Protein AF-0000000067929559 (afdb_homodimer)

Solvent-accessible surface area (backbone atoms only — not comparable to full-atom values): 26094 Å² total; per-residue (Å²): 126,55,69,67,58,50,50,52,48,43,54,52,24,62,69,42,58,63,70,59,26,56,36,11,42,62,36,43,49,46,28,54,52,50,48,47,22,50,39,43,69,70,38,72,98,64,83,62,52,27,35,40,30,41,44,34,41,41,45,47,82,98,39,92,58,58,56,49,55,81,62,19,57,72,32,32,32,45,34,24,25,47,48,68,71,34,39,55,46,24,41,70,70,45,68,53,63,90,39,37,42,74,43,71,30,40,67,38,97,48,76,50,73,44,68,35,42,35,65,42,62,66,39,36,75,71,56,79,32,67,68,73,54,70,70,62,39,18,72,50,71,50,33,32,47,76,74,36,32,59,76,24,82,77,28,91,59,24,79,75,47,51,85,40,54,40,78,42,80,34,45,26,31,31,62,62,58,55,35,58,76,68,67,57,78,59,33,43,32,39,37,32,46,38,47,45,47,29,55,72,46,55,72,62,57,57,59,84,75,40,50,39,48,31,37,40,38,44,42,41,28,42,56,37,47,47,40,11,45,53,52,48,58,41,47,74,72,63,32,50,54,23,33,37,91,48,30,39,31,33,35,98,126,56,69,68,57,51,49,54,47,43,53,53,24,64,70,44,55,63,70,58,29,57,35,11,44,61,35,43,50,46,29,55,51,51,49,49,21,49,38,44,69,69,38,73,97,64,83,63,52,26,34,37,29,41,42,33,42,41,44,47,82,96,39,94,58,60,56,51,54,80,62,20,56,73,34,32,32,44,34,24,25,46,49,67,71,32,38,56,46,23,40,69,70,46,68,54,64,90,39,37,41,73,42,71,31,38,66,38,96,48,75,48,71,43,67,34,40,35,64,44,61,64,39,37,76,72,58,80,32,68,67,73,55,68,72,63,39,19,71,47,79,53,35,26,51,83,77,41,42,55,71,26,84,75,23,89,59,24,77,75,49,52,84,40,54,40,77,43,79,32,46,26,30,31,61,63,59,54,35,58,76,68,66,55,79,60,34,42,33,40,38,31,45,39,47,46,48,30,54,70,45,55,72,61,58,57,58,86,77,38,51,40,48,30,36,39,39,44,44,42,29,42,56,37,46,47,40,12,45,54,51,49,56,40,47,76,69,63,33,50,55,23,33,35,92,47,32,38,30,33,33,98

Foldseek 3Di:
DDPVVVVVVVVVVVPDPPVVVLCVQVVVLVVLLVVQLVCQVPNPDDDAAEEEAALCQLVDPVHPRSLSCVRRPLAAYEAEAQDVLSVVSNCVSPVPCVRYPYHNAHAAPAWDKAKKKAFAPVCPVVVLDPVVRSSQIARDQQLCLVPDSCCDPRDPCNVSGVVGIDIDMTTYHHPVVVCVVVVPQEHQEYEYRRSECQLRNVVRDDCVRHVHQKYKTFCSSYDPVSVVVVVCVQVVSPWDWDDHDRMIMTGD/DDPVVVVVVVVVVVPDDPVVVLCVQVVVLVVLLVVQLVCQVPNPDDDAAEEEAALCQLVDPPHPRSLSCVRRPLAAYEAEAQDPLSVVSNCVSPVPCVRYPYHNAHAAPAWDKAKKKAFASVCPVVVLDPVVRSSQIARDQQLQQPVDSCCDPRNPCNVSGVVGIDIDMTTYHH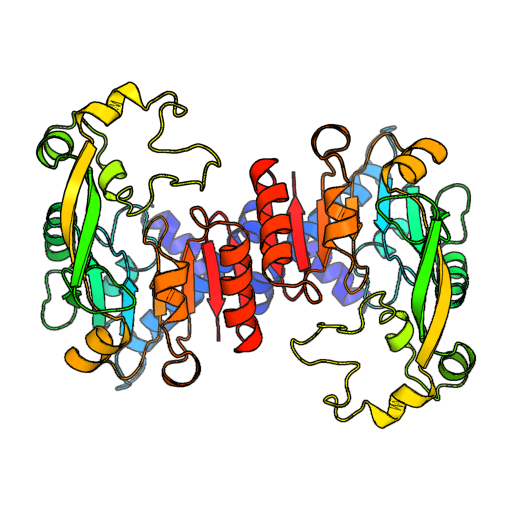PVVVCVVVVPQEHQEYEYRRSECQLRNVVRDDCVRHVHQKYKTFCSRYDPVSVVVVVCVQVVSPWDWDDHDRMIMTGD

Structure (mmCIF, N/CA/C/O backbone):
data_AF-0000000067929559-model_v1
#
loop_
_entity.id
_entity.type
_entity.pdbx_description
1 polymer 'Methyltransferase FkbM family'
#
loop_
_atom_site.group_PDB
_atom_site.id
_atom_site.type_symbol
_atom_site.label_atom_id
_atom_site.label_alt_id
_atom_site.label_comp_id
_atom_site.label_asym_id
_atom_site.label_entity_id
_atom_site.label_seq_id
_atom_site.pdbx_PDB_ins_code
_atom_site.Cartn_x
_atom_site.Cartn_y
_atom_site.Cartn_z
_atom_site.occupancy
_atom_site.B_iso_or_equiv
_atom_site.auth_seq_id
_atom_site.auth_comp_id
_atom_site.auth_asym_id
_atom_site.auth_atom_id
_atom_site.pdbx_PDB_model_num
ATOM 1 N N . MET A 1 1 ? -10.648 7.27 21.062 1 40.5 1 MET A N 1
ATOM 2 C CA . MET A 1 1 ? -10.078 6.027 21.578 1 40.5 1 MET A CA 1
ATOM 3 C C . MET A 1 1 ? -9.82 6.137 23.078 1 40.5 1 MET A C 1
ATOM 5 O O . MET A 1 1 ? -9.32 7.156 23.547 1 40.5 1 MET A O 1
ATOM 9 N N . SER A 1 2 ? -10.344 5.281 23.719 1 45.12 2 SER A N 1
ATOM 10 C CA . SER A 1 2 ? -10.156 5.328 25.172 1 45.12 2 SER A CA 1
ATOM 11 C C . SER A 1 2 ? -8.672 5.348 25.531 1 45.12 2 SER A C 1
ATOM 13 O O . SER A 1 2 ? -7.836 4.879 24.766 1 45.12 2 SER A O 1
ATOM 15 N N . SER A 1 3 ? -8.352 6.125 26.609 1 50.62 3 SER A N 1
ATOM 16 C CA . SER A 1 3 ? -7.02 6.301 27.172 1 50.62 3 SER A CA 1
ATOM 17 C C . SER A 1 3 ? -6.285 4.969 27.281 1 50.62 3 SER A C 1
ATOM 19 O O . SER A 1 3 ? -5.105 4.875 26.938 1 50.62 3 SER A O 1
ATOM 21 N N . VAL A 1 4 ? -7.008 3.889 27.703 1 43.16 4 VAL A N 1
ATOM 22 C CA . VAL A 1 4 ? -6.41 2.572 27.906 1 43.16 4 VAL A CA 1
ATOM 23 C C . VAL A 1 4 ? -6.02 1.968 26.562 1 43.16 4 VAL A C 1
ATOM 25 O O . VAL A 1 4 ? -4.949 1.373 26.422 1 43.16 4 VAL A O 1
ATOM 28 N N . SER A 1 5 ? -6.883 2.318 25.672 1 57.84 5 SER A N 1
ATOM 29 C CA . SER A 1 5 ? -6.625 1.763 24.344 1 57.84 5 SER A CA 1
ATOM 30 C C . SER A 1 5 ? -5.438 2.445 23.672 1 57.84 5 SER A C 1
ATOM 32 O O . SER A 1 5 ? -4.59 1.781 23.078 1 57.84 5 SER A O 1
ATOM 34 N N . SER A 1 6 ? -5.234 3.676 24.078 1 65.06 6 SER A N 1
ATOM 35 C CA . SER A 1 6 ? -4.109 4.422 23.531 1 65.06 6 SER A CA 1
ATOM 36 C C . SER A 1 6 ? -2.789 3.98 24.156 1 65.06 6 SER A C 1
ATOM 38 O O . SER A 1 6 ? -1.792 3.799 23.453 1 65.06 6 SER A O 1
ATOM 40 N N . PHE A 1 7 ? -2.885 3.727 25.5 1 65 7 PHE A N 1
ATOM 41 C CA . PHE A 1 7 ? -1.682 3.312 26.203 1 65 7 PHE A CA 1
ATOM 42 C C . PHE A 1 7 ? -1.24 1.924 25.766 1 65 7 PHE A C 1
ATOM 44 O O . PHE A 1 7 ? -0.051 1.686 25.547 1 65 7 PHE A O 1
ATOM 51 N N . ALA A 1 8 ? -2.234 0.989 25.672 1 61.84 8 ALA A N 1
ATOM 52 C CA . ALA A 1 8 ? -1.913 -0.359 25.203 1 61.84 8 ALA A CA 1
ATOM 53 C C . ALA A 1 8 ? -1.289 -0.326 23.812 1 61.84 8 ALA A C 1
ATOM 55 O O . ALA A 1 8 ? -0.319 -1.04 23.547 1 61.84 8 ALA A O 1
ATOM 56 N N . ARG A 1 9 ? -1.789 0.543 22.984 1 69.44 9 ARG A N 1
ATOM 57 C CA . ARG A 1 9 ? -1.257 0.7 21.641 1 69.44 9 ARG A CA 1
ATOM 58 C C . ARG A 1 9 ? 0.18 1.21 21.672 1 69.44 9 ARG A C 1
ATOM 60 O O . ARG A 1 9 ? 1.024 0.752 20.891 1 69.44 9 ARG A O 1
ATOM 67 N N . ILE A 1 10 ? 0.387 2.111 22.531 1 68.31 10 ILE A N 1
ATOM 68 C CA . ILE A 1 10 ? 1.721 2.693 22.656 1 68.31 10 ILE A CA 1
ATOM 69 C C . ILE A 1 10 ? 2.707 1.628 23.141 1 68.31 10 ILE A C 1
ATOM 71 O O . ILE A 1 10 ? 3.777 1.457 22.547 1 68.31 10 ILE A O 1
ATOM 75 N N . LEU A 1 11 ? 2.309 0.895 24.141 1 67.81 11 LEU A N 1
ATOM 76 C CA . LEU A 1 11 ? 3.178 -0.142 24.688 1 67.81 11 LEU A CA 1
ATOM 77 C C . LEU A 1 11 ? 3.457 -1.221 23.641 1 67.81 11 LEU A C 1
ATOM 79 O O . LEU A 1 11 ? 4.598 -1.66 23.484 1 67.81 11 LEU A O 1
ATOM 83 N N . LEU A 1 12 ? 2.412 -1.566 22.984 1 64.81 12 LEU A N 1
ATOM 84 C CA . LEU A 1 12 ? 2.561 -2.566 21.938 1 64.81 12 LEU A CA 1
ATOM 85 C C . LEU A 1 12 ? 3.486 -2.064 20.828 1 64.81 12 LEU A C 1
ATOM 87 O O . LEU A 1 12 ? 4.363 -2.795 20.375 1 64.81 12 LEU A O 1
ATOM 91 N N . SER A 1 13 ? 3.309 -0.837 20.469 1 67.44 13 SER A N 1
ATOM 92 C CA . SER A 1 13 ? 4.109 -0.265 19.391 1 67.44 13 SER A CA 1
ATOM 93 C C . SER A 1 13 ? 5.574 -0.158 19.781 1 67.44 13 SER A C 1
ATOM 95 O O . SER A 1 13 ? 6.465 -0.477 18.984 1 67.44 13 SER A O 1
ATOM 97 N N . LEU A 1 14 ? 5.762 0.22 20.984 1 68 14 LEU A N 1
ATOM 98 C CA . LEU A 1 14 ? 7.137 0.406 21.422 1 68 14 LEU A CA 1
ATOM 99 C C . LEU A 1 14 ? 7.832 -0.938 21.625 1 68 14 LEU A C 1
ATOM 101 O O . LEU A 1 14 ? 9.047 -1.043 21.453 1 68 14 LEU A O 1
ATOM 105 N N . GLY A 1 15 ? 7.055 -1.981 21.922 1 69.25 15 GLY A N 1
ATOM 106 C CA . GLY A 1 15 ? 7.609 -3.295 22.203 1 69.25 15 GLY A CA 1
ATOM 107 C C . GLY A 1 15 ? 7.965 -4.078 20.953 1 69.25 15 GLY A C 1
ATOM 108 O O . GLY A 1 15 ? 8.781 -5 21.016 1 69.25 15 GLY A O 1
ATOM 109 N N . LEU A 1 16 ? 7.422 -3.678 19.906 1 71.38 16 LEU A N 1
ATOM 110 C CA . LEU A 1 16 ? 7.672 -4.414 18.672 1 71.38 16 LEU A CA 1
ATOM 111 C C . LEU A 1 16 ? 8.719 -3.709 17.812 1 71.38 16 LEU A C 1
ATOM 113 O O . LEU A 1 16 ? 8.672 -2.488 17.641 1 71.38 16 LEU A O 1
ATOM 117 N N . PRO A 1 17 ? 9.75 -4.508 17.359 1 74.25 17 PRO A N 1
ATOM 118 C CA . PRO A 1 17 ? 10.703 -3.887 16.438 1 74.25 17 PRO A CA 1
ATOM 119 C C . PRO A 1 17 ? 10.039 -3.312 15.195 1 74.25 17 PRO A C 1
ATOM 121 O O . PRO A 1 17 ? 9.078 -3.895 14.68 1 74.25 17 PRO A O 1
ATOM 124 N N . ALA A 1 18 ? 10.484 -2.133 14.781 1 74.69 18 ALA A N 1
ATOM 125 C CA . ALA A 1 18 ? 9.922 -1.453 13.617 1 74.69 18 ALA A CA 1
ATOM 126 C C . ALA A 1 18 ? 9.883 -2.383 12.406 1 74.69 18 ALA A C 1
ATOM 128 O O . ALA A 1 18 ? 8.938 -2.352 11.617 1 74.69 18 ALA A O 1
ATOM 129 N N . GLY A 1 19 ? 10.938 -3.215 12.281 1 73.12 19 GLY A N 1
ATOM 130 C CA . GLY A 1 19 ? 10.992 -4.164 11.18 1 73.12 19 GLY A CA 1
ATOM 131 C C . GLY A 1 19 ? 9.82 -5.125 11.164 1 73.12 19 GLY A C 1
ATOM 132 O O . GLY A 1 19 ? 9.32 -5.492 10.102 1 73.12 19 GLY A O 1
ATOM 133 N N . LEU A 1 20 ? 9.398 -5.469 12.359 1 71.81 20 LEU A N 1
ATOM 134 C CA . LEU A 1 20 ? 8.258 -6.363 12.469 1 71.81 20 LEU A CA 1
ATOM 135 C C . LEU A 1 20 ? 6.973 -5.656 12.047 1 71.81 20 LEU A C 1
ATOM 137 O O . LEU A 1 20 ? 6.133 -6.238 11.359 1 71.81 20 LEU A O 1
ATOM 141 N N . LEU A 1 21 ? 6.816 -4.438 12.383 1 73.88 21 LEU A N 1
ATOM 142 C CA . LEU A 1 21 ? 5.641 -3.646 12.023 1 73.88 21 LEU A CA 1
ATOM 143 C C . LEU A 1 21 ? 5.566 -3.438 10.516 1 73.88 21 LEU A C 1
ATOM 145 O O . LEU A 1 21 ? 4.48 -3.486 9.93 1 73.88 21 LEU A O 1
ATOM 149 N N . ASP A 1 22 ? 6.738 -3.309 9.922 1 77.12 22 ASP A N 1
ATOM 150 C CA . ASP A 1 22 ? 6.812 -3.066 8.484 1 77.12 22 ASP A CA 1
ATOM 151 C C . ASP A 1 22 ? 6.5 -4.336 7.699 1 77.12 22 ASP A C 1
ATOM 153 O O . ASP A 1 22 ? 6.211 -4.273 6.5 1 77.12 22 ASP A O 1
ATOM 157 N N . ARG A 1 23 ? 6.543 -5.441 8.406 1 78.31 23 ARG A N 1
ATOM 158 C CA . ARG A 1 23 ? 6.359 -6.719 7.723 1 78.31 23 ARG A CA 1
ATOM 159 C C . ARG A 1 23 ? 4.957 -7.27 7.961 1 78.31 23 ARG A C 1
ATOM 161 O O . ARG A 1 23 ? 4.707 -8.461 7.754 1 78.31 23 ARG A O 1
ATOM 168 N N . GLY A 1 24 ? 4.07 -6.434 8.398 1 83.75 24 GLY A N 1
ATOM 169 C CA . GLY A 1 24 ? 2.721 -6.832 8.758 1 83.75 24 GLY A CA 1
ATOM 170 C C . GLY A 1 24 ? 2.039 -7.664 7.691 1 83.75 24 GLY A C 1
ATOM 171 O O . GLY A 1 24 ? 1.596 -8.781 7.953 1 83.75 24 GLY A O 1
ATOM 172 N N . PRO A 1 25 ? 2.062 -7.172 6.484 1 85.81 25 PRO A N 1
ATOM 173 C CA . PRO A 1 25 ? 1.372 -7.918 5.43 1 85.81 25 PRO A CA 1
ATOM 174 C C . PRO A 1 25 ? 1.994 -9.289 5.168 1 85.81 25 PRO A C 1
ATOM 176 O O . PRO A 1 25 ? 1.273 -10.281 5.02 1 85.81 25 PRO A O 1
ATOM 179 N N . ALA A 1 26 ? 3.307 -9.383 5.133 1 85.31 26 ALA A N 1
ATOM 180 C CA . ALA A 1 26 ? 3.984 -10.664 4.914 1 85.31 26 ALA A CA 1
ATOM 181 C C . ALA A 1 26 ? 3.717 -11.625 6.066 1 85.31 26 ALA A C 1
ATOM 183 O O . ALA A 1 26 ? 3.557 -12.828 5.855 1 85.31 26 ALA A O 1
ATOM 184 N N . LEU A 1 27 ? 3.705 -11.102 7.277 1 85.06 27 LEU A N 1
ATOM 185 C CA . LEU A 1 27 ? 3.414 -11.938 8.438 1 85.06 27 LEU A CA 1
ATOM 186 C C . LEU A 1 27 ? 1.971 -12.43 8.406 1 85.06 27 LEU A C 1
ATOM 188 O O . LEU A 1 27 ? 1.686 -13.555 8.828 1 85.06 27 LEU A O 1
ATOM 192 N N . HIS A 1 28 ? 1.085 -11.57 7.996 1 89.38 28 HIS A N 1
ATOM 193 C CA . HIS A 1 28 ? -0.293 -12.008 7.809 1 89.38 28 HIS A CA 1
ATOM 194 C C . HIS A 1 28 ? -0.377 -13.125 6.773 1 89.38 28 HIS A C 1
ATOM 196 O O . HIS A 1 28 ? -1.143 -14.078 6.945 1 89.38 28 HIS A O 1
ATOM 202 N N . GLY A 1 29 ? 0.406 -13.031 5.668 1 92 29 GLY A N 1
ATOM 203 C CA . GLY A 1 29 ? 0.494 -14.109 4.699 1 92 29 GLY A CA 1
ATOM 204 C C . GLY A 1 29 ? 0.982 -15.414 5.305 1 92 29 GLY A C 1
ATOM 205 O O . GLY A 1 29 ? 0.405 -16.469 5.059 1 92 29 GLY A O 1
ATOM 206 N N . THR A 1 30 ? 2.047 -15.305 6.07 1 89.62 30 THR A N 1
ATOM 207 C CA . THR A 1 30 ? 2.58 -16.484 6.754 1 89.62 30 THR A CA 1
ATOM 208 C C . THR A 1 30 ? 1.522 -17.109 7.66 1 89.62 30 THR A C 1
ATOM 210 O O . THR A 1 30 ? 1.37 -18.328 7.691 1 89.62 30 THR A O 1
ATOM 213 N N . LYS A 1 31 ? 0.816 -16.281 8.453 1 89.38 31 LYS A N 1
ATOM 214 C CA . LYS A 1 31 ? -0.265 -16.766 9.305 1 89.38 31 LYS A CA 1
ATOM 215 C C . LYS A 1 31 ? -1.326 -17.5 8.492 1 89.38 31 LYS A C 1
ATOM 217 O O . LYS A 1 31 ? -1.782 -18.578 8.891 1 89.38 31 LYS A O 1
ATOM 222 N N . PHE A 1 32 ? -1.74 -16.922 7.387 1 93.75 32 PHE A N 1
ATOM 223 C CA . PHE A 1 32 ? -2.74 -17.516 6.508 1 93.75 32 PHE A CA 1
ATOM 224 C C . PHE A 1 32 ? -2.299 -18.906 6.051 1 93.75 32 PHE A C 1
ATOM 226 O O . PHE A 1 32 ? -3.072 -19.859 6.121 1 93.75 32 PHE A O 1
ATOM 233 N N . LEU A 1 33 ? -1.083 -19.016 5.613 1 92.88 33 LEU A N 1
ATOM 234 C CA . LEU A 1 33 ? -0.548 -20.266 5.07 1 92.88 33 LEU A CA 1
ATOM 235 C C . LEU A 1 33 ? -0.334 -21.297 6.18 1 92.88 33 LEU A C 1
ATOM 237 O O . LEU A 1 33 ? -0.574 -22.484 5.98 1 92.88 33 LEU A O 1
ATOM 241 N N . ALA A 1 34 ? 0.141 -20.812 7.32 1 90.62 34 ALA A N 1
ATOM 242 C CA . ALA A 1 34 ? 0.301 -21.703 8.461 1 90.62 34 ALA A CA 1
ATOM 243 C C . ALA A 1 34 ? -1.04 -22.297 8.883 1 90.62 34 ALA A C 1
ATOM 245 O O . ALA A 1 34 ? -1.125 -23.484 9.211 1 90.62 34 ALA A O 1
ATOM 246 N N . LYS A 1 35 ? -2.049 -21.5 8.898 1 91 35 LYS A N 1
ATOM 247 C CA . LYS A 1 35 ? -3.389 -21.984 9.227 1 91 35 LYS A CA 1
ATOM 248 C C . LYS A 1 35 ? -3.865 -23 8.195 1 91 35 LYS A C 1
ATOM 250 O O . LYS A 1 35 ? -4.5 -24 8.547 1 91 35 LYS A O 1
ATOM 255 N N . ALA A 1 36 ? -3.586 -22.75 6.926 1 93.12 36 ALA A N 1
ATOM 256 C CA . ALA A 1 36 ? -3.932 -23.703 5.879 1 93.12 36 ALA A CA 1
ATOM 257 C C . ALA A 1 36 ? -3.238 -25.047 6.109 1 93.12 36 ALA A C 1
ATOM 259 O O . ALA A 1 36 ? -3.84 -26.109 5.918 1 93.12 36 ALA A O 1
ATOM 260 N N . ALA A 1 37 ? -1.991 -24.953 6.488 1 91.5 37 ALA A N 1
ATOM 261 C CA . ALA A 1 37 ? -1.231 -26.172 6.762 1 91.5 37 ALA A CA 1
ATOM 262 C C . ALA A 1 37 ? -1.84 -26.953 7.926 1 91.5 37 ALA A C 1
ATOM 264 O O . ALA A 1 37 ? -1.975 -28.172 7.859 1 91.5 37 ALA A O 1
ATOM 265 N N . LEU A 1 38 ? -2.174 -26.203 8.984 1 89.38 38 LEU A N 1
ATOM 266 C CA . LEU A 1 38 ? -2.777 -26.828 10.156 1 89.38 38 LEU A CA 1
ATOM 267 C C . LEU A 1 38 ? -4.125 -27.438 9.805 1 89.38 38 LEU A C 1
ATOM 269 O O . LEU A 1 38 ? -4.426 -28.562 10.227 1 89.38 38 LEU A O 1
ATOM 273 N N . LYS A 1 39 ? -4.895 -26.719 9.062 1 91.19 39 LYS A N 1
ATOM 274 C CA . LYS A 1 39 ? -6.199 -27.219 8.641 1 91.19 39 LYS A CA 1
ATOM 275 C C . LYS A 1 39 ? -6.062 -28.484 7.809 1 91.19 39 LYS A C 1
ATOM 277 O O . LYS A 1 39 ? -6.848 -29.422 7.953 1 91.19 39 LYS A O 1
ATOM 282 N N . ALA A 1 40 ? -5.125 -28.516 6.91 1 92.06 40 ALA A N 1
ATOM 283 C CA . ALA A 1 40 ? -4.902 -29.688 6.055 1 92.06 40 ALA A CA 1
ATOM 284 C C . ALA A 1 40 ? -4.48 -30.891 6.879 1 92.06 40 ALA A C 1
ATOM 286 O O . ALA A 1 40 ? -4.812 -32.031 6.539 1 92.06 40 ALA A O 1
ATOM 287 N N . ARG A 1 41 ? -3.742 -30.625 7.91 1 88.5 41 ARG A N 1
ATOM 288 C CA . ARG A 1 41 ? -3.211 -31.703 8.727 1 88.5 41 ARG A CA 1
ATOM 289 C C . ARG A 1 41 ? -4.281 -32.25 9.664 1 88.5 41 ARG A C 1
ATOM 291 O O . ARG A 1 41 ? -4.367 -33.469 9.867 1 88.5 41 ARG A O 1
ATOM 298 N N . PHE A 1 42 ? -4.996 -31.312 10.195 1 87.25 42 PHE A N 1
ATOM 299 C CA . PHE A 1 42 ? -5.871 -31.734 11.273 1 87.25 42 PHE A CA 1
ATOM 300 C C . PHE A 1 42 ? -7.336 -31.594 10.875 1 87.25 42 PHE A C 1
ATOM 302 O O . PHE A 1 42 ? -8.227 -32.094 11.578 1 87.25 42 PHE A O 1
ATOM 309 N N . GLY A 1 43 ? -7.43 -30.75 9.906 1 74.69 43 GLY A N 1
ATOM 310 C CA . GLY A 1 43 ? -8.797 -30.516 9.469 1 74.69 43 GLY A CA 1
ATOM 311 C C . GLY A 1 43 ? -9.352 -31.656 8.625 1 74.69 43 GLY A C 1
ATOM 312 O O . GLY A 1 43 ? -8.594 -32.5 8.125 1 74.69 43 GLY A O 1
ATOM 313 N N . GLY A 1 44 ? -10.359 -32.281 8.922 1 70.31 44 GLY A N 1
ATOM 314 C CA . GLY A 1 44 ? -11.078 -33.312 8.211 1 70.31 44 GLY A CA 1
ATOM 315 C C . GLY A 1 44 ? -10.984 -33.156 6.699 1 70.31 44 GLY A C 1
ATOM 316 O O . GLY A 1 44 ? -10.086 -32.5 6.188 1 70.31 44 GLY A O 1
ATOM 317 N N . ASN A 1 45 ? -11.883 -33.844 5.934 1 66.88 45 ASN A N 1
ATOM 318 C CA . ASN A 1 45 ? -11.914 -34 4.48 1 66.88 45 ASN A CA 1
ATOM 319 C C . ASN A 1 45 ? -12.477 -32.781 3.789 1 66.88 45 ASN A C 1
ATOM 321 O O . ASN A 1 45 ? -13.625 -32.781 3.354 1 66.88 45 ASN A O 1
ATOM 325 N N . GLY A 1 46 ? -11.758 -31.609 3.891 1 81.06 46 GLY A N 1
ATOM 326 C CA . GLY A 1 46 ? -12.242 -30.484 3.119 1 81.06 46 GLY A CA 1
ATOM 327 C C . GLY A 1 46 ? -11.547 -30.328 1.779 1 81.06 46 GLY A C 1
ATOM 328 O O . GLY A 1 46 ? -10.766 -31.203 1.377 1 81.06 46 GLY A O 1
ATOM 329 N N . ARG A 1 47 ? -12.031 -29.453 0.942 1 90.56 47 ARG A N 1
ATOM 330 C CA . ARG A 1 47 ? -11.422 -29.188 -0.358 1 90.56 47 ARG A CA 1
ATOM 331 C C . ARG A 1 47 ? -9.938 -28.844 -0.209 1 90.56 47 ARG A C 1
ATOM 333 O O . ARG A 1 47 ? -9.547 -28.172 0.74 1 90.56 47 ARG A O 1
ATOM 340 N N . PRO A 1 48 ? -9.102 -29.406 -1.074 1 95.31 48 PRO A N 1
ATOM 341 C CA . PRO A 1 48 ? -7.66 -29.141 -1.006 1 95.31 48 PRO A CA 1
ATOM 342 C C . PRO A 1 48 ? -7.332 -27.656 -1.188 1 95.31 48 PRO A C 1
ATOM 344 O O . PRO A 1 48 ? -8.031 -26.953 -1.921 1 95.31 48 PRO A O 1
ATOM 347 N N . PHE A 1 49 ? -6.301 -27.219 -0.478 1 97.5 49 PHE A N 1
ATOM 348 C CA . PHE A 1 49 ? -5.75 -25.891 -0.691 1 97.5 49 PHE A CA 1
ATOM 349 C C . PHE A 1 49 ? -5.293 -25.719 -2.135 1 97.5 49 PHE A C 1
ATOM 351 O O . PHE A 1 49 ? -4.52 -26.531 -2.646 1 97.5 49 PHE A O 1
ATOM 358 N N . GLN A 1 50 ? -5.789 -24.703 -2.838 1 98.69 50 GLN A N 1
ATOM 359 C CA . GLN A 1 50 ? -5.484 -24.469 -4.246 1 98.69 50 GLN A CA 1
ATOM 360 C C . GLN A 1 50 ? -4.742 -23.156 -4.445 1 98.69 50 GLN A C 1
ATOM 362 O O . GLN A 1 50 ? -5.273 -22.078 -4.141 1 98.69 50 GLN A O 1
ATOM 367 N N . MET A 1 51 ? -3.539 -23.219 -4.922 1 98.81 51 MET A N 1
ATOM 368 C CA . MET A 1 51 ? -2.74 -22.047 -5.246 1 98.81 51 MET A CA 1
ATOM 369 C C . MET A 1 51 ? -2.666 -21.844 -6.754 1 98.81 51 MET A C 1
ATOM 371 O O . MET A 1 51 ? -2.584 -22.797 -7.516 1 98.81 51 MET A O 1
ATOM 375 N N . VAL A 1 52 ? -2.783 -20.609 -7.215 1 98.94 52 VAL A N 1
ATOM 376 C CA . VAL A 1 52 ? -2.434 -20.203 -8.57 1 98.94 52 VAL A CA 1
ATOM 377 C C . VAL A 1 52 ? -1.312 -19.156 -8.523 1 98.94 52 VAL A C 1
ATOM 379 O O . VAL A 1 52 ? -1.458 -18.109 -7.898 1 98.94 52 VAL A O 1
ATOM 382 N N . ASN A 1 53 ? -0.204 -19.484 -9.023 1 98.81 53 ASN A N 1
ATOM 383 C CA . ASN A 1 53 ? 0.959 -18.594 -9.086 1 98.81 53 ASN A CA 1
ATOM 384 C C . ASN A 1 53 ? 1.357 -18.297 -10.523 1 98.81 53 ASN A C 1
ATOM 386 O O . ASN A 1 53 ? 1.812 -19.188 -11.25 1 98.81 53 ASN A O 1
ATOM 390 N N . VAL A 1 54 ? 1.147 -17.062 -10.984 1 98.69 54 VAL A N 1
ATOM 391 C CA . VAL A 1 54 ? 1.516 -16.625 -12.328 1 98.69 54 VAL A CA 1
ATOM 392 C C . VAL A 1 54 ? 2.869 -15.922 -12.289 1 98.69 54 VAL A C 1
ATOM 394 O O . VAL A 1 54 ? 3.008 -14.859 -11.68 1 98.69 54 VAL A O 1
ATOM 397 N N . GLY A 1 55 ? 3.816 -16.406 -12.977 1 97.5 55 GLY A N 1
ATOM 398 C CA . GLY A 1 55 ? 5.211 -16.031 -12.828 1 97.5 55 GLY A CA 1
ATOM 399 C C . GLY A 1 55 ? 5.926 -16.797 -11.727 1 97.5 55 GLY A C 1
ATOM 400 O O . GLY A 1 55 ? 6.57 -16.188 -10.867 1 97.5 55 GLY A O 1
ATOM 401 N N . ALA A 1 56 ? 5.844 -18.078 -11.82 1 97.94 56 ALA A N 1
ATOM 402 C CA . ALA A 1 56 ? 6.27 -18.938 -10.719 1 97.94 56 ALA A CA 1
ATOM 403 C C . ALA A 1 56 ? 7.789 -19.078 -10.695 1 97.94 56 ALA A C 1
ATOM 405 O O . ALA A 1 56 ? 8.359 -19.5 -9.68 1 97.94 56 ALA A O 1
ATOM 406 N N . CYS A 1 57 ? 8.43 -18.781 -11.805 1 96.56 57 CYS A N 1
ATOM 407 C CA . CYS A 1 57 ? 9.867 -18.984 -11.906 1 96.56 57 CYS A CA 1
ATOM 408 C C . CYS A 1 57 ? 10.25 -20.406 -11.516 1 96.56 57 CYS A C 1
ATOM 410 O O . CYS A 1 57 ? 9.719 -21.359 -12.07 1 96.56 57 CYS A O 1
ATOM 412 N N . ASP A 1 58 ? 11.094 -20.562 -10.57 1 96.5 58 ASP A N 1
ATOM 413 C CA . ASP A 1 58 ? 11.414 -21.922 -10.164 1 96.5 58 ASP A CA 1
ATOM 414 C C . ASP A 1 58 ? 10.625 -22.328 -8.922 1 96.5 58 ASP A C 1
ATOM 416 O O . ASP A 1 58 ? 10.828 -23.422 -8.375 1 96.5 58 ASP A O 1
ATOM 420 N N . GLY A 1 59 ? 9.781 -21.484 -8.438 1 96.38 59 GLY A N 1
ATOM 421 C CA . GLY A 1 59 ? 8.898 -21.75 -7.309 1 96.38 59 GLY A CA 1
ATOM 422 C C . GLY A 1 59 ? 9.633 -21.812 -5.984 1 96.38 59 GLY A C 1
ATOM 423 O O . GLY A 1 59 ? 9.109 -22.328 -5 1 96.38 59 GLY A O 1
ATOM 424 N N . ALA A 1 60 ? 10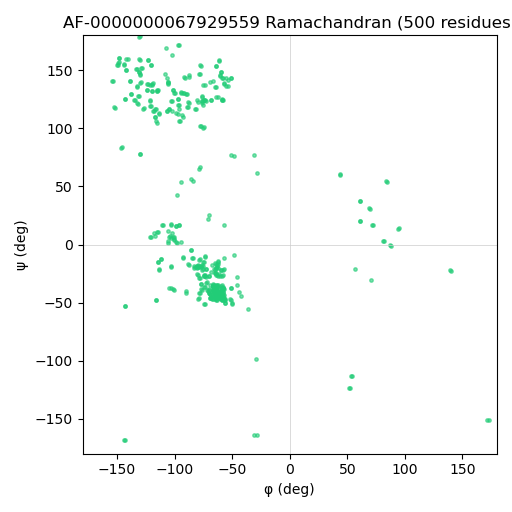.852 -21.297 -5.945 1 91.81 60 ALA A N 1
ATOM 425 C CA . ALA A 1 60 ? 11.648 -21.453 -4.73 1 91.81 60 ALA A CA 1
ATOM 426 C C . ALA A 1 60 ? 12.477 -20.219 -4.445 1 91.81 60 ALA A C 1
ATOM 428 O O . ALA A 1 60 ? 12.312 -19.578 -3.402 1 91.81 60 ALA A O 1
ATOM 429 N N . LEU A 1 61 ? 13.234 -19.812 -5.453 1 85.12 61 LEU A N 1
ATOM 430 C CA . LEU A 1 61 ? 14.133 -18.672 -5.246 1 85.12 61 LEU A CA 1
ATOM 431 C C . LEU A 1 61 ? 13.344 -17.391 -5.07 1 85.12 61 LEU A C 1
ATOM 433 O O . LEU A 1 61 ? 12.5 -17.047 -5.902 1 85.12 61 LEU A O 1
ATOM 437 N N . PHE A 1 62 ? 13.547 -16.703 -4.016 1 79.69 62 PHE A N 1
ATOM 438 C CA . PHE A 1 62 ? 12.953 -15.414 -3.686 1 79.69 62 PHE A CA 1
ATOM 439 C C . PHE A 1 62 ? 11.438 -15.516 -3.607 1 79.69 62 PHE A C 1
ATOM 441 O O . PHE A 1 62 ? 10.734 -14.539 -3.869 1 79.69 62 PHE A O 1
ATOM 448 N N . ASP A 1 63 ? 10.953 -16.641 -3.432 1 89.38 63 ASP A N 1
ATOM 449 C CA . ASP A 1 63 ? 9.523 -16.922 -3.287 1 89.38 63 ASP A CA 1
ATOM 450 C C . ASP A 1 63 ? 9.203 -17.422 -1.879 1 89.38 63 ASP A C 1
ATOM 452 O O . ASP A 1 63 ? 9.547 -18.547 -1.519 1 89.38 63 ASP A O 1
ATOM 456 N N . ASP A 1 64 ? 8.492 -16.656 -1.114 1 88.31 64 ASP A N 1
ATOM 457 C CA . ASP A 1 64 ? 8.242 -17.016 0.279 1 88.31 64 ASP A CA 1
ATOM 458 C C . ASP A 1 64 ? 6.852 -17.625 0.446 1 88.31 64 ASP A C 1
ATOM 460 O O . ASP A 1 64 ? 6.402 -17.859 1.569 1 88.31 64 ASP A O 1
ATOM 464 N N . VAL A 1 65 ? 6.156 -17.859 -0.656 1 94.06 65 VAL A N 1
ATOM 465 C CA . VAL A 1 65 ? 4.785 -18.359 -0.553 1 94.06 65 VAL A CA 1
ATOM 466 C C . VAL A 1 65 ? 4.691 -19.75 -1.164 1 94.06 65 VAL A C 1
ATOM 468 O O . VAL A 1 65 ? 4.262 -20.703 -0.502 1 94.06 65 VAL A O 1
ATOM 471 N N . THR A 1 66 ? 5.195 -19.953 -2.293 1 96.69 66 THR A N 1
ATOM 472 C CA . THR A 1 66 ? 5 -21.172 -3.055 1 96.69 66 THR A CA 1
ATOM 473 C C . THR A 1 66 ? 5.582 -22.375 -2.311 1 96.69 66 THR A C 1
ATOM 475 O O . THR A 1 66 ? 4.988 -23.453 -2.305 1 96.69 66 THR A O 1
ATOM 478 N N . PRO A 1 67 ? 6.695 -22.25 -1.584 1 94.62 67 PRO A N 1
ATOM 479 C CA . PRO A 1 67 ? 7.27 -23.391 -0.891 1 94.62 67 PRO A CA 1
ATOM 480 C C . PRO A 1 67 ? 6.34 -23.969 0.177 1 94.62 67 PRO A C 1
ATOM 482 O O . PRO A 1 67 ? 6.52 -25.109 0.611 1 94.62 67 PRO A O 1
ATOM 485 N N . TRP A 1 68 ? 5.359 -23.234 0.583 1 94.12 68 TRP A N 1
ATOM 486 C CA . TRP A 1 68 ? 4.383 -23.719 1.549 1 94.12 68 TRP A CA 1
ATOM 487 C C . TRP A 1 68 ? 3.604 -24.906 0.983 1 94.12 68 TRP A C 1
ATOM 489 O O . TRP A 1 68 ? 2.982 -25.656 1.732 1 94.12 68 TRP A O 1
ATOM 499 N N . LEU A 1 69 ? 3.604 -25.062 -0.324 1 96.38 69 LEU A N 1
ATOM 500 C CA . LEU A 1 69 ? 2.93 -26.188 -0.968 1 96.38 69 LEU A CA 1
ATOM 501 C C . LEU A 1 69 ? 3.48 -27.516 -0.463 1 96.38 69 LEU A C 1
ATOM 503 O O . LEU A 1 69 ? 2.777 -28.531 -0.471 1 96.38 69 LEU A O 1
ATOM 507 N N . HIS A 1 70 ? 4.695 -27.516 -0.014 1 93.88 70 HIS A N 1
ATOM 508 C CA . HIS A 1 70 ? 5.305 -28.734 0.53 1 93.88 70 HIS A CA 1
ATOM 509 C C . HIS A 1 70 ? 4.824 -29 1.951 1 93.88 70 HIS A C 1
ATOM 511 O O . HIS A 1 70 ? 4.914 -30.125 2.439 1 93.88 70 HIS A O 1
ATOM 517 N N . SER A 1 71 ? 4.281 -27.984 2.625 1 91.38 71 SER A N 1
ATOM 518 C CA . SER A 1 71 ? 3.9 -28.094 4.027 1 91.38 71 SER A CA 1
ATOM 519 C C . SER A 1 71 ? 2.391 -28.25 4.184 1 91.38 71 SER A C 1
ATOM 521 O O . SER A 1 71 ? 1.908 -28.672 5.238 1 91.38 71 SER A O 1
ATOM 523 N N . ILE A 1 72 ? 1.652 -27.922 3.207 1 93.75 72 ILE A N 1
ATOM 524 C CA . ILE A 1 72 ? 0.199 -28.031 3.242 1 93.75 72 ILE A CA 1
ATOM 525 C C . ILE A 1 72 ? -0.226 -29.344 2.588 1 93.75 72 ILE A C 1
ATOM 527 O O . ILE A 1 72 ? -0.232 -29.469 1.359 1 93.75 72 ILE A O 1
ATOM 531 N N . ARG A 1 73 ? -0.631 -30.266 3.438 1 93.88 73 ARG A N 1
ATOM 532 C CA . ARG A 1 73 ? -0.965 -31.594 2.971 1 93.88 73 ARG A CA 1
ATOM 533 C C . ARG A 1 73 ? -2.08 -31.562 1.931 1 93.88 73 ARG A C 1
ATOM 535 O O . ARG A 1 73 ? -3.119 -30.938 2.154 1 93.88 73 ARG A O 1
ATOM 542 N N . GLY A 1 74 ? -1.762 -32.156 0.784 1 95.25 74 GLY A N 1
ATOM 543 C CA . GLY A 1 74 ? -2.785 -32.312 -0.239 1 95.25 74 GLY A CA 1
ATOM 544 C C . GLY A 1 74 ? -2.982 -31.062 -1.076 1 95.25 74 GLY A C 1
ATOM 545 O O . GLY A 1 74 ? -3.832 -31.031 -1.967 1 95.25 74 GLY A O 1
ATOM 546 N N . ALA A 1 75 ? -2.172 -30.047 -0.813 1 97.38 75 ALA A N 1
ATOM 547 C CA . ALA A 1 75 ? -2.297 -28.812 -1.586 1 97.38 75 ALA A CA 1
ATOM 548 C C . ALA A 1 75 ? -2.074 -29.078 -3.074 1 97.38 75 ALA A C 1
ATOM 550 O O . ALA A 1 75 ? -1.35 -30 -3.445 1 97.38 75 ALA A O 1
ATOM 551 N N . ARG A 1 76 ? -2.75 -28.297 -3.889 1 98.38 76 ARG A N 1
ATOM 552 C CA . ARG A 1 76 ? -2.598 -28.312 -5.34 1 98.38 76 ARG A CA 1
ATOM 553 C C . ARG A 1 76 ? -2.227 -26.922 -5.852 1 98.38 76 ARG A C 1
ATOM 555 O O . ARG A 1 76 ? -2.465 -25.922 -5.176 1 98.38 76 ARG A O 1
ATOM 562 N N . ALA A 1 77 ? -1.642 -26.891 -7.035 1 98.88 77 ALA A N 1
ATOM 563 C CA . ALA A 1 77 ? -1.271 -25.594 -7.578 1 98.88 77 ALA A CA 1
ATOM 564 C C . ALA A 1 77 ? -1.227 -25.625 -9.102 1 98.88 77 ALA A C 1
ATOM 566 O O . ALA A 1 77 ? -0.887 -26.641 -9.695 1 98.88 77 ALA A O 1
ATOM 567 N N . MET A 1 78 ? -1.683 -24.578 -9.68 1 98.88 78 MET A N 1
ATOM 568 C CA . MET A 1 78 ? -1.316 -24.234 -11.055 1 98.88 78 MET A CA 1
ATOM 569 C C . MET A 1 78 ? -0.203 -23.188 -11.07 1 98.88 78 MET A C 1
ATOM 571 O O . MET A 1 78 ? -0.384 -22.062 -10.57 1 98.88 78 MET A O 1
ATOM 575 N N . LEU A 1 79 ? 0.913 -23.562 -11.516 1 98.81 79 LEU A N 1
ATOM 576 C CA . LEU A 1 79 ? 2.111 -22.734 -11.602 1 98.81 79 LEU A CA 1
ATOM 577 C C . LEU A 1 79 ? 2.396 -22.344 -13.047 1 98.81 79 LEU A C 1
ATOM 579 O O . LEU A 1 79 ? 2.693 -23.203 -13.883 1 98.81 79 LEU A O 1
ATOM 583 N N . VAL A 1 80 ? 2.303 -21.047 -13.336 1 98.88 80 VAL A N 1
ATOM 584 C CA . VAL A 1 80 ? 2.439 -20.547 -14.703 1 98.88 80 VAL A CA 1
ATOM 585 C C . VAL A 1 80 ? 3.83 -19.953 -14.891 1 98.88 80 VAL A C 1
ATOM 587 O O . VAL A 1 80 ? 4.227 -19.031 -14.156 1 98.88 80 VAL A O 1
ATOM 590 N N . GLU A 1 81 ? 4.555 -20.422 -15.828 1 98.44 81 GLU A N 1
ATOM 591 C CA . GLU A 1 81 ? 5.926 -20 -16.094 1 98.44 81 GLU A CA 1
ATOM 592 C C . GLU A 1 81 ? 6.289 -20.172 -17.562 1 98.44 81 GLU A C 1
ATOM 594 O O . GLU A 1 81 ? 6.367 -21.297 -18.062 1 98.44 81 GLU A O 1
ATOM 599 N N . PRO A 1 82 ? 6.602 -19.047 -18.25 1 97.38 82 PRO A N 1
ATOM 600 C CA . PRO A 1 82 ? 6.801 -19.141 -19.703 1 97.38 82 PRO A CA 1
ATOM 601 C C . PRO A 1 82 ? 8.242 -19.484 -20.078 1 97.38 82 PRO A C 1
ATOM 603 O O . PRO A 1 82 ? 8.508 -19.891 -21.219 1 97.38 82 PRO A O 1
ATOM 606 N N . ILE A 1 83 ? 9.211 -19.344 -19.234 1 96.25 83 ILE A N 1
ATOM 607 C CA . ILE A 1 83 ? 10.617 -19.484 -19.594 1 96.25 83 ILE A CA 1
ATOM 608 C C . ILE A 1 83 ? 11.031 -20.953 -19.453 1 96.25 83 ILE A C 1
ATOM 610 O O . ILE A 1 83 ? 11.031 -21.5 -18.344 1 96.25 83 ILE A O 1
ATOM 614 N N . PRO A 1 84 ? 11.523 -21.594 -20.5 1 96.88 84 PRO A N 1
ATOM 615 C CA . PRO A 1 84 ? 11.828 -23.016 -20.469 1 96.88 84 PRO A CA 1
ATOM 616 C C . PRO A 1 84 ? 12.836 -23.391 -19.375 1 96.88 84 PRO A C 1
ATOM 618 O O . PRO A 1 84 ? 12.664 -24.406 -18.703 1 96.88 84 PRO A O 1
ATOM 621 N N . TYR A 1 85 ? 13.805 -22.578 -19.234 1 95.56 85 TYR A N 1
ATOM 622 C CA . TYR A 1 85 ? 14.812 -22.859 -18.203 1 95.56 85 TYR A CA 1
ATOM 623 C C . TYR A 1 85 ? 14.18 -22.891 -16.828 1 95.56 85 TYR A C 1
ATOM 625 O O . TYR A 1 85 ? 14.477 -23.781 -16.031 1 95.56 85 TYR A O 1
ATOM 633 N N . ASN A 1 86 ? 13.336 -21.938 -16.547 1 96.94 86 ASN A N 1
ATOM 634 C CA . ASN A 1 86 ? 12.641 -21.875 -15.266 1 96.94 86 ASN A CA 1
ATOM 635 C C . ASN A 1 86 ? 11.664 -23.047 -15.102 1 96.94 86 ASN A C 1
ATOM 637 O O . ASN A 1 86 ? 11.5 -23.578 -14 1 96.94 86 ASN A O 1
ATOM 641 N N . GLN A 1 87 ? 11.031 -23.453 -16.188 1 98.06 87 GLN A N 1
ATOM 642 C CA . GLN A 1 87 ? 10.109 -24.594 -16.141 1 98.06 87 GLN A CA 1
ATOM 643 C C . GLN A 1 87 ? 10.805 -25.859 -15.664 1 98.06 87 GLN A C 1
ATOM 645 O O . GLN A 1 87 ? 10.258 -26.594 -14.852 1 98.06 87 GLN A O 1
ATOM 650 N N . LYS A 1 88 ? 11.938 -26.078 -16.203 1 97.38 88 LYS A N 1
ATOM 651 C CA . LYS A 1 88 ? 12.703 -27.25 -15.812 1 97.38 88 LYS A CA 1
ATOM 652 C C . LYS A 1 88 ? 13 -27.25 -14.32 1 97.38 88 LYS A C 1
ATOM 654 O O . LYS A 1 88 ? 12.812 -28.266 -13.641 1 97.38 88 LYS A O 1
ATOM 659 N N . ARG A 1 89 ? 13.445 -26.109 -13.883 1 96.69 89 ARG A N 1
ATOM 660 C CA . ARG A 1 89 ? 13.75 -25.984 -12.461 1 96.69 89 ARG A CA 1
ATOM 661 C C . ARG A 1 89 ? 12.484 -26.109 -11.625 1 96.69 89 ARG A C 1
ATOM 663 O O . ARG A 1 89 ? 12.5 -26.719 -10.555 1 96.69 89 ARG A O 1
ATOM 670 N N . LEU A 1 90 ? 11.445 -25.5 -12.086 1 98.25 90 LEU A N 1
ATOM 671 C CA . LEU A 1 90 ? 10.148 -25.547 -11.422 1 98.25 90 LEU A CA 1
ATOM 672 C C . LEU A 1 90 ? 9.656 -26.984 -11.281 1 98.25 90 LEU A C 1
ATOM 674 O O . LEU A 1 90 ? 9.227 -27.391 -10.203 1 98.25 90 LEU A O 1
ATOM 678 N N . ARG A 1 91 ? 9.766 -27.781 -12.305 1 98.62 91 ARG A N 1
ATOM 679 C CA . ARG A 1 91 ? 9.367 -29.172 -12.273 1 98.62 91 ARG A CA 1
ATOM 680 C C . ARG A 1 91 ? 10.227 -29.969 -11.297 1 98.62 91 ARG A C 1
ATOM 682 O O . ARG A 1 91 ? 9.727 -30.844 -10.578 1 98.62 91 ARG A O 1
ATOM 689 N N . ALA A 1 92 ? 11.477 -29.672 -11.273 1 97.94 92 ALA A N 1
ATOM 690 C CA . ALA A 1 92 ? 12.367 -30.359 -10.336 1 97.94 92 ALA A CA 1
ATOM 691 C C . ALA A 1 92 ? 11.961 -30.078 -8.891 1 97.94 92 ALA A C 1
ATOM 693 O O . ALA A 1 92 ? 12.039 -30.953 -8.031 1 97.94 92 ALA A O 1
ATOM 694 N N . ASN A 1 93 ? 11.523 -28.859 -8.641 1 97.31 93 ASN A N 1
ATOM 695 C CA . ASN A 1 93 ? 11.148 -28.453 -7.289 1 97.31 93 ASN A CA 1
ATOM 696 C C . ASN A 1 93 ? 9.758 -28.953 -6.918 1 97.31 93 ASN A C 1
ATOM 698 O O . ASN A 1 93 ? 9.453 -29.141 -5.738 1 97.31 93 ASN A O 1
ATOM 702 N N . TYR A 1 94 ? 8.914 -29.172 -7.898 1 98.25 94 TYR A N 1
ATOM 703 C CA . TYR A 1 94 ? 7.551 -29.641 -7.711 1 98.25 94 TYR A CA 1
ATOM 704 C C . TYR A 1 94 ? 7.254 -30.828 -8.609 1 98.25 94 TYR A C 1
ATOM 706 O O . TYR A 1 94 ? 6.461 -30.719 -9.555 1 98.25 94 TYR A O 1
ATOM 714 N N . PRO A 1 95 ? 7.723 -32 -8.242 1 98.06 95 PRO A N 1
ATOM 715 C CA . PRO A 1 95 ? 7.719 -33.156 -9.148 1 98.06 95 PRO A CA 1
ATOM 716 C C . PRO A 1 95 ? 6.359 -33.844 -9.219 1 98.06 95 PRO A C 1
ATOM 718 O O . PRO A 1 95 ? 6.094 -34.594 -10.156 1 98.06 95 PRO A O 1
ATOM 721 N N . ASP A 1 96 ? 5.492 -33.656 -8.266 1 98.06 96 ASP A N 1
ATOM 722 C CA . ASP A 1 96 ? 4.195 -34.344 -8.25 1 98.06 96 ASP A CA 1
ATOM 723 C C . ASP A 1 96 ? 3.244 -33.719 -9.273 1 98.06 96 ASP A C 1
ATOM 725 O O . ASP A 1 96 ? 2.557 -32.75 -8.977 1 98.06 96 ASP A O 1
ATOM 729 N N . THR A 1 97 ? 3.111 -34.344 -10.383 1 97.5 97 THR A N 1
ATOM 730 C CA . THR A 1 97 ? 2.359 -33.781 -11.5 1 97.5 97 THR A CA 1
ATOM 731 C C . THR A 1 97 ? 0.857 -33.906 -11.25 1 97.5 97 THR A C 1
ATOM 733 O O . THR A 1 97 ? 0.062 -33.25 -11.922 1 97.5 97 THR A O 1
ATOM 736 N N . ASP A 1 98 ? 0.471 -34.719 -10.383 1 96.88 98 ASP A N 1
ATOM 737 C CA . ASP A 1 98 ? -0.945 -34.844 -10.047 1 96.88 98 ASP A CA 1
ATOM 738 C C . ASP A 1 98 ? -1.41 -33.656 -9.203 1 96.88 98 ASP A C 1
ATOM 740 O O . ASP A 1 98 ? -2.578 -33.281 -9.266 1 96.88 98 ASP A O 1
ATOM 744 N N . ARG A 1 99 ? -0.496 -33.062 -8.469 1 97.75 99 ARG A N 1
ATOM 745 C CA . ARG A 1 99 ? -0.844 -31.969 -7.566 1 97.75 99 ARG A CA 1
ATOM 746 C C . ARG A 1 99 ? -0.433 -30.625 -8.148 1 97.75 99 ARG A C 1
ATOM 748 O O . ARG A 1 99 ? -1.107 -29.609 -7.93 1 97.75 99 ARG A O 1
ATOM 755 N N . PHE A 1 100 ? 0.697 -30.656 -8.789 1 98.62 100 PHE A N 1
ATOM 756 C CA . PHE A 1 100 ? 1.276 -29.391 -9.242 1 98.62 100 PHE A CA 1
ATOM 757 C C . PHE A 1 100 ? 1.336 -29.344 -10.766 1 98.62 100 PHE A C 1
ATOM 759 O O . PHE A 1 100 ? 2.189 -29.984 -11.383 1 98.62 100 PHE A O 1
ATOM 766 N N . ILE A 1 101 ? 0.431 -28.531 -11.336 1 98.69 101 ILE A N 1
ATOM 767 C CA . ILE A 1 101 ? 0.371 -28.344 -12.781 1 98.69 101 ILE A CA 1
ATOM 768 C C . ILE A 1 101 ? 1.262 -27.172 -13.188 1 98.69 101 ILE A C 1
ATOM 770 O O . ILE A 1 101 ? 1.221 -26.109 -12.562 1 98.69 101 ILE A O 1
ATOM 774 N N . ILE A 1 102 ? 2.109 -27.391 -14.164 1 98.75 102 ILE A N 1
ATOM 775 C CA . ILE A 1 102 ? 2.914 -26.312 -14.719 1 98.75 102 ILE A CA 1
ATOM 776 C C . ILE A 1 102 ? 2.357 -25.891 -16.078 1 98.75 102 ILE A C 1
ATOM 778 O O . ILE A 1 102 ? 2.242 -26.734 -16.984 1 98.75 102 ILE A O 1
ATOM 782 N N . GLU A 1 103 ? 1.905 -24.719 -16.219 1 98.81 103 GLU A N 1
ATOM 783 C CA . GLU A 1 103 ? 1.486 -24.125 -17.484 1 98.81 103 GLU A CA 1
ATOM 784 C C . GLU A 1 103 ? 2.631 -23.359 -18.141 1 98.81 103 GLU A C 1
ATOM 786 O O . GLU A 1 103 ? 3.049 -22.312 -17.641 1 98.81 103 GLU A O 1
ATOM 791 N N . PRO A 1 104 ? 3.154 -23.859 -19.234 1 98.5 104 PRO A N 1
ATOM 792 C CA . PRO A 1 104 ? 4.324 -23.266 -19.891 1 98.5 104 PRO A CA 1
ATOM 793 C C . PRO A 1 104 ? 3.955 -22.125 -20.828 1 98.5 104 PRO A C 1
ATOM 795 O O . PRO A 1 104 ? 4.324 -22.141 -22.016 1 98.5 104 PRO A O 1
ATOM 798 N N . VAL A 1 105 ? 3.225 -21.078 -20.375 1 98.31 105 VAL A N 1
ATOM 799 C CA . VAL A 1 105 ? 2.734 -19.984 -21.203 1 98.31 105 VAL A CA 1
ATOM 800 C C . VAL A 1 105 ? 2.852 -18.656 -20.438 1 98.31 105 VAL A C 1
ATOM 802 O O . VAL A 1 105 ? 3.059 -18.656 -19.234 1 98.31 105 VAL A O 1
ATOM 805 N N . ALA A 1 106 ? 2.854 -17.625 -21.141 1 97.81 106 ALA A N 1
ATOM 806 C CA . ALA A 1 106 ? 2.611 -16.312 -20.562 1 97.81 106 ALA A CA 1
ATOM 807 C C . ALA A 1 106 ? 1.117 -15.992 -20.516 1 97.81 106 ALA A C 1
ATOM 809 O O . ALA A 1 106 ? 0.361 -16.422 -21.391 1 97.81 106 ALA A O 1
ATOM 810 N N . VAL A 1 107 ? 0.652 -15.305 -19.547 1 98.19 107 VAL A N 1
ATOM 811 C CA . VAL A 1 107 ? -0.742 -14.875 -19.484 1 98.19 107 VAL A CA 1
ATOM 812 C C . VAL A 1 107 ? -0.896 -13.523 -20.172 1 98.19 107 VAL A C 1
ATOM 814 O O . VAL A 1 107 ? -0.232 -12.555 -19.812 1 98.19 107 VAL A O 1
ATOM 817 N N . THR A 1 108 ? -1.659 -13.5 -21.172 1 96.75 108 THR A N 1
ATOM 818 C CA . THR A 1 108 ? -1.997 -12.297 -21.922 1 96.75 108 THR A CA 1
ATOM 819 C C . THR A 1 108 ? -3.506 -12.188 -22.109 1 96.75 108 THR A C 1
ATOM 821 O O . THR A 1 108 ? -4.262 -13.047 -21.656 1 96.75 108 THR A O 1
ATOM 824 N N . ARG A 1 109 ? -3.988 -11.133 -22.766 1 95.06 109 ARG A N 1
ATOM 825 C CA . ARG A 1 109 ? -5.414 -10.859 -22.938 1 95.06 109 ARG A CA 1
ATOM 826 C C . ARG A 1 109 ? -6.012 -11.711 -24.047 1 95.06 109 ARG A C 1
ATOM 828 O O . ARG A 1 109 ? -7.234 -11.789 -24.188 1 95.06 109 ARG A O 1
ATOM 835 N N . ALA A 1 110 ? -5.086 -12.312 -24.828 1 95.38 110 ALA A N 1
ATOM 836 C CA . ALA A 1 110 ? -5.531 -13.203 -25.906 1 95.38 110 ALA A CA 1
ATOM 837 C C . ALA A 1 110 ? -4.52 -14.312 -26.141 1 95.38 110 ALA A C 1
ATOM 839 O O . ALA A 1 110 ? -3.332 -14.164 -25.844 1 95.38 110 ALA A O 1
ATOM 840 N N . LYS A 1 111 ? -5.129 -15.391 -26.75 1 96.94 111 LYS A N 1
ATOM 841 C CA . LYS A 1 111 ? -4.25 -16.484 -27.156 1 96.94 111 LYS A CA 1
ATOM 842 C C . LYS A 1 111 ? -3.281 -16.031 -28.25 1 96.94 111 LYS A C 1
ATOM 844 O O . LYS A 1 111 ? -3.654 -15.258 -29.125 1 96.94 111 LYS A O 1
ATOM 849 N N . GLY A 1 112 ? -2.033 -16.422 -28.078 1 97.19 112 GLY A N 1
ATOM 850 C CA . GLY A 1 112 ? -1.053 -16.062 -29.094 1 97.19 112 GLY A CA 1
ATOM 851 C C . GLY A 1 112 ? 0.368 -16.422 -28.703 1 97.19 112 GLY A C 1
ATOM 852 O O . GLY A 1 112 ? 0.619 -17.5 -28.172 1 97.19 112 GLY A O 1
ATOM 853 N N . THR A 1 113 ? 1.303 -15.602 -29.266 1 97.06 113 THR A N 1
ATOM 854 C CA . THR A 1 113 ? 2.727 -15.68 -28.953 1 97.06 113 THR A CA 1
ATOM 855 C C . THR A 1 113 ? 3.281 -14.305 -28.609 1 97.06 113 THR A C 1
ATOM 857 O O . THR A 1 113 ? 2.904 -13.305 -29.219 1 97.06 113 THR A O 1
ATOM 860 N N . ILE A 1 114 ? 4.137 -14.336 -27.578 1 95.25 114 ILE A N 1
ATOM 861 C CA . ILE A 1 114 ? 4.766 -13.062 -27.234 1 95.25 114 ILE A CA 1
ATOM 862 C C . ILE A 1 114 ? 6.277 -13.25 -27.125 1 95.25 114 ILE A C 1
ATOM 864 O O . ILE A 1 114 ? 6.762 -14.367 -26.953 1 95.25 114 ILE A O 1
ATOM 868 N N . THR A 1 115 ? 6.961 -12.078 -27.266 1 93.5 115 THR A N 1
ATOM 869 C CA . THR A 1 115 ? 8.406 -12.055 -27.047 1 93.5 115 THR A CA 1
ATOM 870 C C . THR A 1 115 ? 8.727 -11.703 -25.594 1 93.5 115 THR A C 1
ATOM 872 O O . THR A 1 115 ? 8.172 -10.742 -25.047 1 93.5 115 THR A O 1
ATOM 875 N N . VAL A 1 116 ? 9.578 -12.492 -24.969 1 92.38 116 VAL A N 1
ATOM 876 C CA . VAL A 1 116 ? 10.047 -12.234 -23.609 1 92.38 116 VAL A CA 1
ATOM 877 C C . VAL A 1 116 ? 11.562 -12.07 -23.609 1 92.38 116 VAL A C 1
ATOM 879 O O . VAL A 1 116 ? 12.281 -12.828 -24.25 1 92.38 116 VAL A O 1
ATOM 882 N N . HIS A 1 117 ? 12 -11 -22.938 1 88.88 117 HIS A N 1
ATOM 883 C CA . HIS A 1 117 ? 13.43 -10.82 -22.688 1 88.88 117 HIS A CA 1
ATOM 884 C C . HIS A 1 117 ? 13.898 -11.664 -21.516 1 88.88 117 HIS A C 1
ATOM 886 O O . HIS A 1 117 ? 13.352 -11.562 -20.422 1 88.88 117 HIS A O 1
ATOM 892 N N . THR A 1 118 ? 14.828 -12.469 -21.75 1 91.25 118 THR A N 1
ATOM 893 C CA . THR A 1 118 ? 15.367 -13.344 -20.703 1 91.25 118 THR A CA 1
ATOM 894 C C . THR A 1 118 ? 16.875 -13.5 -20.859 1 91.25 118 THR A C 1
ATOM 896 O O . THR A 1 118 ? 17.531 -12.664 -21.484 1 91.25 118 THR A O 1
ATOM 899 N N . PHE A 1 119 ? 17.422 -14.484 -20.094 1 89.44 119 PHE A N 1
ATOM 900 C CA . PHE A 1 119 ? 18.859 -14.656 -20.078 1 89.44 119 PHE A CA 1
ATOM 901 C C . PHE A 1 119 ? 19.25 -16.047 -20.562 1 89.44 119 PHE A C 1
ATOM 903 O O . PHE A 1 119 ? 18.484 -17 -20.406 1 89.44 119 PHE A O 1
ATOM 910 N N . ASP A 1 120 ? 20.453 -16.062 -21.047 1 90.94 120 ASP A N 1
ATOM 911 C CA . ASP A 1 120 ? 21 -17.297 -21.578 1 90.94 120 ASP A CA 1
ATOM 912 C C . ASP A 1 120 ? 21.141 -18.344 -20.484 1 90.94 120 ASP A C 1
ATOM 914 O O . ASP A 1 120 ? 21.844 -18.125 -19.484 1 90.94 120 ASP A O 1
ATOM 918 N N . ALA A 1 121 ? 20.562 -19.484 -20.797 1 91.31 121 ALA A N 1
ATOM 919 C CA . ALA A 1 121 ? 20.562 -20.562 -19.812 1 91.31 121 ALA A CA 1
ATOM 920 C C . ALA A 1 121 ? 21.984 -21.047 -19.531 1 91.31 121 ALA A C 1
ATOM 922 O O . ALA A 1 121 ? 22.328 -21.375 -18.391 1 91.31 121 ALA A O 1
ATOM 923 N N . ALA A 1 122 ? 22.75 -21.094 -20.547 1 92.19 122 ALA A N 1
ATOM 924 C CA . ALA A 1 122 ? 24.125 -21.562 -20.391 1 92.19 122 ALA A CA 1
ATOM 925 C C . ALA A 1 122 ? 24.938 -20.641 -19.484 1 92.19 122 ALA A C 1
ATOM 927 O O . ALA A 1 122 ? 25.766 -21.109 -18.703 1 92.19 122 ALA A O 1
ATOM 928 N N . ALA A 1 123 ? 24.656 -19.422 -19.656 1 91 123 ALA A N 1
ATOM 929 C CA . ALA A 1 123 ? 25.359 -18.453 -18.812 1 91 123 ALA A CA 1
ATOM 930 C C . ALA A 1 123 ? 24.938 -18.609 -17.359 1 91 123 ALA A C 1
ATOM 932 O O . ALA A 1 123 ? 25.781 -18.469 -16.453 1 91 123 ALA A O 1
ATOM 933 N N . LEU A 1 124 ? 23.734 -18.922 -17.141 1 89.38 124 LEU A N 1
ATOM 934 C CA . LEU A 1 124 ? 23.219 -19.141 -15.797 1 89.38 124 LEU A CA 1
ATOM 935 C C . LEU A 1 124 ? 23.797 -20.422 -15.203 1 89.38 124 LEU A C 1
ATOM 937 O O . LEU A 1 124 ? 24.297 -20.406 -14.07 1 89.38 124 LEU A O 1
ATOM 941 N N . GLU A 1 125 ? 23.906 -21.453 -15.93 1 90.94 125 GLU A N 1
ATOM 942 C CA . GLU A 1 125 ? 24.375 -22.75 -15.469 1 90.94 125 GLU A CA 1
ATOM 943 C C . GLU A 1 125 ? 25.875 -22.75 -15.203 1 90.94 125 GLU A C 1
ATOM 945 O O . GLU A 1 125 ? 26.359 -23.406 -14.289 1 90.94 125 GLU A O 1
ATOM 950 N N . SER A 1 126 ? 26.562 -21.938 -16.031 1 91.5 126 SER A N 1
ATOM 951 C CA . SER A 1 126 ? 28.016 -21.906 -15.922 1 91.5 126 SER A CA 1
ATOM 952 C C . SER A 1 126 ? 28.469 -20.953 -14.828 1 91.5 126 SER A C 1
ATOM 954 O O . SER A 1 126 ? 29.656 -20.953 -14.461 1 91.5 126 SER A O 1
ATOM 956 N N . GLY A 1 127 ? 27.516 -20.125 -14.312 1 87.25 127 GLY A N 1
ATOM 957 C CA . GLY A 1 127 ? 27.859 -19.172 -13.273 1 87.25 127 GLY A CA 1
ATOM 958 C C . GLY A 1 127 ? 28.375 -17.844 -13.812 1 87.25 127 GLY A C 1
ATOM 959 O O . GLY A 1 127 ? 28.766 -16.969 -13.047 1 87.25 127 GLY A O 1
ATOM 960 N N . ARG A 1 128 ? 28.453 -17.719 -15.172 1 89.44 128 ARG A N 1
ATOM 961 C CA . ARG A 1 128 ? 28.844 -16.438 -15.758 1 89.44 128 ARG A CA 1
ATOM 962 C C . ARG A 1 128 ? 27.844 -15.344 -15.398 1 89.44 128 ARG A C 1
ATOM 964 O O . ARG A 1 128 ? 28.188 -14.164 -15.375 1 89.44 128 ARG A O 1
ATOM 971 N N . LEU A 1 129 ? 26.562 -15.789 -15.117 1 86.38 129 LEU A N 1
ATOM 972 C CA . LEU A 1 129 ? 25.5 -14.945 -14.562 1 86.38 129 LEU A CA 1
ATOM 973 C C . LEU A 1 129 ? 24.984 -15.516 -13.242 1 86.38 129 LEU A C 1
ATOM 975 O O . LEU A 1 129 ? 24.828 -16.734 -13.102 1 86.38 129 LEU A O 1
ATOM 979 N N . PRO A 1 130 ? 24.812 -14.516 -12.359 1 84.12 130 PRO A N 1
ATOM 980 C CA . PRO A 1 130 ? 24.219 -15 -11.109 1 84.12 130 PRO A CA 1
ATOM 981 C C . PRO A 1 130 ? 22.859 -15.68 -11.328 1 84.12 130 PRO A C 1
ATOM 983 O O . PRO A 1 130 ? 22.078 -15.242 -12.172 1 84.12 130 PRO A O 1
ATOM 986 N N . ILE A 1 131 ? 22.547 -16.75 -10.578 1 85 131 ILE A N 1
ATOM 987 C CA . ILE A 1 131 ? 21.359 -17.578 -10.742 1 85 131 ILE A CA 1
ATOM 988 C C . ILE A 1 131 ? 20.109 -16.75 -10.461 1 85 131 ILE A C 1
ATOM 990 O O . ILE A 1 131 ? 19.031 -17.047 -10.969 1 85 131 ILE A O 1
ATOM 994 N N . GLU A 1 132 ? 20.234 -15.633 -9.742 1 81.81 132 GLU A N 1
ATOM 995 C CA . GLU A 1 132 ? 19.109 -14.758 -9.391 1 81.81 132 GLU A CA 1
ATOM 996 C C . GLU A 1 132 ? 18.5 -14.125 -10.633 1 81.81 132 GLU A C 1
ATOM 998 O O . GLU A 1 132 ? 17.344 -13.703 -10.609 1 81.81 132 GLU A O 1
ATOM 1003 N N . PHE A 1 133 ? 19.156 -14.156 -11.672 1 84.12 133 PHE A N 1
ATOM 1004 C CA . PHE A 1 133 ? 18.688 -13.539 -12.906 1 84.12 133 PHE A CA 1
ATOM 1005 C C . PHE A 1 133 ? 17.562 -14.359 -13.531 1 84.12 133 PHE A C 1
ATOM 1007 O O . PHE A 1 133 ? 16.875 -13.883 -14.43 1 84.12 133 PHE A O 1
ATOM 1014 N N . ILE A 1 134 ? 17.359 -15.562 -12.992 1 84.44 134 ILE A N 1
ATOM 1015 C CA . ILE A 1 134 ? 16.281 -16.375 -13.531 1 84.44 134 ILE A CA 1
ATOM 1016 C C . ILE A 1 134 ? 14.93 -15.703 -13.25 1 84.44 134 ILE A C 1
ATOM 1018 O O . ILE A 1 134 ? 13.93 -16 -13.906 1 84.44 134 ILE A O 1
ATOM 1022 N N . GLY A 1 135 ? 14.914 -14.844 -12.289 1 85.19 135 GLY A N 1
ATOM 1023 C CA . GLY A 1 135 ? 13.688 -14.156 -11.898 1 85.19 135 GLY A CA 1
ATOM 1024 C C . GLY A 1 135 ? 13.547 -12.789 -12.539 1 85.19 135 GLY A C 1
ATOM 1025 O O . GLY A 1 135 ? 12.672 -12.008 -12.164 1 85.19 135 GLY A O 1
ATOM 1026 N N . CYS A 1 136 ? 14.297 -12.484 -13.594 1 82.88 136 CYS A N 1
ATOM 1027 C CA . CYS A 1 136 ? 14.344 -11.125 -14.109 1 82.88 136 CYS A CA 1
ATOM 1028 C C . CYS A 1 136 ? 13.812 -11.062 -15.531 1 82.88 136 CYS A C 1
ATOM 1030 O O . CYS A 1 136 ? 14.008 -10.062 -16.234 1 82.88 136 CYS A O 1
ATOM 1032 N N . SER A 1 137 ? 13.227 -12.109 -16 1 85.44 137 SER A N 1
ATOM 1033 C CA . SER A 1 137 ? 12.664 -12.086 -17.344 1 85.44 137 SER A CA 1
ATOM 1034 C C . SER A 1 137 ? 11.445 -11.164 -17.406 1 85.44 137 SER A C 1
ATOM 1036 O O . SER A 1 137 ? 10.641 -11.125 -16.484 1 85.44 137 SER A O 1
ATOM 1038 N N . SER A 1 138 ? 11.344 -10.398 -18.516 1 85.5 138 SER A N 1
ATOM 1039 C CA . SER A 1 138 ? 10.289 -9.398 -18.609 1 85.5 138 SER A CA 1
ATOM 1040 C C . SER A 1 138 ? 9.852 -9.188 -20.062 1 85.5 138 SER A C 1
ATOM 1042 O O . SER A 1 138 ? 10.602 -9.484 -20.984 1 85.5 138 SER A O 1
ATOM 1044 N N . VAL A 1 139 ? 8.617 -8.75 -20.203 1 82.19 139 VAL A N 1
ATOM 1045 C CA . VAL A 1 139 ? 8.125 -8.398 -21.531 1 82.19 139 VAL A CA 1
ATOM 1046 C C . VAL A 1 139 ? 8.344 -6.906 -21.781 1 82.19 139 VAL A C 1
ATOM 1048 O O . VAL A 1 139 ? 8.109 -6.418 -22.891 1 82.19 139 VAL A O 1
ATOM 1051 N N . THR A 1 140 ? 8.672 -6.223 -20.781 1 74.94 140 THR A N 1
ATOM 1052 C CA . THR A 1 140 ? 8.883 -4.785 -20.906 1 74.94 140 THR A CA 1
ATOM 1053 C C . THR A 1 140 ? 10.367 -4.445 -20.797 1 74.94 140 THR A C 1
ATOM 1055 O O . THR A 1 140 ? 11.148 -5.219 -20.234 1 74.94 140 THR A O 1
ATOM 1058 N N . ASP A 1 141 ? 10.711 -3.406 -21.547 1 62.34 141 ASP A N 1
ATOM 1059 C CA . ASP A 1 141 ? 12.086 -2.93 -21.469 1 62.34 141 ASP A CA 1
ATOM 1060 C C . ASP A 1 141 ? 12.336 -2.15 -20.188 1 62.34 141 ASP A C 1
ATOM 1062 O O . ASP A 1 141 ? 13.484 -1.884 -19.828 1 62.34 141 ASP A O 1
ATOM 1066 N N . THR A 1 142 ? 11.32 -1.724 -19.594 1 52.91 142 THR A N 1
ATOM 1067 C CA . THR A 1 142 ? 11.469 -0.791 -18.484 1 52.91 142 THR A CA 1
ATOM 1068 C C . THR A 1 142 ? 11.398 -1.525 -17.141 1 52.91 142 THR A C 1
ATOM 1070 O O . THR A 1 142 ? 10.352 -2.082 -16.781 1 52.91 142 THR A O 1
ATOM 1073 N N . ASN A 1 143 ? 11.953 -2.584 -16.938 1 49.81 143 ASN A N 1
ATOM 1074 C CA . ASN A 1 143 ? 11.719 -3.117 -15.602 1 49.81 143 ASN A CA 1
ATOM 1075 C C . ASN A 1 143 ? 12.008 -2.074 -14.531 1 49.81 143 ASN A C 1
ATOM 1077 O O . ASN A 1 143 ? 13.164 -1.688 -14.328 1 49.81 143 ASN A O 1
ATOM 1081 N N . LEU A 1 144 ? 11.102 -1.132 -14.336 1 43.38 144 LEU A N 1
ATOM 1082 C CA . LEU A 1 144 ? 11.133 0.147 -13.633 1 43.38 144 LEU A CA 1
ATOM 1083 C C . LEU A 1 144 ? 11.289 -0.06 -12.125 1 43.38 144 LEU A C 1
ATOM 1085 O O . LEU A 1 144 ? 11.172 0.891 -11.352 1 43.38 144 LEU A O 1
ATOM 1089 N N . MET A 1 145 ? 11.023 -1.213 -11.68 1 40.56 145 MET A N 1
ATOM 1090 C CA . MET A 1 145 ? 10.953 -1.034 -10.234 1 40.56 145 MET A CA 1
ATOM 1091 C C . MET A 1 145 ? 11.984 -0.011 -9.766 1 40.56 145 MET A C 1
ATOM 1093 O O . MET A 1 145 ? 11.852 0.555 -8.68 1 40.56 145 MET A O 1
ATOM 1097 N N . SER A 1 146 ? 13.195 -0.295 -10.117 1 41.88 146 SER A N 1
ATOM 1098 C CA . SER A 1 146 ? 14.281 0.552 -9.633 1 41.88 146 SER A CA 1
ATOM 1099 C C . SER A 1 146 ? 14.258 1.922 -10.305 1 41.88 146 SER A C 1
ATOM 1101 O O . SER A 1 146 ? 15.188 2.719 -10.133 1 41.88 146 SER A O 1
ATOM 1103 N N . GLY A 1 147 ? 13.008 2.268 -10.836 1 41.88 147 GLY A N 1
ATOM 1104 C CA . GLY A 1 147 ? 13.164 3.52 -11.562 1 41.88 147 GLY A CA 1
ATOM 1105 C C . GLY A 1 147 ? 14.219 3.453 -12.648 1 41.88 147 GLY A C 1
ATOM 1106 O O . GLY A 1 147 ? 14.406 4.414 -13.398 1 41.88 147 GLY A O 1
ATOM 1107 N N . LYS A 1 148 ? 15.055 2.561 -12.531 1 42 148 LYS A N 1
ATOM 1108 C CA . LYS A 1 148 ? 16.156 2.492 -13.484 1 42 148 LYS A CA 1
ATOM 1109 C C . LYS A 1 148 ? 15.914 1.398 -14.523 1 42 148 LYS A C 1
ATOM 1111 O O . LYS A 1 148 ? 15.273 0.388 -14.227 1 42 148 LYS A O 1
ATOM 1116 N N . ASN A 1 149 ? 15.781 1.738 -15.578 1 49.31 149 ASN A N 1
ATOM 1117 C CA . ASN A 1 149 ? 15.781 0.792 -16.688 1 49.31 149 ASN A CA 1
ATOM 1118 C C . ASN A 1 149 ? 16.672 -0.416 -16.391 1 49.31 149 ASN A C 1
ATOM 1120 O O . ASN A 1 149 ? 17.891 -0.357 -16.578 1 49.31 149 ASN A O 1
ATOM 1124 N N . ALA A 1 150 ? 16.219 -1.338 -15.578 1 48.5 150 ALA A N 1
ATOM 1125 C CA . ALA A 1 150 ? 17.016 -2.484 -15.164 1 48.5 150 ALA A CA 1
ATOM 1126 C C . ALA A 1 150 ? 17.719 -3.121 -16.359 1 48.5 150 ALA A C 1
ATOM 1128 O O . ALA A 1 150 ? 18.828 -3.668 -16.219 1 48.5 150 ALA A O 1
ATOM 1129 N N . TRP A 1 151 ? 17.094 -2.961 -17.5 1 53.5 151 TRP A N 1
ATOM 1130 C CA . TRP A 1 151 ? 17.719 -3.639 -18.625 1 53.5 151 TRP A CA 1
ATOM 1131 C C . TRP A 1 151 ? 18.469 -2.646 -19.516 1 53.5 151 TRP A C 1
ATOM 1133 O O . TRP A 1 151 ? 18.938 -3.002 -20.609 1 53.5 151 TRP A O 1
ATOM 1143 N N . GLY A 1 152 ? 18.422 -1.432 -18.812 1 55.66 152 GLY A N 1
ATOM 1144 C CA . GLY A 1 152 ? 19.031 -0.439 -19.688 1 55.66 152 GLY A CA 1
ATOM 1145 C C . GLY A 1 152 ? 20.406 -0.013 -19.219 1 55.66 152 GLY A C 1
ATOM 1146 O O . GLY A 1 152 ? 20.922 -0.502 -18.203 1 55.66 152 GLY A O 1
ATOM 1147 N N . GLU A 1 153 ? 21 0.67 -20.078 1 57.62 153 GLU A N 1
ATOM 1148 C CA . GLU A 1 153 ? 22.375 1.13 -19.953 1 57.62 153 GLU A CA 1
ATOM 1149 C C . GLU A 1 153 ? 22.578 1.956 -18.688 1 57.62 153 GLU A C 1
ATOM 1151 O O . GLU A 1 153 ? 23.719 2.145 -18.234 1 57.62 153 GLU A O 1
ATOM 1156 N N . VAL A 1 154 ? 21.422 2.203 -18.219 1 61.34 154 VAL A N 1
ATOM 1157 C CA . VAL A 1 154 ? 21.547 3.07 -17.062 1 61.34 154 VAL A CA 1
ATOM 1158 C C . VAL A 1 154 ? 21.953 2.246 -15.836 1 61.34 154 VAL A C 1
ATOM 1160 O O . VAL A 1 154 ? 22.5 2.781 -14.875 1 61.34 154 VAL A O 1
ATOM 1163 N N . ASP A 1 155 ? 21.719 0.98 -15.977 1 62.41 155 ASP A N 1
ATOM 1164 C CA . ASP A 1 155 ? 22.172 0.093 -14.906 1 62.41 155 ASP A CA 1
ATOM 1165 C C . ASP A 1 155 ? 23.688 -0.099 -14.953 1 62.41 155 ASP A C 1
ATOM 1167 O O . ASP A 1 155 ? 24.234 -0.422 -16.016 1 62.41 155 ASP A O 1
ATOM 1171 N N . ALA A 1 156 ? 24.344 0.187 -13.867 1 64.56 156 ALA A N 1
ATOM 1172 C CA . ALA A 1 156 ? 25.797 0.112 -13.789 1 64.56 156 ALA A CA 1
ATOM 1173 C C . ALA A 1 156 ? 26.297 -1.286 -14.148 1 64.56 156 ALA A C 1
ATOM 1175 O O . ALA A 1 156 ? 27.438 -1.453 -14.586 1 64.56 156 ALA A O 1
ATOM 1176 N N . ASN A 1 157 ? 25.422 -2.227 -14.039 1 67.75 157 ASN A N 1
ATOM 1177 C CA . ASN A 1 157 ? 25.844 -3.598 -14.297 1 67.75 157 ASN A CA 1
ATOM 1178 C C . ASN A 1 157 ? 25.328 -4.094 -15.648 1 67.75 157 ASN A C 1
ATOM 1180 O O . ASN A 1 157 ? 25.438 -5.285 -15.961 1 67.75 157 ASN A O 1
ATOM 1184 N N . PHE A 1 158 ? 24.844 -3.119 -16.375 1 71.44 158 PHE A N 1
ATOM 1185 C CA . PHE A 1 158 ? 24.234 -3.477 -17.641 1 71.44 158 PHE A CA 1
ATOM 1186 C C . PHE A 1 158 ? 25.234 -4.219 -18.531 1 71.44 158 PHE A C 1
ATOM 1188 O O . PHE A 1 158 ? 24.906 -5.246 -19.125 1 71.44 158 PHE A O 1
ATOM 1195 N N . ASN A 1 159 ? 26.422 -3.754 -18.562 1 72.88 159 ASN A N 1
ATOM 1196 C CA . ASN A 1 159 ? 27.438 -4.312 -19.453 1 72.88 159 ASN A CA 1
ATOM 1197 C C . ASN A 1 159 ? 27.781 -5.75 -19.078 1 72.88 159 ASN A C 1
ATOM 1199 O O . ASN A 1 159 ? 28.203 -6.535 -19.922 1 72.88 159 ASN A O 1
ATOM 1203 N N . LYS A 1 160 ? 27.562 -6.059 -17.859 1 75.12 160 LYS A N 1
ATOM 1204 C CA . LYS A 1 160 ? 27.922 -7.387 -17.375 1 75.12 160 LYS A CA 1
ATOM 1205 C C . LYS A 1 160 ? 26.875 -8.422 -17.797 1 75.12 160 LYS A C 1
ATOM 1207 O O . LYS A 1 160 ? 27.219 -9.578 -18.062 1 75.12 160 LYS A O 1
ATOM 1212 N N . PHE A 1 161 ? 25.641 -7.938 -17.938 1 78.94 161 PHE A N 1
ATOM 1213 C CA . PHE A 1 161 ? 24.625 -8.961 -18.188 1 78.94 161 PHE A CA 1
ATOM 1214 C C . PHE A 1 161 ? 24.062 -8.836 -19.609 1 78.94 161 PHE A C 1
ATOM 1216 O O . PHE A 1 161 ? 23.5 -9.789 -20.141 1 78.94 161 PHE A O 1
ATOM 1223 N N . ALA A 1 162 ? 24.359 -7.746 -20.266 1 80.69 162 ALA A N 1
ATOM 1224 C CA . ALA A 1 162 ? 23.781 -7.434 -21.562 1 80.69 162 ALA A CA 1
ATOM 1225 C C . ALA A 1 162 ? 24.125 -8.523 -22.594 1 80.69 162 ALA A C 1
ATOM 1227 O O . ALA A 1 162 ? 23.281 -8.914 -23.391 1 80.69 162 ALA A O 1
ATOM 1228 N N . PRO A 1 163 ? 25.359 -8.969 -22.562 1 84.62 163 PRO A N 1
ATOM 1229 C CA . PRO A 1 163 ? 25.719 -9.984 -23.562 1 84.62 163 PRO A CA 1
ATOM 1230 C C . PRO A 1 163 ? 24.906 -11.273 -23.406 1 84.62 163 PRO A C 1
ATOM 1232 O O . PRO A 1 163 ? 24.891 -12.109 -24.312 1 84.62 163 PRO A O 1
ATOM 1235 N N . HIS A 1 164 ? 24.312 -11.406 -22.344 1 88.44 164 HIS A N 1
ATOM 1236 C CA . HIS A 1 164 ? 23.609 -12.648 -22.047 1 88.44 164 HIS A CA 1
ATOM 1237 C C . HIS A 1 164 ? 22.094 -12.477 -22.172 1 88.44 164 HIS A C 1
ATOM 1239 O O . HIS A 1 164 ? 21.344 -13.414 -21.938 1 88.44 164 HIS A O 1
ATOM 1245 N N . LEU A 1 165 ? 21.719 -11.32 -22.531 1 86.81 165 LEU A N 1
ATOM 1246 C CA . LEU A 1 165 ? 20.297 -11.055 -22.766 1 86.81 165 LEU A CA 1
ATOM 1247 C C . LEU A 1 165 ? 19.844 -11.695 -24.062 1 86.81 165 LEU A C 1
ATOM 1249 O O . LEU A 1 165 ? 20.547 -11.656 -25.078 1 86.81 165 LEU A O 1
ATOM 1253 N N . LYS A 1 166 ? 18.672 -12.305 -24 1 89 166 LYS A N 1
ATOM 1254 C CA . LYS A 1 166 ? 18.109 -12.938 -25.188 1 89 166 LYS A CA 1
ATOM 1255 C C . LYS A 1 166 ? 16.594 -12.742 -25.25 1 89 166 LYS A C 1
ATOM 1257 O O . LYS A 1 166 ? 15.93 -12.688 -24.203 1 89 166 LYS A O 1
ATOM 1262 N N . ASP A 1 167 ? 16.125 -12.703 -26.5 1 91.5 167 ASP A N 1
ATOM 1263 C CA . ASP A 1 167 ? 14.68 -12.695 -26.734 1 91.5 167 ASP A CA 1
ATOM 1264 C C . ASP A 1 167 ? 14.188 -14.086 -27.141 1 91.5 167 ASP A C 1
ATOM 1266 O O . ASP A 1 167 ? 14.812 -14.75 -27.969 1 91.5 167 ASP A O 1
ATOM 1270 N N . ILE A 1 168 ? 13.125 -14.469 -26.484 1 94.31 168 ILE A N 1
ATOM 1271 C CA . ILE A 1 168 ? 12.523 -15.727 -26.891 1 94.31 168 ILE A CA 1
ATOM 1272 C C . ILE A 1 168 ? 11.031 -15.531 -27.141 1 94.31 168 ILE A C 1
ATOM 1274 O O . ILE A 1 168 ? 10.414 -14.625 -26.562 1 94.31 168 ILE A O 1
ATOM 1278 N N . GLU A 1 169 ? 10.555 -16.359 -28.016 1 96.25 169 GLU A N 1
ATOM 1279 C CA . GLU A 1 169 ? 9.109 -16.406 -28.234 1 96.25 169 GLU A CA 1
ATOM 1280 C C . GLU A 1 169 ? 8.469 -17.5 -27.375 1 96.25 169 GLU A C 1
ATOM 1282 O O . GLU A 1 169 ? 8.938 -18.641 -27.359 1 96.25 169 GLU A O 1
ATOM 1287 N N . VAL A 1 170 ? 7.402 -17.109 -26.688 1 97.06 170 VAL A N 1
ATOM 1288 C CA . VAL A 1 170 ? 6.688 -18.078 -25.859 1 97.06 170 VAL A CA 1
ATOM 1289 C C . VAL A 1 170 ? 5.191 -18.016 -26.172 1 97.06 170 VAL A C 1
ATOM 1291 O O . VAL A 1 170 ? 4.668 -16.953 -26.531 1 97.06 170 VAL A O 1
ATOM 1294 N N . PRO A 1 171 ? 4.512 -19.172 -26.094 1 98.06 171 PRO A N 1
ATOM 1295 C CA . PRO A 1 171 ? 3.055 -19.109 -26.234 1 98.06 171 PRO A CA 1
ATOM 1296 C C . PRO A 1 171 ? 2.379 -18.328 -25.125 1 98.06 171 PRO A C 1
ATOM 1298 O O . PRO A 1 171 ? 2.936 -18.188 -24.031 1 98.06 171 PRO A O 1
ATOM 1301 N N . SER A 1 172 ? 1.251 -17.781 -25.406 1 97.75 172 SER A N 1
ATOM 1302 C CA . SER A 1 172 ? 0.488 -17 -24.438 1 97.75 172 SER A CA 1
ATOM 1303 C C . SER A 1 172 ? -0.981 -17.422 -24.438 1 97.75 172 SER A C 1
ATOM 1305 O O . SER A 1 172 ? -1.484 -17.953 -25.422 1 97.75 172 SER A O 1
ATOM 1307 N N . GLU A 1 173 ? -1.655 -17.297 -23.375 1 98.25 173 GLU A N 1
ATOM 1308 C CA . GLU A 1 173 ? -3.055 -17.641 -23.156 1 98.25 173 GLU A CA 1
ATOM 1309 C C . GLU A 1 173 ? -3.699 -16.703 -22.141 1 98.25 173 GLU A C 1
ATOM 1311 O O . GLU A 1 173 ? -3.002 -16.016 -21.391 1 98.25 173 GLU A O 1
ATOM 1316 N N . THR A 1 174 ? -5.035 -16.609 -22.109 1 98.69 174 THR A N 1
ATOM 1317 C CA . THR A 1 174 ? -5.73 -15.836 -21.094 1 98.69 174 THR A CA 1
ATOM 1318 C C . THR A 1 174 ? -5.77 -16.594 -19.766 1 98.69 174 THR A C 1
ATOM 1320 O O . THR A 1 174 ? -5.73 -17.828 -19.75 1 98.69 174 THR A O 1
ATOM 1323 N N . LEU A 1 175 ? -5.863 -15.859 -18.672 1 98.81 175 LEU A N 1
ATOM 1324 C CA . LEU A 1 175 ? -5.91 -16.469 -17.344 1 98.81 175 LEU A CA 1
ATOM 1325 C C . LEU A 1 175 ? -7.117 -17.391 -17.219 1 98.81 175 LEU A C 1
ATOM 1327 O O . LEU A 1 175 ? -6.996 -18.516 -16.75 1 98.81 175 LEU A O 1
ATOM 1331 N N . GLN A 1 176 ? -8.266 -16.953 -17.703 1 98.75 176 GLN A N 1
ATOM 1332 C CA . GLN A 1 176 ? -9.484 -17.734 -17.531 1 98.75 176 GLN A CA 1
ATOM 1333 C C . GLN A 1 176 ? -9.398 -19.047 -18.297 1 98.75 176 GLN A C 1
ATOM 1335 O O . GLN A 1 176 ? -9.883 -20.078 -17.828 1 98.75 176 GLN A O 1
ATOM 1340 N N . THR A 1 177 ? -8.852 -19.016 -19.484 1 98.75 177 THR A N 1
ATOM 1341 C CA . THR A 1 177 ? -8.672 -20.234 -20.266 1 98.75 177 THR A CA 1
ATOM 1342 C C . THR A 1 177 ? -7.82 -21.234 -19.484 1 98.75 177 THR A C 1
ATOM 1344 O O . THR A 1 177 ? -8.133 -22.438 -19.469 1 98.75 177 THR A O 1
ATOM 1347 N N . LEU A 1 178 ? -6.727 -20.797 -18.875 1 98.81 178 LEU A N 1
ATOM 1348 C CA . LEU A 1 178 ? -5.871 -21.672 -18.078 1 98.81 178 LEU A CA 1
ATOM 1349 C C . LEU A 1 178 ? -6.648 -22.281 -16.922 1 98.81 178 LEU A C 1
ATOM 1351 O O . LEU A 1 178 ? -6.535 -23.484 -16.641 1 98.81 178 LEU A O 1
ATOM 1355 N N . LEU A 1 179 ? -7.426 -21.391 -16.203 1 98.81 179 LEU A N 1
ATOM 1356 C CA . LEU A 1 179 ? -8.203 -21.875 -15.062 1 98.81 179 LEU A CA 1
ATOM 1357 C C . LEU A 1 179 ? -9.227 -22.922 -15.508 1 98.81 179 LEU A C 1
ATOM 1359 O O . LEU A 1 179 ? -9.359 -23.969 -14.875 1 98.81 179 LEU A O 1
ATOM 1363 N N . ASP A 1 180 ? -9.883 -22.719 -16.641 1 98.62 180 ASP A N 1
ATOM 1364 C CA . ASP A 1 180 ? -10.914 -23.609 -17.156 1 98.62 180 ASP A CA 1
ATOM 1365 C C . ASP A 1 180 ? -10.312 -24.953 -17.578 1 98.62 180 ASP A C 1
ATOM 1367 O O . ASP A 1 180 ? -10.82 -26.016 -17.188 1 98.62 180 ASP A O 1
ATOM 1371 N N . ARG A 1 181 ? -9.258 -24.938 -18.281 1 97.94 181 ARG A N 1
ATOM 1372 C CA . ARG A 1 181 ? -8.742 -26.188 -18.828 1 97.94 181 ARG A CA 1
ATOM 1373 C C . ARG A 1 181 ? -8.125 -27.062 -17.75 1 97.94 181 ARG A C 1
ATOM 1375 O O . ARG A 1 181 ? -7.977 -28.266 -17.922 1 97.94 181 ARG A O 1
ATOM 1382 N N . ASN A 1 182 ? -7.766 -26.469 -16.672 1 98.25 182 ASN A N 1
ATOM 1383 C CA . ASN A 1 182 ? -7.191 -27.234 -15.578 1 98.25 182 ASN A CA 1
ATOM 1384 C C . ASN A 1 182 ? -8.227 -27.5 -14.484 1 98.25 182 ASN A C 1
ATOM 1386 O O . ASN A 1 182 ? -7.879 -28 -13.414 1 98.25 182 ASN A O 1
ATOM 1390 N N . GLY A 1 183 ? -9.469 -27.094 -14.695 1 98 183 GLY A N 1
ATOM 1391 C CA . GLY A 1 183 ? -10.57 -27.391 -13.789 1 98 183 GLY A CA 1
ATOM 1392 C C . GLY A 1 183 ? -10.469 -26.672 -12.461 1 98 183 GLY A C 1
ATOM 1393 O O . GLY A 1 183 ? -10.867 -27.203 -11.422 1 98 183 GLY A O 1
ATOM 1394 N N . ILE A 1 184 ? -9.906 -25.516 -12.453 1 98.25 184 ILE A N 1
ATOM 1395 C CA . ILE A 1 184 ? -9.773 -24.75 -11.211 1 98.25 184 ILE A CA 1
ATOM 1396 C C . ILE A 1 184 ? -11.078 -24.016 -10.922 1 98.25 184 ILE A C 1
ATOM 1398 O O . ILE A 1 184 ? -11.461 -23.094 -11.648 1 98.25 184 ILE A O 1
ATOM 1402 N N . VAL A 1 185 ? -11.703 -24.375 -9.805 1 97.62 185 VAL A N 1
ATOM 1403 C CA . VAL A 1 185 ? -13.016 -23.812 -9.516 1 97.62 185 VAL A CA 1
ATOM 1404 C C . VAL A 1 185 ? -12.93 -22.938 -8.273 1 97.62 185 VAL A C 1
ATOM 1406 O O . VAL A 1 185 ? -13.883 -22.219 -7.949 1 97.62 185 VAL A O 1
ATOM 1409 N N . HIS A 1 186 ? -11.852 -23.078 -7.531 1 98.12 186 HIS A N 1
ATOM 1410 C CA . HIS A 1 186 ? -11.594 -22.219 -6.383 1 98.12 186 HIS A CA 1
ATOM 1411 C C . HIS A 1 186 ? -10.109 -21.922 -6.242 1 98.12 186 HIS A C 1
ATOM 1413 O O . HIS A 1 186 ? -9.266 -22.641 -6.77 1 98.12 186 HIS A O 1
ATOM 1419 N N . ILE A 1 187 ? -9.805 -20.812 -5.633 1 98.75 187 ILE A N 1
ATOM 1420 C CA . ILE A 1 187 ? -8.43 -20.391 -5.391 1 98.75 187 ILE A CA 1
ATOM 1421 C C . ILE A 1 187 ? -8.289 -19.906 -3.947 1 98.75 187 ILE A C 1
ATOM 1423 O O . ILE A 1 187 ? -9.031 -19.031 -3.504 1 98.75 187 ILE A O 1
ATOM 1427 N N . ASP A 1 188 ? -7.387 -20.453 -3.178 1 98.56 188 ASP A N 1
ATOM 1428 C CA . ASP A 1 188 ? -7.109 -20 -1.818 1 98.56 188 ASP A CA 1
ATOM 1429 C C . ASP A 1 188 ? -6.023 -18.922 -1.806 1 98.56 188 ASP A C 1
ATOM 1431 O O . ASP A 1 188 ? -6.105 -17.969 -1.042 1 98.56 188 ASP A O 1
ATOM 1435 N N . ALA A 1 189 ? -5.008 -19.141 -2.621 1 98.62 189 ALA A N 1
ATOM 1436 C CA . ALA A 1 189 ? -3.918 -18.172 -2.742 1 98.62 189 ALA A CA 1
ATOM 1437 C C . ALA A 1 189 ? -3.613 -17.859 -4.207 1 98.62 189 ALA A C 1
ATOM 1439 O O . ALA A 1 189 ? -3.469 -18.781 -5.02 1 98.62 189 ALA A O 1
ATOM 1440 N N . PHE A 1 190 ? -3.586 -16.578 -4.566 1 98.88 190 PHE A N 1
ATOM 1441 C CA . PHE A 1 190 ? -3.297 -16.109 -5.918 1 98.88 190 PHE A CA 1
ATOM 1442 C C . PHE A 1 190 ? -2.082 -15.195 -5.93 1 98.88 190 PHE A C 1
ATOM 1444 O O . PHE A 1 190 ? -2.072 -14.164 -5.262 1 98.88 190 PHE A O 1
ATOM 1451 N N . LEU A 1 191 ? -1.045 -15.562 -6.645 1 98.5 191 LEU A N 1
ATOM 1452 C CA . LEU A 1 191 ? 0.207 -14.82 -6.703 1 98.5 191 LEU A CA 1
ATOM 1453 C C . LEU A 1 191 ? 0.503 -14.367 -8.133 1 98.5 191 LEU A C 1
ATOM 1455 O O . LEU A 1 191 ? 0.293 -15.125 -9.086 1 98.5 191 LEU A O 1
ATOM 1459 N N . VAL A 1 192 ? 0.973 -13.133 -8.25 1 97.94 192 VAL A N 1
ATOM 1460 C CA . VAL A 1 192 ? 1.444 -12.625 -9.531 1 97.94 192 VAL A CA 1
ATOM 1461 C C . VAL A 1 192 ? 2.807 -11.961 -9.359 1 97.94 192 VAL A C 1
ATOM 1463 O O . VAL A 1 192 ? 2.941 -11 -8.594 1 97.94 192 VAL A O 1
ATOM 1466 N N . ASP A 1 193 ? 3.789 -12.391 -10.008 1 94.62 193 ASP A N 1
ATOM 1467 C CA . ASP A 1 193 ? 5.125 -11.805 -10.094 1 94.62 193 ASP A CA 1
ATOM 1468 C C . ASP A 1 193 ? 5.73 -12.023 -11.484 1 94.62 193 ASP A C 1
ATOM 1470 O O . ASP A 1 193 ? 6.531 -12.938 -11.672 1 94.62 193 ASP A O 1
ATOM 1474 N N . CYS A 1 194 ? 5.371 -11.125 -12.422 1 92.81 194 CYS A N 1
ATOM 1475 C CA . CYS A 1 194 ? 5.711 -11.328 -13.828 1 92.81 194 CYS A CA 1
ATOM 1476 C C . CYS A 1 194 ? 6.672 -10.25 -14.312 1 92.81 194 CYS A C 1
ATOM 1478 O O . CYS A 1 194 ? 6.832 -10.055 -15.516 1 92.81 194 CYS A O 1
ATOM 1480 N N . GLU A 1 195 ? 7.188 -9.5 -13.398 1 87.31 195 GLU A N 1
ATOM 1481 C CA . GLU A 1 195 ? 8.242 -8.531 -13.68 1 87.31 195 GLU A CA 1
ATOM 1482 C C . GLU A 1 195 ? 7.773 -7.484 -14.688 1 87.31 195 GLU A C 1
ATOM 1484 O O . GLU A 1 195 ? 8.492 -7.176 -15.641 1 87.31 195 GLU A O 1
ATOM 1489 N N . GLY A 1 196 ? 6.523 -7.086 -14.594 1 88.31 196 GLY A N 1
ATOM 1490 C CA . GLY A 1 196 ? 6.062 -5.977 -15.414 1 88.31 196 GLY A CA 1
ATOM 1491 C C . GLY A 1 196 ? 4.676 -6.195 -15.992 1 88.31 196 GLY A C 1
ATOM 1492 O O . GLY A 1 196 ? 3.996 -5.238 -16.359 1 88.31 196 GLY A O 1
ATOM 1493 N N . ALA A 1 197 ? 4.246 -7.402 -16.094 1 92 197 ALA A N 1
ATOM 1494 C CA . ALA A 1 197 ? 2.938 -7.727 -16.656 1 92 197 ALA A CA 1
ATOM 1495 C C . ALA A 1 197 ? 1.907 -7.965 -15.562 1 92 197 ALA A C 1
ATOM 1497 O O . ALA A 1 197 ? 0.826 -8.5 -15.82 1 92 197 ALA A O 1
ATOM 1498 N N . ASP A 1 198 ? 2.215 -7.555 -14.375 1 95.75 198 ASP A N 1
ATOM 1499 C CA . ASP A 1 198 ? 1.471 -7.957 -13.188 1 95.75 198 ASP A CA 1
ATOM 1500 C C . ASP A 1 198 ? 0.032 -7.449 -13.242 1 95.75 198 ASP A C 1
ATOM 1502 O O . ASP A 1 198 ? -0.906 -8.195 -12.953 1 95.75 198 ASP A O 1
ATOM 1506 N N . TRP A 1 199 ? -0.169 -6.211 -13.695 1 96.12 199 TRP A N 1
ATOM 1507 C CA . TRP A 1 199 ? -1.529 -5.691 -13.789 1 96.12 199 TRP A CA 1
ATOM 1508 C C . TRP A 1 199 ? -2.307 -6.402 -14.891 1 96.12 199 TRP A C 1
ATOM 1510 O O . TRP A 1 199 ? -3.455 -6.805 -14.695 1 96.12 199 TRP A O 1
ATOM 1520 N N . MET A 1 200 ? -1.688 -6.621 -15.992 1 95.56 200 MET A N 1
ATOM 1521 C CA . MET A 1 200 ? -2.332 -7.289 -17.125 1 95.56 200 MET A CA 1
ATOM 1522 C C . MET A 1 200 ? -2.83 -8.672 -16.719 1 95.56 200 MET A C 1
ATOM 1524 O O . MET A 1 200 ? -3.902 -9.102 -17.156 1 95.56 200 MET A O 1
ATOM 1528 N N . VAL A 1 201 ? -2.111 -9.336 -15.914 1 97.81 201 VAL A N 1
ATOM 1529 C CA . VAL A 1 201 ? -2.488 -10.656 -15.422 1 97.81 201 VAL A CA 1
ATOM 1530 C C . VAL A 1 201 ? -3.607 -10.523 -14.398 1 97.81 201 VAL A C 1
ATOM 1532 O O . VAL A 1 201 ? -4.66 -11.148 -14.531 1 97.81 201 VAL A O 1
ATOM 1535 N N . PHE A 1 202 ? -3.408 -9.641 -13.391 1 98.5 202 PHE A N 1
ATOM 1536 C CA . PHE A 1 202 ? -4.309 -9.523 -12.25 1 98.5 202 PHE A CA 1
ATOM 1537 C C . PHE A 1 202 ? -5.672 -9 -12.68 1 98.5 202 PHE A C 1
ATOM 1539 O O . PHE A 1 202 ? -6.703 -9.406 -12.141 1 98.5 202 PHE A O 1
ATOM 1546 N N . GLU A 1 203 ? -5.656 -8.07 -13.656 1 98.25 203 GLU A N 1
ATOM 1547 C CA . GLU A 1 203 ? -6.918 -7.48 -14.094 1 98.25 203 GLU A CA 1
ATOM 1548 C C . GLU A 1 203 ? -7.871 -8.547 -14.625 1 98.25 203 GLU A C 1
ATOM 1550 O O . GLU A 1 203 ? -9.094 -8.383 -14.562 1 98.25 203 GLU A O 1
ATOM 1555 N N . GLN A 1 204 ? -7.332 -9.695 -15.047 1 98.56 204 GLN A N 1
ATOM 1556 C CA . GLN A 1 204 ? -8.133 -10.734 -15.672 1 98.56 204 GLN A CA 1
ATOM 1557 C C . GLN A 1 204 ? -8.82 -11.609 -14.625 1 98.56 204 GLN A C 1
ATOM 1559 O O . GLN A 1 204 ? -9.734 -12.367 -14.953 1 98.56 204 GLN A O 1
ATOM 1564 N N . LEU A 1 205 ? -8.359 -11.602 -13.398 1 98.75 205 LEU A N 1
ATOM 1565 C CA . LEU A 1 205 ? -8.922 -12.484 -12.383 1 98.75 205 LEU A CA 1
ATOM 1566 C C . LEU A 1 205 ? -10.297 -12 -11.945 1 98.75 205 LEU A C 1
ATOM 1568 O O . LEU A 1 205 ? -10.453 -10.852 -11.523 1 98.75 205 LEU A O 1
ATOM 1572 N N . ASP A 1 206 ? -11.266 -12.828 -12.047 1 98.5 206 ASP A N 1
ATOM 1573 C CA . ASP A 1 206 ? -12.609 -12.555 -11.555 1 98.5 206 ASP A CA 1
ATOM 1574 C C . ASP A 1 206 ? -12.68 -12.727 -10.039 1 98.5 206 ASP A C 1
ATOM 1576 O O . ASP A 1 206 ? -12.82 -13.844 -9.539 1 98.5 206 ASP A O 1
ATOM 1580 N N . LEU A 1 207 ? -12.672 -11.617 -9.328 1 98.06 207 LEU A N 1
ATOM 1581 C CA . LEU A 1 207 ? -12.602 -11.656 -7.867 1 98.06 207 LEU A CA 1
ATOM 1582 C C . LEU A 1 207 ? -13.953 -12.039 -7.273 1 98.06 207 LEU A C 1
ATOM 1584 O O . LEU A 1 207 ? -14.031 -12.453 -6.113 1 98.06 207 LEU A O 1
ATOM 1588 N N . GLU A 1 208 ? -15.008 -11.867 -7.953 1 96.88 208 GLU A N 1
ATOM 1589 C CA . GLU A 1 208 ? -16.312 -12.297 -7.469 1 96.88 208 GLU A CA 1
ATOM 1590 C C . GLU A 1 208 ? -16.469 -13.812 -7.551 1 96.88 208 GLU A C 1
ATOM 1592 O O . GLU A 1 208 ? -17.016 -14.43 -6.641 1 96.88 208 GLU A O 1
ATOM 1597 N N . ARG A 1 209 ? -15.914 -14.367 -8.57 1 97.62 209 ARG A N 1
ATOM 1598 C CA . ARG A 1 209 ? -16.047 -15.797 -8.812 1 97.62 209 ARG A CA 1
ATOM 1599 C C . ARG A 1 209 ? -15.094 -16.594 -7.934 1 97.62 209 ARG A C 1
ATOM 1601 O O . ARG A 1 209 ? -15.5 -17.562 -7.289 1 97.62 209 ARG A O 1
ATOM 1608 N N . TYR A 1 210 ? -13.844 -16.234 -7.836 1 98.44 210 TYR A N 1
ATOM 1609 C CA . TYR A 1 210 ? -12.836 -17.078 -7.215 1 98.44 210 TYR A CA 1
ATOM 1610 C C . TYR A 1 210 ? -12.539 -16.625 -5.793 1 98.44 210 TYR A C 1
ATOM 1612 O O . TYR A 1 210 ? -12.227 -17.438 -4.922 1 98.44 210 TYR A O 1
ATOM 1620 N N . ARG A 1 211 ? -12.5 -15.312 -5.559 1 97.75 211 ARG A N 1
ATOM 1621 C CA . ARG A 1 211 ? -12.328 -14.656 -4.27 1 97.75 211 ARG A CA 1
ATOM 1622 C C . ARG A 1 211 ? -11.234 -15.328 -3.451 1 97.75 211 ARG A C 1
ATOM 1624 O O . ARG A 1 211 ? -11.484 -15.805 -2.34 1 97.75 211 ARG A O 1
ATOM 1631 N N . PRO A 1 212 ? -10 -15.367 -3.967 1 98.62 212 PRO A N 1
ATOM 1632 C CA . PRO A 1 212 ? -8.914 -15.953 -3.18 1 98.62 212 PRO A CA 1
ATOM 1633 C C . PRO A 1 212 ? -8.836 -15.383 -1.766 1 98.62 212 PRO A C 1
ATOM 1635 O O . PRO A 1 212 ? -9.062 -14.18 -1.565 1 98.62 212 PRO A O 1
ATOM 1638 N N . GLY A 1 213 ? -8.492 -16.234 -0.767 1 98 213 GLY A N 1
ATOM 1639 C CA . GLY A 1 213 ? -8.32 -15.773 0.602 1 98 213 GLY A CA 1
ATOM 1640 C C . GLY A 1 213 ? -7.078 -14.914 0.788 1 98 213 GLY A C 1
ATOM 1641 O O . GLY A 1 213 ? -7.023 -14.086 1.698 1 98 213 GLY A O 1
ATOM 1642 N N . MET A 1 214 ? -6.062 -15.156 -0.084 1 97.88 214 MET A N 1
ATOM 1643 C CA . MET A 1 214 ? -4.816 -14.398 -0.08 1 97.88 214 MET A CA 1
ATOM 1644 C C . MET A 1 214 ? -4.379 -14.062 -1.502 1 97.88 214 MET A C 1
ATOM 1646 O O . MET A 1 214 ? -4.395 -14.93 -2.381 1 97.88 214 MET A O 1
ATOM 1650 N N . ILE A 1 215 ? -4.086 -12.797 -1.711 1 98.5 215 ILE A N 1
ATOM 1651 C CA . ILE A 1 215 ? -3.531 -12.352 -2.982 1 98.5 215 ILE A CA 1
ATOM 1652 C C . ILE A 1 215 ? -2.207 -11.625 -2.742 1 98.5 215 ILE A C 1
ATOM 1654 O O . ILE A 1 215 ? -2.084 -10.836 -1.805 1 98.5 215 ILE A O 1
ATOM 1658 N N . LYS A 1 216 ? -1.193 -11.945 -3.486 1 97.62 216 LYS A N 1
ATOM 1659 C CA . LYS A 1 216 ? 0.088 -11.242 -3.473 1 97.62 216 LYS A CA 1
ATOM 1660 C C . LYS A 1 216 ? 0.496 -10.812 -4.879 1 97.62 216 LYS A C 1
ATOM 1662 O O . LYS A 1 216 ? 0.675 -11.656 -5.762 1 97.62 216 LYS A O 1
ATOM 1667 N N . ILE A 1 217 ? 0.614 -9.531 -5.133 1 97.12 217 ILE A N 1
ATOM 1668 C CA . ILE A 1 217 ? 0.969 -8.992 -6.438 1 97.12 217 ILE A CA 1
ATOM 1669 C C . ILE A 1 217 ? 2.238 -8.148 -6.32 1 97.12 217 ILE A C 1
ATOM 1671 O O . ILE A 1 217 ? 2.297 -7.207 -5.527 1 97.12 217 ILE A O 1
ATOM 1675 N N . GLU A 1 218 ? 3.229 -8.484 -7.09 1 92.56 218 GLU A N 1
ATOM 1676 C CA . GLU A 1 218 ? 4.398 -7.609 -7.16 1 92.56 218 GLU A CA 1
ATOM 1677 C C . GLU A 1 218 ? 4.113 -6.371 -8.008 1 92.56 218 GLU A C 1
ATOM 1679 O O . GLU A 1 218 ? 3.656 -6.484 -9.148 1 92.56 218 GLU A O 1
ATOM 1684 N N . VAL A 1 219 ? 4.379 -5.184 -7.465 1 90.06 219 VAL A N 1
ATOM 1685 C CA . VAL A 1 219 ? 4.02 -3.969 -8.188 1 90.06 219 VAL A CA 1
ATOM 1686 C C . VAL A 1 219 ? 5.266 -3.127 -8.438 1 90.06 219 VAL A C 1
ATOM 1688 O O . VAL A 1 219 ? 5.18 -2.018 -8.977 1 90.06 219 VAL A O 1
ATOM 1691 N N . GLY A 1 220 ? 6.402 -3.631 -8.117 1 85.5 220 GLY A N 1
ATOM 1692 C CA . GLY A 1 220 ? 7.633 -2.867 -8.219 1 85.5 220 GLY A CA 1
ATOM 1693 C C . GLY A 1 220 ? 7.98 -2.48 -9.641 1 85.5 220 GLY A C 1
ATOM 1694 O O . GLY A 1 220 ? 8.641 -1.463 -9.867 1 85.5 220 GLY A O 1
ATOM 1695 N N . ALA A 1 221 ? 7.516 -3.26 -10.594 1 85.19 221 ALA A N 1
ATOM 1696 C CA . ALA A 1 221 ? 7.867 -3.021 -11.992 1 85.19 221 ALA A CA 1
ATOM 1697 C C . ALA A 1 221 ? 6.715 -2.359 -12.742 1 85.19 221 ALA A C 1
ATOM 1699 O O . ALA A 1 221 ? 6.785 -2.174 -13.953 1 85.19 221 ALA A O 1
ATOM 1700 N N . LEU A 1 222 ? 5.648 -1.991 -12.039 1 90.44 222 LEU A N 1
ATOM 1701 C CA . LEU A 1 222 ? 4.469 -1.406 -12.664 1 90.44 222 LEU A CA 1
ATOM 1702 C C . LEU A 1 222 ? 4.578 0.114 -12.711 1 90.44 222 LEU A C 1
ATOM 1704 O O . LEU A 1 222 ? 5.113 0.73 -11.789 1 90.44 222 LEU A O 1
ATOM 1708 N N . PRO A 1 223 ? 4.059 0.657 -13.836 1 89.94 223 PRO A N 1
ATOM 1709 C CA . PRO A 1 223 ? 3.879 2.109 -13.781 1 89.94 223 PRO A CA 1
ATOM 1710 C C . PRO A 1 223 ? 2.908 2.549 -12.688 1 89.94 223 PRO A C 1
ATOM 1712 O O . PRO A 1 223 ? 2.094 1.746 -12.227 1 89.94 223 PRO A O 1
ATOM 1715 N N . ALA A 1 224 ? 3.012 3.754 -12.305 1 91.56 224 ALA A N 1
ATOM 1716 C CA . ALA A 1 224 ? 2.225 4.309 -11.203 1 91.56 224 ALA A CA 1
ATOM 1717 C C . ALA A 1 224 ? 0.736 4.035 -11.406 1 91.56 224 ALA A C 1
ATOM 1719 O O . ALA A 1 224 ? 0.05 3.59 -10.484 1 91.56 224 ALA A O 1
ATOM 1720 N N . ALA A 1 225 ? 0.236 4.277 -12.57 1 92.81 225 ALA A N 1
ATOM 1721 C CA . ALA A 1 225 ? -1.188 4.117 -12.852 1 92.81 225 ALA A CA 1
ATOM 1722 C C . ALA A 1 225 ? -1.645 2.688 -12.578 1 92.81 225 ALA A C 1
ATOM 1724 O O . ALA A 1 225 ? -2.723 2.469 -12.023 1 92.81 225 ALA A O 1
ATOM 1725 N N . GLU A 1 226 ? -0.818 1.738 -12.883 1 93.94 226 GLU A N 1
ATOM 1726 C CA . GLU A 1 226 ? -1.182 0.334 -12.719 1 93.94 226 GLU A CA 1
ATOM 1727 C C . GLU A 1 226 ? -1.092 -0.086 -11.25 1 93.94 226 GLU A C 1
ATOM 1729 O O . GLU A 1 226 ? -1.869 -0.926 -10.797 1 93.94 226 GLU A O 1
ATOM 1734 N N . ILE A 1 227 ? -0.137 0.502 -10.586 1 93.31 227 ILE A N 1
ATOM 1735 C CA . ILE A 1 227 ? -0.094 0.271 -9.148 1 93.31 227 ILE A CA 1
ATOM 1736 C C . ILE A 1 227 ? -1.429 0.667 -8.523 1 93.31 227 ILE A C 1
ATOM 1738 O O . ILE A 1 227 ? -2.012 -0.101 -7.754 1 93.31 227 ILE A O 1
ATOM 1742 N N . GLY A 1 228 ? -1.904 1.835 -8.812 1 93.62 228 GLY A N 1
ATOM 1743 C CA . GLY A 1 228 ? -3.184 2.309 -8.312 1 93.62 228 GLY A CA 1
ATOM 1744 C C . GLY A 1 228 ? -4.348 1.426 -8.719 1 93.62 228 GLY A C 1
ATOM 1745 O O . GLY A 1 228 ? -5.273 1.206 -7.93 1 93.62 228 GLY A O 1
ATOM 1746 N N . GLN A 1 229 ? -4.332 0.905 -9.922 1 95 229 GLN A N 1
ATOM 1747 C CA . GLN A 1 229 ? -5.395 0.03 -10.398 1 95 229 GLN A CA 1
ATOM 1748 C C . GLN A 1 229 ? -5.457 -1.259 -9.586 1 95 229 GLN A C 1
ATOM 1750 O O . GLN A 1 229 ? -6.543 -1.764 -9.297 1 95 229 GLN A O 1
ATOM 1755 N N . VAL A 1 230 ? -4.266 -1.753 -9.234 1 96.12 230 VAL A N 1
ATOM 1756 C CA . VAL A 1 230 ? -4.223 -2.947 -8.398 1 96.12 230 VAL A CA 1
ATOM 1757 C C . VAL A 1 230 ? -4.91 -2.668 -7.062 1 96.12 230 VAL A C 1
ATOM 1759 O O . VAL A 1 230 ? -5.762 -3.441 -6.625 1 96.12 230 VAL A O 1
ATOM 1762 N N . VAL A 1 231 ? -4.586 -1.544 -6.484 1 93.12 231 VAL A N 1
ATOM 1763 C CA . VAL A 1 231 ? -5.125 -1.172 -5.18 1 93.12 231 VAL A CA 1
ATOM 1764 C C . VAL A 1 231 ? -6.641 -1.006 -5.273 1 93.12 231 VAL A C 1
ATOM 1766 O O . VAL A 1 231 ? -7.379 -1.564 -4.461 1 93.12 231 VAL A O 1
ATOM 1769 N N . VAL A 1 232 ? -7.098 -0.328 -6.219 1 91.81 232 VAL A N 1
ATOM 1770 C CA . VAL A 1 232 ? -8.516 -0.014 -6.359 1 91.81 232 VAL A CA 1
ATOM 1771 C C . VAL A 1 232 ? -9.312 -1.298 -6.59 1 91.81 232 VAL A C 1
ATOM 1773 O O . VAL A 1 232 ? -10.367 -1.498 -5.992 1 91.81 232 VAL A O 1
ATOM 1776 N N . LYS A 1 233 ? -8.805 -2.166 -7.457 1 94.94 233 LYS A N 1
ATOM 1777 C CA . LYS A 1 233 ? -9.492 -3.422 -7.73 1 94.94 233 LYS A CA 1
ATOM 1778 C C . LYS A 1 233 ? -9.648 -4.25 -6.461 1 94.94 233 LYS A C 1
ATOM 1780 O O . LYS A 1 233 ? -10.719 -4.809 -6.203 1 94.94 233 LYS A O 1
ATOM 1785 N N . LEU A 1 234 ? -8.602 -4.285 -5.691 1 95.25 234 LEU A N 1
ATOM 1786 C CA . LEU A 1 234 ? -8.633 -5.066 -4.461 1 95.25 234 LEU A CA 1
ATOM 1787 C C . LEU A 1 234 ? -9.562 -4.43 -3.438 1 95.25 234 LEU A C 1
ATOM 1789 O O . LEU A 1 234 ? -10.391 -5.117 -2.834 1 95.25 234 LEU A O 1
ATOM 1793 N N . LYS A 1 235 ? -9.453 -3.172 -3.275 1 89.5 235 LYS A N 1
ATOM 1794 C CA . LYS A 1 235 ? -10.25 -2.477 -2.268 1 89.5 235 LYS A CA 1
ATOM 1795 C C . LYS A 1 235 ? -11.734 -2.512 -2.621 1 89.5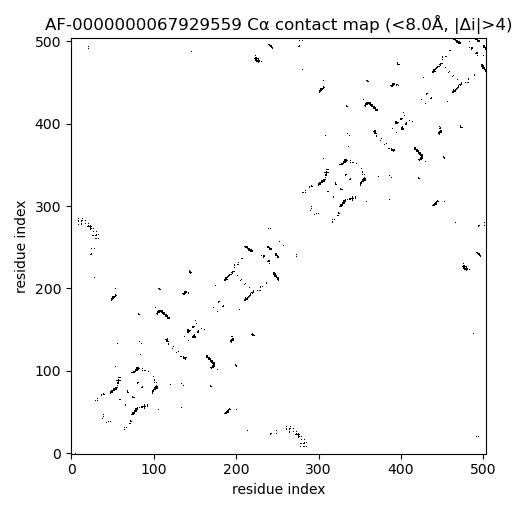 235 LYS A C 1
ATOM 1797 O O . LYS A 1 235 ? -12.578 -2.721 -1.75 1 89.5 235 LYS A O 1
ATOM 1802 N N . THR A 1 236 ? -12.047 -2.273 -3.838 1 88.69 236 THR A N 1
ATOM 1803 C CA . THR A 1 236 ? -13.438 -2.273 -4.277 1 88.69 236 THR A CA 1
ATOM 1804 C C . THR A 1 236 ? -14.062 -3.654 -4.098 1 88.69 236 THR A C 1
ATOM 1806 O O . THR A 1 236 ? -15.266 -3.771 -3.85 1 88.69 236 THR A O 1
ATOM 1809 N N . ALA A 1 237 ? -13.227 -4.645 -4.121 1 93.25 237 ALA A N 1
ATOM 1810 C CA . ALA A 1 237 ? -13.711 -6.012 -3.938 1 93.25 237 ALA A CA 1
ATOM 1811 C C . ALA A 1 237 ? -13.797 -6.367 -2.457 1 93.25 237 ALA A C 1
ATOM 1813 O O . ALA A 1 237 ? -14.164 -7.492 -2.104 1 93.25 237 ALA A O 1
ATOM 1814 N N . GLY A 1 238 ? -13.352 -5.484 -1.589 1 91.62 238 GLY A N 1
ATOM 1815 C CA . GLY A 1 238 ? -13.539 -5.664 -0.159 1 91.62 238 GLY A CA 1
ATOM 1816 C C . GLY A 1 238 ? -12.352 -6.316 0.524 1 91.62 238 GLY A C 1
ATOM 1817 O O . GLY A 1 238 ? -12.453 -6.758 1.671 1 91.62 238 GLY A O 1
ATOM 1818 N N . TYR A 1 239 ? -11.242 -6.371 -0.151 1 93.5 239 TYR A N 1
ATOM 1819 C CA . TYR A 1 239 ? -10.062 -6.965 0.458 1 93.5 239 TYR A CA 1
ATOM 1820 C C . TYR A 1 239 ? -9.398 -5.996 1.428 1 93.5 239 TYR A C 1
ATOM 1822 O O . TYR A 1 239 ? -9.438 -4.777 1.223 1 93.5 239 TYR A O 1
ATOM 1830 N N . GLN A 1 240 ? -8.82 -6.566 2.498 1 91.25 240 GLN A N 1
ATOM 1831 C CA . GLN A 1 240 ? -7.832 -5.832 3.285 1 91.25 240 GLN A CA 1
ATOM 1832 C C . GLN A 1 240 ? -6.484 -5.781 2.572 1 91.25 240 GLN A C 1
ATOM 1834 O O . GLN A 1 240 ? -5.922 -6.82 2.227 1 91.25 240 GLN A O 1
ATOM 1839 N N . VAL A 1 241 ? -6.008 -4.582 2.357 1 91.25 241 VAL A N 1
ATOM 1840 C CA . VAL A 1 241 ? -4.84 -4.434 1.497 1 91.25 241 VAL A CA 1
ATOM 1841 C C . VAL A 1 241 ? -3.662 -3.904 2.312 1 91.25 241 VAL A C 1
ATOM 1843 O O . VAL A 1 241 ? -3.824 -2.998 3.131 1 91.25 241 VAL A O 1
ATOM 1846 N N . GLY A 1 242 ? -2.531 -4.555 2.133 1 89 242 GLY A N 1
ATOM 1847 C CA . GLY A 1 242 ? -1.271 -4.102 2.697 1 89 242 GLY A CA 1
ATOM 1848 C C . GLY A 1 242 ? -0.14 -4.07 1.688 1 89 242 GLY A C 1
ATOM 1849 O O . GLY A 1 242 ? -0.158 -4.82 0.707 1 89 242 GLY A O 1
ATOM 1850 N N . PHE A 1 243 ? 0.729 -3.102 1.945 1 87.12 243 PHE A N 1
ATOM 1851 C CA . PHE A 1 243 ? 1.906 -2.969 1.094 1 87.12 243 PHE A CA 1
ATOM 1852 C C . PHE A 1 243 ? 3.18 -3.254 1.881 1 87.12 243 PHE A C 1
ATOM 1854 O O . PHE A 1 243 ? 3.309 -2.84 3.035 1 87.12 243 PHE A O 1
ATOM 1861 N N . GLN A 1 244 ? 4.027 -4.055 1.303 1 81 244 GLN A N 1
ATOM 1862 C CA . GLN A 1 244 ? 5.352 -4.32 1.85 1 81 244 GLN A CA 1
ATOM 1863 C C . GLN A 1 244 ? 6.391 -4.461 0.738 1 81 244 GLN A C 1
ATOM 1865 O O . GLN A 1 244 ? 6.234 -5.289 -0.162 1 81 244 GLN A O 1
ATOM 1870 N N . ALA A 1 245 ? 7.379 -3.645 0.908 1 79.75 245 ALA A N 1
ATOM 1871 C CA . ALA A 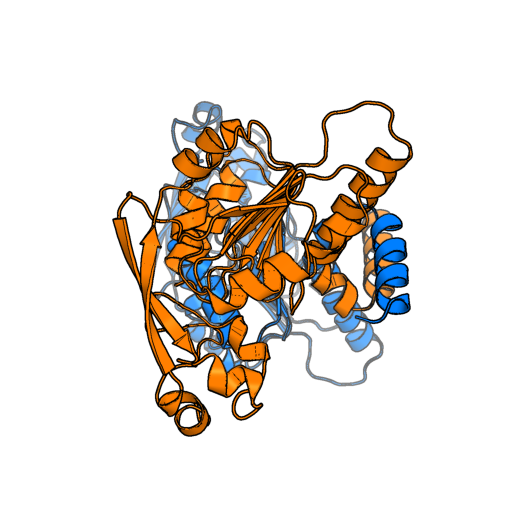1 245 ? 8.438 -3.662 -0.1 1 79.75 245 ALA A CA 1
ATOM 1872 C C . ALA A 1 245 ? 7.863 -3.475 -1.501 1 79.75 245 ALA A C 1
ATOM 1874 O O . ALA A 1 245 ? 7.305 -2.42 -1.813 1 79.75 245 ALA A O 1
ATOM 1875 N N . GLU A 1 246 ? 7.941 -4.488 -2.328 1 86.25 246 GLU A N 1
ATOM 1876 C CA . GLU A 1 246 ? 7.473 -4.344 -3.701 1 86.25 246 GLU A CA 1
ATOM 1877 C C . GLU A 1 246 ? 6.199 -5.152 -3.936 1 86.25 246 GLU A C 1
ATOM 1879 O O . GLU A 1 246 ? 5.773 -5.336 -5.078 1 86.25 246 GLU A O 1
ATOM 1884 N N . ASP A 1 247 ? 5.594 -5.508 -2.816 1 91.81 247 ASP A N 1
ATOM 1885 C CA . ASP A 1 247 ? 4.445 -6.398 -2.961 1 91.81 247 ASP A CA 1
ATOM 1886 C C . ASP A 1 247 ? 3.201 -5.797 -2.309 1 91.81 247 ASP A C 1
ATOM 1888 O O . ASP A 1 247 ? 3.285 -5.195 -1.235 1 91.81 247 ASP A O 1
ATOM 1892 N N . ILE A 1 248 ? 2.137 -5.949 -2.988 1 93.81 248 ILE A N 1
ATOM 1893 C CA . ILE A 1 248 ? 0.827 -5.73 -2.385 1 93.81 248 ILE A CA 1
ATOM 1894 C C . ILE A 1 248 ? 0.234 -7.066 -1.939 1 93.81 248 ILE A C 1
ATOM 1896 O O . ILE A 1 248 ? 0.204 -8.023 -2.711 1 93.81 248 ILE A O 1
ATOM 1900 N N . TRP A 1 249 ? -0.113 -7.121 -0.706 1 94.81 249 TRP A N 1
ATOM 1901 C CA . TRP A 1 249 ? -0.806 -8.266 -0.118 1 94.81 249 TRP A CA 1
ATOM 1902 C C . TRP A 1 249 ? -2.273 -7.938 0.136 1 94.81 249 TRP A C 1
ATOM 1904 O O . TRP A 1 249 ? -2.607 -6.824 0.548 1 94.81 249 TRP A O 1
ATOM 1914 N N . ALA A 1 250 ? -3.121 -8.867 -0.117 1 96.25 250 ALA A N 1
ATOM 1915 C CA . ALA A 1 250 ? -4.551 -8.672 0.115 1 96.25 250 ALA A CA 1
ATOM 1916 C C . ALA A 1 250 ? -5.188 -9.922 0.718 1 96.25 250 ALA A C 1
ATOM 1918 O O . ALA A 1 250 ? -4.836 -11.039 0.35 1 96.25 250 ALA A O 1
ATOM 1919 N N . PHE A 1 251 ? -6.098 -9.719 1.652 1 95.5 251 PHE A N 1
ATOM 1920 C CA . PHE A 1 251 ? -6.754 -10.812 2.352 1 95.5 251 PHE A CA 1
ATOM 1921 C C . PHE A 1 251 ? -8.266 -10.602 2.395 1 95.5 251 PHE A C 1
ATOM 1923 O O . PHE A 1 251 ? -8.734 -9.484 2.605 1 95.5 251 PHE A O 1
ATOM 1930 N N . ALA A 1 252 ? -8.984 -11.633 2.135 1 94.25 252 ALA A N 1
ATOM 1931 C CA . ALA A 1 252 ? -10.445 -11.555 2.094 1 94.25 252 ALA A CA 1
ATOM 1932 C C . ALA A 1 252 ? -11.031 -11.555 3.502 1 94.25 252 ALA A C 1
ATOM 1934 O O . ALA A 1 252 ? -10.438 -12.117 4.43 1 94.25 252 ALA A O 1
ATOM 1935 N N . MET B 1 1 ? 15.969 -18.859 3.633 1 40.09 1 MET B N 1
ATOM 1936 C CA . MET B 1 1 ? 15.789 -18.5 5.039 1 40.09 1 MET B CA 1
ATOM 1937 C C . MET B 1 1 ? 15.984 -19.719 5.934 1 40.09 1 MET B C 1
ATOM 1939 O O . MET B 1 1 ? 15.508 -20.812 5.621 1 40.09 1 MET B O 1
ATOM 1943 N N . SER B 1 2 ? 16.812 -19.594 6.777 1 45.56 2 SER B N 1
ATOM 1944 C CA . SER B 1 2 ? 17.078 -20.719 7.66 1 45.56 2 SER B CA 1
ATOM 1945 C C . SER B 1 2 ? 15.789 -21.219 8.312 1 45.56 2 SER B C 1
ATOM 1947 O O . SER B 1 2 ? 14.836 -20.469 8.477 1 45.56 2 SER B O 1
ATOM 1949 N N . SER B 1 3 ? 15.688 -22.547 8.453 1 51.25 3 SER B N 1
ATOM 1950 C CA . SER B 1 3 ? 14.586 -23.281 9.078 1 51.25 3 SER B CA 1
ATOM 1951 C C . SER B 1 3 ? 14.125 -22.594 10.359 1 51.25 3 SER B C 1
ATOM 1953 O O . SER B 1 3 ? 12.922 -22.453 10.586 1 51.25 3 SER B O 1
ATOM 1955 N N . VAL B 1 4 ? 15.125 -22.141 11.227 1 44.09 4 VAL B N 1
ATOM 1956 C CA . VAL B 1 4 ? 14.836 -21.516 12.508 1 44.09 4 VAL B CA 1
ATOM 1957 C C . VAL B 1 4 ? 14.141 -20.172 12.273 1 44.09 4 VAL B C 1
ATOM 1959 O O . VAL B 1 4 ? 13.195 -19.828 12.984 1 44.09 4 VAL B O 1
ATOM 1962 N N . SER B 1 5 ? 14.57 -19.594 11.188 1 56.25 5 SER B N 1
ATOM 1963 C CA . SER B 1 5 ? 14 -18.281 10.891 1 56.25 5 SER B CA 1
ATOM 1964 C C . SER B 1 5 ? 12.57 -18.406 10.375 1 56.25 5 SER B C 1
ATOM 1966 O O . SER B 1 5 ? 11.688 -17.641 10.781 1 56.25 5 SER B O 1
ATOM 1968 N N . SER B 1 6 ? 12.312 -19.547 9.773 1 65.44 6 SER B N 1
ATOM 1969 C CA . SER B 1 6 ? 10.969 -19.781 9.258 1 65.44 6 SER B CA 1
ATOM 1970 C C . SER B 1 6 ? 10.008 -20.141 10.375 1 65.44 6 SER B C 1
ATOM 1972 O O . SER B 1 6 ? 8.875 -19.656 10.422 1 65.44 6 SER B O 1
ATOM 1974 N N . PHE B 1 7 ? 10.539 -20.938 11.328 1 64.88 7 PHE B N 1
ATOM 1975 C CA . PHE B 1 7 ? 9.703 -21.375 12.445 1 64.88 7 PHE B CA 1
ATOM 1976 C C . PHE B 1 7 ? 9.359 -20.188 13.344 1 64.88 7 PHE B C 1
ATOM 1978 O O . PHE B 1 7 ? 8.211 -20.047 13.773 1 64.88 7 PHE B O 1
ATOM 1985 N N . ALA B 1 8 ? 10.414 -19.375 13.664 1 61.56 8 ALA B N 1
ATOM 1986 C CA . ALA B 1 8 ? 10.172 -18.188 14.492 1 61.56 8 ALA B CA 1
ATOM 1987 C C . ALA B 1 8 ? 9.141 -17.281 13.844 1 61.56 8 ALA B C 1
ATOM 1989 O O . ALA B 1 8 ? 8.258 -16.75 14.523 1 61.56 8 ALA B O 1
ATOM 1990 N N . ARG B 1 9 ? 9.234 -17.203 12.547 1 70.12 9 ARG B N 1
ATOM 1991 C CA . ARG B 1 9 ? 8.281 -16.391 11.805 1 70.12 9 ARG B CA 1
ATOM 1992 C C . ARG B 1 9 ? 6.871 -16.969 11.898 1 70.12 9 ARG B C 1
ATOM 1994 O O . ARG B 1 9 ? 5.902 -16.219 12.062 1 70.12 9 ARG B O 1
ATOM 2001 N N . ILE B 1 10 ? 6.801 -18.203 11.812 1 69.38 10 ILE B N 1
ATOM 2002 C CA . ILE B 1 10 ? 5.504 -18.875 11.883 1 69.38 10 ILE B CA 1
ATOM 2003 C C . ILE B 1 10 ? 4.891 -18.672 13.266 1 69.38 10 ILE B C 1
ATOM 2005 O O . ILE B 1 10 ? 3.732 -18.266 13.383 1 69.38 10 ILE B O 1
ATOM 2009 N N . LEU B 1 11 ? 5.691 -18.875 14.281 1 67.81 11 LEU B N 1
ATOM 2010 C CA . LEU B 1 11 ? 5.203 -18.734 15.648 1 67.81 11 LEU B CA 1
ATOM 2011 C C . LEU B 1 11 ? 4.781 -17.297 15.922 1 67.81 11 LEU B C 1
ATOM 2013 O O . LEU B 1 11 ? 3.727 -17.047 16.516 1 67.81 11 LEU B O 1
ATOM 2017 N N . LEU B 1 12 ? 5.598 -16.406 15.445 1 64.69 12 LEU B N 1
ATOM 2018 C CA . LEU B 1 12 ? 5.277 -15 15.609 1 64.69 12 LEU B CA 1
ATOM 2019 C C . LEU B 1 12 ? 3.982 -14.648 14.891 1 64.69 12 LEU B C 1
ATOM 2021 O O . LEU B 1 12 ? 3.125 -13.953 15.445 1 64.69 12 LEU B O 1
ATOM 2025 N N . SER B 1 13 ? 3.846 -15.164 13.703 1 67.06 13 SER B N 1
ATOM 2026 C CA . SER B 1 13 ? 2.666 -14.852 12.898 1 67.06 13 SER B CA 1
ATOM 2027 C C . SER B 1 13 ? 1.403 -15.43 13.523 1 67.06 13 SER B C 1
ATOM 2029 O O . SER B 1 13 ? 0.368 -14.766 13.578 1 67.06 13 SER B O 1
ATOM 2031 N N . LEU B 1 14 ? 1.547 -16.609 14.016 1 68.5 14 LEU B N 1
ATOM 2032 C CA . LEU B 1 14 ? 0.375 -17.266 14.586 1 68.5 14 LEU B CA 1
ATOM 2033 C C . LEU B 1 14 ? -0.01 -16.625 15.914 1 68.5 14 LEU B C 1
ATOM 2035 O O . LEU B 1 14 ? -1.188 -16.594 16.281 1 68.5 14 LEU B O 1
ATOM 2039 N N . GLY B 1 15 ? 0.961 -16.047 16.625 1 69.5 15 GLY B N 1
ATOM 2040 C CA . GLY B 1 15 ? 0.732 -15.484 17.938 1 69.5 15 GLY B CA 1
ATOM 2041 C C . GLY B 1 15 ? 0.122 -14.094 17.891 1 69.5 15 GLY B C 1
ATOM 2042 O O . GLY B 1 15 ? -0.489 -13.648 18.859 1 69.5 15 GLY B O 1
ATOM 2043 N N . LEU B 1 16 ? 0.236 -13.484 16.797 1 71.69 16 LEU B N 1
ATOM 2044 C CA . LEU B 1 16 ? -0.273 -12.125 16.688 1 71.69 16 LEU B CA 1
ATOM 2045 C C . LEU B 1 16 ? -1.637 -12.109 16 1 71.69 16 LEU B C 1
ATOM 2047 O O . LEU B 1 16 ? -1.835 -12.773 14.984 1 71.69 16 LEU B O 1
ATOM 2051 N N . PRO B 1 17 ? -2.615 -11.398 16.656 1 74.88 17 PRO B N 1
ATOM 2052 C CA . PRO B 1 17 ? -3.896 -11.258 15.961 1 74.88 17 PRO B CA 1
ATOM 2053 C C . PRO B 1 17 ? -3.752 -10.617 14.586 1 74.88 17 PRO B C 1
ATOM 2055 O O . PRO B 1 17 ? -2.928 -9.719 14.398 1 74.88 17 PRO B O 1
ATOM 2058 N N . ALA B 1 18 ? -4.473 -11.156 13.602 1 75 18 ALA B N 1
ATOM 2059 C CA . ALA B 1 18 ? -4.426 -10.656 12.227 1 75 18 ALA B CA 1
ATOM 2060 C C . ALA B 1 18 ? -4.641 -9.148 12.188 1 75 18 ALA B C 1
ATOM 2062 O O . ALA B 1 18 ? -4.008 -8.445 11.391 1 75 18 ALA B O 1
ATOM 2063 N N . GLY B 1 19 ? -5.535 -8.672 13.078 1 74 19 GLY B N 1
ATOM 2064 C CA . GLY B 1 19 ? -5.793 -7.246 13.148 1 74 19 GLY B CA 1
ATOM 2065 C C . GLY B 1 19 ? -4.555 -6.43 13.469 1 74 19 GLY B C 1
ATOM 2066 O O . GLY B 1 19 ? -4.379 -5.324 12.961 1 74 19 GLY B O 1
ATOM 2067 N N . LEU B 1 20 ? -3.732 -7.02 14.305 1 72.38 20 LEU B N 1
ATOM 2068 C CA . LEU B 1 20 ? -2.49 -6.34 14.664 1 72.38 20 LEU B CA 1
ATOM 2069 C C . LEU B 1 20 ? -1.532 -6.301 13.477 1 72.38 20 LEU B C 1
ATOM 2071 O O . LEU B 1 20 ? -0.878 -5.285 13.234 1 72.38 20 LEU B O 1
ATOM 2075 N N . LEU B 1 21 ? -1.472 -7.336 12.711 1 73.5 21 LEU B N 1
ATOM 2076 C CA . LEU B 1 21 ? -0.607 -7.414 11.539 1 73.5 21 LEU B CA 1
ATOM 2077 C C . LEU B 1 21 ? -1.054 -6.422 10.469 1 73.5 21 LEU B C 1
ATOM 2079 O O . LEU B 1 21 ? -0.221 -5.801 9.805 1 73.5 21 LEU B O 1
ATOM 2083 N N . ASP B 1 22 ? -2.355 -6.242 10.406 1 77.44 22 ASP B N 1
ATOM 2084 C CA . ASP B 1 22 ? -2.924 -5.352 9.398 1 77.44 22 ASP B CA 1
ATOM 2085 C C . ASP B 1 22 ? -2.699 -3.889 9.766 1 77.44 22 ASP B C 1
ATOM 2087 O O . ASP B 1 22 ? -2.828 -3 8.922 1 77.44 22 ASP B O 1
ATOM 2091 N N . ARG B 1 23 ? -2.346 -3.693 11.016 1 79 23 ARG B N 1
ATOM 2092 C CA . ARG B 1 23 ? -2.205 -2.322 11.5 1 79 23 ARG B CA 1
ATOM 2093 C C . ARG B 1 23 ? -0.735 -1.927 11.602 1 79 23 ARG B C 1
ATOM 2095 O O . ARG B 1 23 ? -0.394 -0.956 12.281 1 79 23 ARG B O 1
ATOM 2102 N N . GLY B 1 24 ? 0.112 -2.66 10.953 1 83.81 24 GLY B N 1
ATOM 2103 C CA . GLY B 1 24 ? 1.551 -2.463 11.031 1 83.81 24 GLY B CA 1
ATOM 2104 C C . GLY B 1 24 ? 1.969 -1.023 10.797 1 83.81 24 GLY B C 1
ATOM 2105 O O . GLY B 1 24 ? 2.637 -0.42 11.641 1 83.81 24 GLY B O 1
ATOM 2106 N N . PRO B 1 25 ? 1.482 -0.453 9.734 1 85.81 25 PRO B N 1
ATOM 2107 C CA . PRO B 1 25 ? 1.9 0.92 9.438 1 85.81 25 PRO B CA 1
ATOM 2108 C C . PRO B 1 25 ? 1.441 1.917 10.5 1 85.81 25 PRO B C 1
ATOM 2110 O O . PRO B 1 25 ? 2.213 2.787 10.914 1 85.81 25 PRO B O 1
ATOM 2113 N N . ALA B 1 26 ? 0.214 1.81 10.977 1 85.44 26 ALA B N 1
ATOM 2114 C CA . ALA B 1 26 ? -0.299 2.703 12.008 1 85.44 26 ALA B CA 1
ATOM 2115 C C . ALA B 1 26 ? 0.465 2.521 13.32 1 85.44 26 ALA B C 1
ATOM 2117 O O . ALA B 1 26 ? 0.723 3.492 14.031 1 85.44 26 ALA B O 1
ATOM 2118 N N . LEU B 1 27 ? 0.792 1.287 13.633 1 85.31 27 LEU B N 1
ATOM 2119 C CA . LEU B 1 27 ? 1.563 1.012 14.844 1 85.31 27 LEU B CA 1
ATOM 2120 C C . LEU B 1 27 ? 2.975 1.58 14.727 1 85.31 27 LEU B C 1
ATOM 2122 O O . LEU B 1 27 ? 3.543 2.047 15.719 1 85.31 27 LEU B O 1
ATOM 2126 N N . HIS B 1 28 ? 3.541 1.457 13.555 1 89.5 28 HIS B N 1
ATOM 2127 C CA . HIS B 1 28 ? 4.832 2.096 13.328 1 89.5 28 HIS B CA 1
ATOM 2128 C C . HIS B 1 28 ? 4.742 3.605 13.523 1 89.5 28 HIS B C 1
ATOM 2130 O O . HIS B 1 28 ? 5.652 4.219 14.086 1 89.5 28 HIS B O 1
ATOM 2136 N N . GLY B 1 29 ? 3.639 4.242 13.062 1 92.06 29 GLY B N 1
ATOM 2137 C CA . GLY B 1 29 ? 3.404 5.656 13.32 1 92.06 29 GLY B CA 1
ATOM 2138 C C . GLY B 1 29 ? 3.336 5.984 14.797 1 92.06 29 GLY B C 1
ATOM 2139 O O . GLY B 1 29 ? 3.953 6.953 15.25 1 92.06 29 GLY B O 1
ATOM 2140 N N . THR B 1 30 ? 2.572 5.191 15.508 1 89.81 30 THR B N 1
ATOM 2141 C CA . THR B 1 30 ? 2.471 5.375 16.953 1 89.81 30 THR B CA 1
ATOM 2142 C C . THR B 1 30 ? 3.844 5.273 17.609 1 89.81 30 THR B C 1
ATOM 2144 O O . THR B 1 30 ? 4.18 6.07 18.484 1 89.81 30 THR B O 1
ATOM 2147 N N . LYS B 1 31 ? 4.641 4.246 17.234 1 89.44 31 LYS B N 1
ATOM 2148 C CA . LYS B 1 31 ? 5.996 4.09 17.75 1 89.44 31 LYS B CA 1
ATOM 2149 C C . LYS B 1 31 ? 6.836 5.336 17.469 1 89.44 31 LYS B C 1
ATOM 2151 O O . LYS B 1 31 ? 7.543 5.82 18.359 1 89.44 31 LYS B O 1
ATOM 2156 N N . PHE B 1 32 ? 6.777 5.84 16.266 1 93.69 32 PHE B N 1
ATOM 2157 C CA . PHE B 1 32 ? 7.516 7.035 15.867 1 93.69 32 PHE B CA 1
ATOM 2158 C C . PHE B 1 32 ? 7.164 8.211 16.766 1 93.69 32 PHE B C 1
ATOM 2160 O O . PHE B 1 32 ? 8.047 8.906 17.266 1 93.69 32 PHE B O 1
ATOM 2167 N N . LEU B 1 33 ? 5.906 8.43 16.984 1 93 33 LEU B N 1
ATOM 2168 C CA . LEU B 1 33 ? 5.414 9.562 17.766 1 93 33 LEU B CA 1
ATOM 2169 C C . LEU B 1 33 ? 5.723 9.383 19.25 1 93 33 LEU B C 1
ATOM 2171 O O . LEU B 1 33 ? 6.062 10.352 19.938 1 93 33 LEU B O 1
ATOM 2175 N N . ALA B 1 34 ? 5.57 8.156 19.703 1 90.75 34 ALA B N 1
ATOM 2176 C CA . ALA B 1 34 ? 5.922 7.879 21.094 1 90.75 34 ALA B CA 1
ATOM 2177 C C . ALA B 1 34 ? 7.398 8.156 21.359 1 90.75 34 ALA B C 1
ATOM 2179 O O . ALA B 1 34 ? 7.762 8.703 22.406 1 90.75 34 ALA B O 1
ATOM 2180 N N . LYS B 1 35 ? 8.227 7.762 20.453 1 91.12 35 LYS B N 1
ATOM 2181 C CA . LYS B 1 35 ? 9.656 8.047 20.578 1 91.12 35 LYS B CA 1
ATOM 2182 C C . LYS B 1 35 ? 9.922 9.547 20.578 1 91.12 35 LYS B C 1
ATOM 2184 O O . LYS B 1 35 ? 10.781 10.031 21.312 1 91.12 35 LYS B O 1
ATOM 2189 N N . ALA B 1 36 ? 9.211 10.281 19.734 1 93.12 36 ALA B N 1
ATOM 2190 C CA . ALA B 1 36 ? 9.336 11.734 19.719 1 93.12 36 ALA B CA 1
ATOM 2191 C C . ALA B 1 36 ? 8.961 12.336 21.062 1 93.12 36 ALA B C 1
ATOM 2193 O O . ALA B 1 36 ? 9.617 13.258 21.547 1 93.12 36 ALA B O 1
ATOM 2194 N N . ALA B 1 37 ? 7.906 11.805 21.625 1 91.56 37 ALA B N 1
ATOM 2195 C CA . ALA B 1 37 ? 7.461 12.281 22.922 1 91.56 37 ALA B CA 1
ATOM 2196 C C . ALA B 1 37 ? 8.523 12.023 23.984 1 91.56 37 ALA B C 1
ATOM 2198 O O . ALA B 1 37 ? 8.805 12.891 24.812 1 91.56 37 ALA B O 1
ATOM 2199 N N . LEU B 1 38 ? 9.062 10.797 23.953 1 89.56 38 LEU B N 1
ATOM 2200 C CA . LEU B 1 38 ? 10.094 10.43 24.922 1 89.56 38 LEU B CA 1
ATOM 2201 C C . LEU B 1 38 ? 11.336 11.297 24.75 1 89.56 38 LEU B C 1
ATOM 2203 O O . LEU B 1 38 ? 11.914 11.766 25.719 1 89.56 38 LEU B O 1
ATOM 2207 N N . LYS B 1 39 ? 11.711 11.492 23.531 1 91.19 39 LYS B N 1
ATOM 2208 C CA . LYS B 1 39 ? 12.867 12.328 23.234 1 91.19 39 LYS B CA 1
ATOM 2209 C C . LYS B 1 39 ? 12.656 13.758 23.734 1 91.19 39 LYS B C 1
ATOM 2211 O O . LYS B 1 39 ? 13.578 14.383 24.25 1 91.19 39 LYS B O 1
ATOM 2216 N N . ALA B 1 40 ? 11.492 14.297 23.516 1 92.06 40 ALA B N 1
ATOM 2217 C CA . ALA B 1 40 ? 11.18 15.656 23.953 1 92.06 40 ALA B CA 1
ATOM 2218 C C . ALA B 1 40 ? 11.227 15.773 25.469 1 92.06 40 ALA B C 1
ATOM 2220 O O . ALA B 1 40 ? 11.594 16.828 26 1 92.06 40 ALA B O 1
ATOM 2221 N N . ARG B 1 41 ? 10.836 14.727 26.094 1 88.56 41 ARG B N 1
ATOM 2222 C CA . ARG B 1 41 ? 10.758 14.75 27.562 1 88.56 41 ARG B CA 1
ATOM 2223 C C . ARG B 1 41 ? 12.141 14.578 28.172 1 88.56 41 ARG B C 1
ATOM 2225 O O . ARG B 1 41 ? 12.469 15.242 29.172 1 88.56 41 ARG B O 1
ATOM 2232 N N . PHE B 1 42 ? 12.844 13.664 27.547 1 87.25 42 PHE B N 1
ATOM 2233 C CA . PHE B 1 42 ? 14.07 13.273 28.234 1 87.25 42 PHE B CA 1
ATOM 2234 C C . PHE B 1 42 ? 15.289 13.703 27.422 1 87.25 42 PHE B C 1
ATOM 2236 O O . PHE B 1 42 ? 16.422 13.625 27.906 1 87.25 42 PHE B O 1
ATOM 2243 N N . GLY B 1 43 ? 14.945 13.859 26.172 1 74.56 43 GLY B N 1
ATOM 2244 C CA . GLY B 1 43 ? 16.047 14.234 25.312 1 74.56 43 GLY B CA 1
ATOM 2245 C C . GLY B 1 43 ? 16.453 15.688 25.469 1 74.56 43 GLY B C 1
ATOM 2246 O O . GLY B 1 43 ? 15.711 16.5 26.031 1 74.56 43 GLY B O 1
ATOM 2247 N N . GLY B 1 44 ? 17.578 16.031 25.828 1 70.38 44 GLY B N 1
ATOM 2248 C CA . GLY B 1 44 ? 18.172 17.344 25.938 1 70.38 44 GLY B CA 1
ATOM 2249 C C . GLY B 1 44 ? 17.594 18.359 24.969 1 70.38 44 GLY B C 1
ATOM 2250 O O . GLY B 1 44 ? 16.5 18.156 24.438 1 70.38 44 GLY B O 1
ATOM 2251 N N . ASN B 1 45 ? 18.281 19.516 24.75 1 66.69 45 ASN B N 1
ATOM 2252 C CA . ASN B 1 45 ? 17.859 20.688 24 1 66.69 45 ASN B CA 1
ATOM 2253 C C . ASN B 1 45 ? 17.984 20.484 22.5 1 66.69 45 ASN B C 1
ATOM 2255 O O . ASN B 1 45 ? 18.938 20.969 21.875 1 66.69 45 ASN B O 1
ATOM 2259 N N . GLY B 1 46 ? 17.172 19.562 21.922 1 80.94 46 GLY B N 1
ATOM 2260 C CA . GLY B 1 46 ? 17.219 19.453 20.469 1 80.94 46 GLY B CA 1
ATOM 2261 C C . GLY B 1 46 ? 16.109 20.25 19.781 1 80.94 46 GLY B C 1
ATOM 2262 O O . GLY B 1 46 ? 15.383 21 20.438 1 80.94 46 GLY B O 1
ATOM 2263 N N . ARG B 1 47 ? 16.172 20.344 18.484 1 90.44 47 ARG B N 1
ATOM 2264 C CA . ARG B 1 47 ? 15.148 21.047 17.719 1 90.44 47 ARG B CA 1
ATOM 2265 C C . ARG B 1 47 ? 13.758 20.5 18.016 1 90.44 47 ARG B C 1
ATOM 2267 O O . ARG B 1 47 ? 13.586 19.297 18.219 1 90.44 47 ARG B O 1
ATOM 2274 N N . PRO B 1 48 ? 12.781 21.391 18.188 1 95.25 48 PRO B N 1
ATOM 2275 C CA . PRO B 1 48 ? 11.414 20.938 18.484 1 95.25 48 PRO B CA 1
ATOM 2276 C C . PRO B 1 48 ? 10.836 20.062 17.391 1 95.25 48 PRO B C 1
ATOM 2278 O O . PRO B 1 48 ? 11.148 20.25 16.203 1 95.25 48 PRO B O 1
ATOM 2281 N N . PHE B 1 49 ? 10.031 19.094 17.812 1 97.44 49 PHE B N 1
ATOM 2282 C CA . PHE B 1 49 ? 9.25 18.297 16.875 1 97.44 49 PHE B CA 1
ATOM 2283 C C . PHE B 1 49 ? 8.328 19.188 16.047 1 97.44 49 PHE B C 1
ATOM 2285 O O . PHE B 1 49 ? 7.562 19.984 16.594 1 97.44 49 PHE B O 1
ATOM 2292 N N . GLN B 1 50 ? 8.422 19.109 14.711 1 98.69 50 GLN B N 1
ATOM 2293 C CA . GLN B 1 50 ? 7.652 19.969 13.812 1 98.69 50 GLN B CA 1
ATOM 2294 C C . GLN B 1 50 ? 6.699 19.125 12.953 1 98.69 50 GLN B C 1
ATOM 2296 O O . GLN B 1 50 ? 7.137 18.297 12.164 1 98.69 50 GLN B O 1
ATOM 2301 N N . MET B 1 51 ? 5.43 19.344 13.117 1 98.81 51 MET B N 1
ATOM 2302 C CA . MET B 1 51 ? 4.406 18.688 12.305 1 98.81 51 MET B CA 1
ATOM 2303 C C . MET B 1 51 ? 3.822 19.672 11.289 1 98.81 51 MET B C 1
ATOM 2305 O O . MET B 1 51 ? 3.645 20.844 11.578 1 98.81 51 MET B O 1
ATOM 2309 N N . VAL B 1 52 ? 3.602 19.219 10.07 1 98.94 52 VAL B N 1
ATOM 2310 C CA . VAL B 1 52 ? 2.777 19.906 9.078 1 98.94 52 VAL B CA 1
ATOM 2311 C C . VAL B 1 52 ? 1.593 19.031 8.695 1 98.94 52 VAL B C 1
ATOM 2313 O O . VAL B 1 52 ? 1.776 17.891 8.234 1 98.94 52 VAL B O 1
ATOM 2316 N N . ASN B 1 53 ? 0.438 19.438 8.984 1 98.81 53 ASN B N 1
ATOM 2317 C CA . ASN B 1 53 ? -0.798 18.734 8.664 1 98.81 53 ASN B CA 1
ATOM 2318 C C . ASN B 1 53 ? -1.679 19.547 7.719 1 98.81 53 ASN B C 1
ATOM 2320 O O . ASN B 1 53 ? -2.207 20.594 8.094 1 98.81 53 ASN B O 1
ATOM 2324 N N . VAL B 1 54 ? -1.815 19.109 6.473 1 98.69 54 VAL B N 1
ATOM 2325 C CA . VAL B 1 54 ? -2.658 19.766 5.48 1 98.69 54 VAL B CA 1
ATOM 2326 C C . VAL B 1 54 ? -4.016 19.078 5.406 1 98.69 54 VAL B C 1
ATOM 2328 O O . VAL B 1 54 ? -4.102 17.906 5.027 1 98.69 54 VAL B O 1
ATOM 2331 N N . GLY B 1 55 ? -5.055 19.75 5.664 1 97.44 55 GLY B N 1
ATOM 2332 C CA . GLY B 1 55 ? -6.367 19.188 5.914 1 97.44 55 GLY B CA 1
ATOM 2333 C C . GLY B 1 55 ? -6.562 18.75 7.355 1 97.44 55 GLY B C 1
ATOM 2334 O O . GLY B 1 55 ? -6.973 17.609 7.617 1 97.44 55 GLY B O 1
ATOM 2335 N N . ALA B 1 56 ? -6.332 19.688 8.219 1 97.88 56 ALA B N 1
ATOM 2336 C CA . ALA B 1 56 ? -6.25 19.359 9.641 1 97.88 56 ALA B CA 1
ATOM 2337 C C . ALA B 1 56 ? -7.641 19.203 10.25 1 97.88 56 ALA B C 1
ATOM 2339 O O . ALA B 1 56 ? -7.785 18.641 11.344 1 97.88 56 ALA B O 1
ATOM 2340 N N . CYS B 1 57 ? -8.641 19.719 9.578 1 96.44 57 CYS B N 1
ATOM 2341 C CA . CYS B 1 57 ? -9.984 19.719 10.125 1 96.44 57 CYS B CA 1
ATOM 2342 C C . CYS B 1 57 ? -10.008 20.297 11.531 1 96.44 57 CYS B C 1
ATOM 2344 O O . CYS B 1 57 ? -9.539 21.422 11.75 1 96.44 57 CYS B O 1
ATOM 2346 N N . ASP B 1 58 ? -10.477 19.578 12.469 1 96.38 58 ASP B N 1
ATOM 2347 C CA . ASP B 1 58 ? -10.445 20.125 13.828 1 96.38 58 ASP B CA 1
ATOM 2348 C C . ASP B 1 58 ? -9.242 19.594 14.602 1 96.38 58 ASP B C 1
ATOM 2350 O O . ASP B 1 58 ? -9.102 19.875 15.797 1 96.38 58 ASP B O 1
ATOM 2354 N N . GLY B 1 59 ? -8.422 18.797 13.992 1 96.31 59 GLY B N 1
ATOM 2355 C CA . GLY B 1 59 ? -7.199 18.266 14.578 1 96.31 59 GLY B CA 1
ATOM 2356 C C . GLY B 1 59 ? -7.449 17.219 15.641 1 96.31 59 GLY B C 1
ATOM 2357 O O . GLY B 1 59 ? -6.562 16.906 16.438 1 96.31 59 GLY B O 1
ATOM 2358 N N . ALA B 1 60 ? -8.656 16.672 15.672 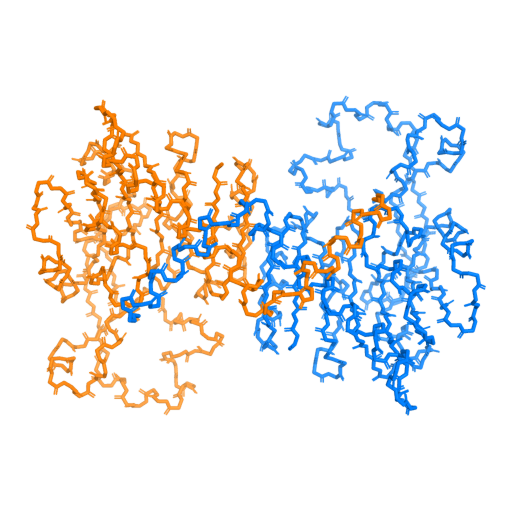1 91.75 60 ALA B N 1
ATOM 2359 C CA . ALA B 1 60 ? -8.977 15.758 16.766 1 91.75 60 ALA B CA 1
ATOM 2360 C C . ALA B 1 60 ? -9.852 14.602 16.281 1 91.75 60 ALA B C 1
ATOM 2362 O O . ALA B 1 60 ? -9.461 13.438 16.375 1 91.75 60 ALA B O 1
ATOM 2363 N N . LEU B 1 61 ? -10.938 14.969 15.633 1 84.94 61 LEU B N 1
ATOM 2364 C CA . LEU B 1 61 ? -11.883 13.938 15.203 1 84.94 61 LEU B CA 1
ATOM 2365 C C . LEU B 1 61 ? -11.281 13.078 14.094 1 84.94 61 LEU B C 1
ATOM 2367 O O . LEU B 1 61 ? -10.812 13.602 13.078 1 84.94 61 LEU B O 1
ATOM 2371 N N . PHE B 1 62 ? -11.234 11.82 14.273 1 79.81 62 PHE B N 1
ATOM 2372 C CA . PHE B 1 62 ? -10.773 10.82 13.32 1 79.81 62 PHE B CA 1
ATOM 2373 C C . PHE B 1 62 ? -9.312 11.055 12.953 1 79.81 62 PHE B C 1
ATOM 2375 O O . PHE B 1 62 ? -8.875 10.711 11.852 1 79.81 62 PHE B O 1
ATOM 2382 N N . ASP B 1 63 ? -8.625 11.734 13.734 1 89.38 63 ASP B N 1
ATOM 2383 C CA . ASP B 1 63 ? -7.199 12.023 13.578 1 89.38 63 ASP B CA 1
ATOM 2384 C C . ASP B 1 63 ? -6.379 11.352 14.68 1 89.38 63 ASP B C 1
ATOM 2386 O O . ASP B 1 63 ? -6.422 11.766 15.836 1 89.38 63 ASP B O 1
ATOM 2390 N N . ASP B 1 64 ? -5.57 10.398 14.336 1 88.44 64 ASP B N 1
ATOM 2391 C CA . ASP B 1 64 ? -4.832 9.641 15.344 1 88.44 64 ASP B CA 1
ATOM 2392 C C . ASP B 1 64 ? -3.389 10.125 15.445 1 88.44 64 ASP B C 1
ATOM 2394 O O . ASP B 1 64 ? -2.574 9.523 16.141 1 88.44 64 ASP B O 1
ATOM 2398 N N . VAL B 1 65 ? -3.059 11.203 14.75 1 94.12 65 VAL B N 1
ATOM 2399 C CA . VAL B 1 65 ? -1.672 11.656 14.742 1 94.12 65 VAL B CA 1
ATOM 2400 C C . VAL B 1 65 ? -1.575 13.039 15.383 1 94.12 65 VAL B C 1
ATOM 2402 O O . VAL B 1 65 ? -0.818 13.234 16.344 1 94.12 65 VAL B O 1
ATOM 2405 N N . THR B 1 66 ? -2.385 13.93 15.023 1 96.69 66 THR B N 1
ATOM 2406 C CA . THR B 1 66 ? -2.266 15.328 15.422 1 96.69 66 THR B CA 1
ATOM 2407 C C . THR B 1 66 ? -2.391 15.477 16.938 1 96.69 66 THR B C 1
ATOM 2409 O O . THR B 1 66 ? -1.677 16.266 17.547 1 96.69 66 THR B O 1
ATOM 2412 N N . PRO B 1 67 ? -3.217 14.68 17.625 1 94.81 67 PRO B N 1
ATOM 2413 C CA . PRO B 1 67 ? -3.359 14.836 19.062 1 94.81 67 PRO B CA 1
ATOM 2414 C C . PRO B 1 67 ? -2.062 14.562 19.828 1 94.81 67 PRO B C 1
ATOM 2416 O O . PRO B 1 67 ? -1.921 14.961 20.984 1 94.81 67 PRO B O 1
ATOM 2419 N N . TRP B 1 68 ? -1.127 13.914 19.219 1 94.19 68 TRP B N 1
ATOM 2420 C CA . TRP B 1 68 ? 0.17 13.664 19.828 1 94.19 68 TRP B CA 1
ATOM 2421 C C . TRP B 1 68 ? 0.891 14.977 20.125 1 94.19 68 TRP B C 1
ATOM 2423 O O . TRP B 1 68 ? 1.824 15.016 20.922 1 94.19 68 TRP B O 1
ATOM 2433 N N . LEU B 1 69 ? 0.491 16.062 19.469 1 96.38 69 LEU B N 1
ATOM 2434 C CA . LEU B 1 69 ? 1.081 17.375 19.703 1 96.38 69 LEU B CA 1
ATOM 2435 C C . LEU B 1 69 ? 0.922 17.781 21.172 1 96.38 69 LEU B C 1
ATOM 2437 O O . LEU B 1 69 ? 1.728 18.562 21.688 1 96.38 69 LEU B O 1
ATOM 2441 N N . HIS B 1 70 ? -0.07 17.281 21.812 1 94 70 HIS B N 1
ATOM 2442 C CA . HIS B 1 70 ? -0.29 17.578 23.234 1 94 70 HIS B CA 1
ATOM 2443 C C . HIS B 1 70 ? 0.661 16.781 24.109 1 94 70 HIS B C 1
ATOM 2445 O O . HIS B 1 70 ? 0.899 17.156 25.266 1 94 70 HIS B O 1
ATOM 2451 N N . SER B 1 71 ? 1.24 15.703 23.594 1 91.56 71 SER B N 1
ATOM 2452 C CA . SER B 1 71 ? 2.062 14.797 24.375 1 91.56 71 SER B CA 1
ATOM 2453 C C . SER B 1 71 ? 3.547 15.008 24.109 1 91.56 71 SER B C 1
ATOM 2455 O O . SER B 1 71 ? 4.398 14.578 24.875 1 91.56 71 SER B O 1
ATOM 2457 N N . ILE B 1 72 ? 3.881 15.617 23.047 1 93.75 72 ILE B N 1
ATOM 2458 C CA . ILE B 1 72 ? 5.27 15.891 22.688 1 93.75 72 ILE B CA 1
ATOM 2459 C C . ILE B 1 72 ? 5.652 17.297 23.141 1 93.75 72 ILE B C 1
ATOM 2461 O O . ILE B 1 72 ? 5.277 18.281 22.5 1 93.75 72 ILE B O 1
ATOM 2465 N N . ARG B 1 73 ? 6.438 17.328 24.188 1 93.88 73 ARG B N 1
ATOM 2466 C CA . ARG B 1 73 ? 6.797 18.609 24.797 1 93.88 73 ARG B CA 1
ATOM 2467 C C . ARG B 1 73 ? 7.5 19.516 23.797 1 93.88 73 ARG B C 1
ATOM 2469 O O . ARG B 1 73 ? 8.453 19.094 23.141 1 93.88 73 ARG B O 1
ATOM 2476 N N . GLY B 1 74 ? 6.922 20.719 23.672 1 95.25 74 GLY B N 1
ATOM 2477 C CA . GLY B 1 74 ? 7.57 21.719 22.859 1 95.25 74 GLY B CA 1
ATOM 2478 C C . GLY B 1 74 ? 7.305 21.547 21.375 1 95.25 74 GLY B C 1
ATOM 2479 O O . GLY B 1 74 ? 7.809 22.328 20.547 1 95.25 74 GLY B O 1
ATOM 2480 N N . ALA B 1 75 ? 6.477 20.562 21.031 1 97.38 75 ALA B N 1
ATOM 2481 C CA . ALA B 1 75 ? 6.164 20.344 19.625 1 97.38 75 ALA B CA 1
ATOM 2482 C C . ALA B 1 75 ? 5.516 21.578 19.016 1 97.38 75 ALA B C 1
ATOM 2484 O O . ALA B 1 75 ? 4.859 22.359 19.703 1 97.38 75 ALA B O 1
ATOM 2485 N N . ARG B 1 76 ? 5.77 21.781 17.734 1 98.38 76 ARG B N 1
ATOM 2486 C CA . ARG B 1 76 ? 5.16 22.844 16.938 1 98.38 76 ARG B CA 1
ATOM 2487 C C . ARG B 1 76 ? 4.441 22.25 15.719 1 98.38 76 ARG B C 1
ATOM 2489 O O . ARG B 1 76 ? 4.734 21.125 15.305 1 98.38 76 ARG B O 1
ATOM 2496 N N . ALA B 1 77 ? 3.51 23.031 15.188 1 98.88 77 ALA B N 1
ATOM 2497 C CA . ALA B 1 77 ? 2.797 22.516 14.016 1 98.88 77 ALA B CA 1
ATOM 2498 C C . ALA B 1 77 ? 2.271 23.656 13.156 1 98.88 77 ALA B C 1
ATOM 2500 O O . ALA B 1 77 ? 1.913 24.719 13.68 1 98.88 77 ALA B O 1
ATOM 2501 N N . MET B 1 78 ? 2.363 23.484 11.898 1 98.88 78 MET B N 1
ATOM 2502 C CA . MET B 1 78 ? 1.526 24.203 10.953 1 98.88 78 MET B CA 1
ATOM 2503 C C . MET B 1 78 ? 0.326 23.375 10.523 1 98.88 78 MET B C 1
ATOM 2505 O O . MET B 1 78 ? 0.489 22.297 9.93 1 98.88 78 MET B O 1
ATOM 2509 N N . LEU B 1 79 ? -0.806 23.797 10.906 1 98.88 79 LEU B N 1
ATOM 2510 C CA . LEU B 1 79 ? -2.078 23.141 10.625 1 98.88 79 LEU B CA 1
ATOM 2511 C C . LEU B 1 79 ? -2.867 23.906 9.57 1 98.88 79 LEU B C 1
ATOM 2513 O O . LEU B 1 79 ? -3.289 25.031 9.805 1 98.88 79 LEU B O 1
ATOM 2517 N N . VAL B 1 80 ? -3.072 23.281 8.406 1 98.88 80 VAL B N 1
ATOM 2518 C CA . VAL B 1 80 ? -3.711 23.953 7.277 1 98.88 80 VAL B CA 1
ATOM 2519 C C . VAL B 1 80 ? -5.164 23.484 7.164 1 98.88 80 VAL B C 1
ATOM 2521 O O . VAL B 1 80 ? -5.434 22.281 7.051 1 98.88 80 VAL B O 1
ATOM 2524 N N . GLU B 1 81 ? -6.07 24.391 7.191 1 98.44 81 GLU B N 1
ATOM 2525 C CA . GLU B 1 81 ? -7.5 24.094 7.148 1 98.44 81 GLU B CA 1
ATOM 2526 C C . GLU B 1 81 ? -8.289 25.25 6.531 1 98.44 81 GLU B C 1
ATOM 2528 O O . GLU B 1 81 ? -8.359 26.328 7.105 1 98.44 81 GLU B O 1
ATOM 2533 N N . PRO B 1 82 ? -8.961 24.969 5.395 1 97.38 82 PRO B N 1
ATOM 2534 C CA . PRO B 1 82 ? -9.602 26.078 4.68 1 97.38 82 PRO B CA 1
ATOM 2535 C C . PRO B 1 82 ? -11.016 26.359 5.176 1 97.38 82 PRO B C 1
ATOM 2537 O O . PRO B 1 82 ? -11.57 27.422 4.895 1 97.38 82 PRO B O 1
ATOM 2540 N N . ILE B 1 83 ? -11.672 25.5 5.859 1 96.25 83 ILE B N 1
ATOM 2541 C CA . ILE B 1 83 ? -13.078 25.641 6.215 1 96.25 83 ILE B CA 1
ATOM 2542 C C . ILE B 1 83 ? -13.211 26.422 7.52 1 96.25 83 ILE B C 1
ATOM 2544 O O . ILE B 1 83 ? -12.766 25.969 8.578 1 96.25 83 ILE B O 1
ATOM 2548 N N . PRO B 1 84 ? -13.914 27.547 7.523 1 96.88 84 PRO B N 1
ATOM 2549 C CA . PRO B 1 84 ? -13.977 28.422 8.703 1 96.88 84 PRO B CA 1
ATOM 2550 C C . PRO B 1 84 ? -14.516 27.703 9.938 1 96.88 84 PRO B C 1
ATOM 2552 O O . PRO B 1 84 ? -13.984 27.875 11.039 1 96.88 84 PRO B O 1
ATOM 2555 N N . TYR B 1 85 ? -15.5 26.906 9.734 1 95.5 85 TYR B N 1
ATOM 2556 C CA . TYR B 1 85 ? -16.062 26.172 10.867 1 95.5 85 TYR B CA 1
ATOM 2557 C C . TYR B 1 85 ? -15.031 25.281 11.508 1 95.5 85 TYR B C 1
ATOM 2559 O O . TYR B 1 85 ? -14.914 25.219 12.742 1 95.5 85 TYR B O 1
ATOM 2567 N N . ASN B 1 86 ? -14.289 24.578 10.695 1 96.88 86 ASN B N 1
ATOM 2568 C CA . ASN B 1 86 ? -13.234 23.688 11.188 1 96.88 86 ASN B CA 1
ATOM 2569 C C . ASN B 1 86 ? -12.102 24.484 11.836 1 96.88 86 ASN B C 1
ATOM 2571 O O . ASN B 1 86 ? -11.508 24.031 12.812 1 96.88 86 ASN B O 1
ATOM 2575 N N . GLN B 1 87 ? -11.797 25.656 11.289 1 98.06 87 GLN B N 1
ATOM 2576 C CA . GLN B 1 87 ? -10.758 26.5 11.859 1 98.06 87 GLN B CA 1
ATOM 2577 C C . GLN B 1 87 ? -11.07 26.859 13.312 1 98.06 87 GLN B C 1
ATOM 2579 O O . GLN B 1 87 ? -10.188 26.828 14.164 1 98.06 87 GLN B O 1
ATOM 2584 N N . LYS B 1 88 ? -12.266 27.219 13.516 1 97.38 88 LYS B N 1
ATOM 2585 C CA . LYS B 1 88 ? -12.688 27.594 14.867 1 97.38 88 LYS B CA 1
ATOM 2586 C C . LYS B 1 88 ? -12.484 26.438 15.844 1 97.38 88 LYS B C 1
ATOM 2588 O O . LYS B 1 88 ? -11.945 26.625 16.938 1 97.38 88 LYS B O 1
ATOM 2593 N N . ARG B 1 89 ? -12.922 25.312 15.398 1 96.62 89 ARG B N 1
ATOM 2594 C CA . ARG B 1 89 ? -12.766 24.125 16.234 1 96.62 89 ARG B CA 1
ATOM 2595 C C . ARG B 1 89 ? -11.297 23.781 16.422 1 96.62 89 ARG B C 1
ATOM 2597 O O . ARG B 1 89 ? -10.875 23.391 17.516 1 96.62 89 ARG B O 1
ATOM 2604 N N . LEU B 1 90 ? -10.57 23.875 15.359 1 98.25 90 LEU B N 1
ATOM 2605 C CA . LEU B 1 90 ? -9.133 23.609 15.375 1 98.25 90 LEU B CA 1
ATOM 2606 C C . LEU B 1 90 ? -8.422 24.516 16.375 1 98.25 90 LEU B C 1
ATOM 2608 O O . LEU B 1 90 ? -7.609 24.047 17.172 1 98.25 90 LEU B O 1
ATOM 2612 N N . ARG B 1 91 ? -8.734 25.781 16.375 1 98.62 91 ARG B N 1
ATOM 2613 C CA . ARG B 1 91 ? -8.148 26.734 17.312 1 98.62 91 ARG B CA 1
ATOM 2614 C C . ARG B 1 91 ? -8.523 26.406 18.75 1 98.62 91 ARG B C 1
ATOM 2616 O O . ARG B 1 91 ? -7.691 26.516 19.656 1 98.62 91 ARG B O 1
ATOM 2623 N N . ALA B 1 92 ? -9.719 25.984 18.953 1 97.94 92 ALA B N 1
ATOM 2624 C CA . ALA B 1 92 ? -10.156 25.609 20.297 1 97.94 92 ALA B CA 1
ATOM 2625 C C . ALA B 1 92 ? -9.352 24.406 20.797 1 97.94 92 ALA B C 1
ATOM 2627 O O . ALA B 1 92 ? -9.016 24.344 21.984 1 97.94 92 ALA B O 1
ATOM 2628 N N . ASN B 1 93 ? -9.039 23.5 19.906 1 97.31 93 ASN B N 1
ATOM 2629 C CA . ASN B 1 93 ? -8.312 22.297 20.297 1 97.31 93 ASN B CA 1
ATOM 2630 C C . ASN B 1 93 ? -6.82 22.547 20.438 1 97.31 93 ASN B C 1
ATOM 2632 O O . ASN B 1 93 ? -6.125 21.844 21.172 1 97.31 93 ASN B O 1
ATOM 2636 N N . TYR B 1 94 ? -6.324 23.547 19.734 1 98.25 94 TYR B N 1
ATOM 2637 C CA . TYR B 1 94 ? -4.914 23.922 19.766 1 98.25 94 TYR B CA 1
ATOM 2638 C C . TYR B 1 94 ? -4.754 25.422 20.016 1 98.25 94 TYR B C 1
ATOM 2640 O O . TYR B 1 94 ? -4.328 26.156 19.125 1 98.25 94 TYR B O 1
ATOM 2648 N N . PRO B 1 95 ? -4.902 25.844 21.25 1 98.06 95 PRO B N 1
ATOM 2649 C CA . PRO B 1 95 ? -5.023 27.266 21.562 1 98.06 95 PRO B CA 1
ATOM 2650 C C . PRO B 1 95 ? -3.672 27.984 21.609 1 98.06 95 PRO B C 1
ATOM 2652 O O . PRO B 1 95 ? -3.615 29.219 21.516 1 98.06 95 PRO B O 1
ATOM 2655 N N . ASP B 1 96 ? -2.568 27.297 21.766 1 98.06 96 ASP B N 1
ATOM 2656 C CA . ASP B 1 96 ? -1.253 27.922 21.859 1 98.06 96 ASP B CA 1
ATOM 2657 C C . ASP B 1 96 ? -0.785 28.422 20.484 1 98.06 96 ASP B C 1
ATOM 2659 O O . ASP B 1 96 ? -0.193 27.656 19.719 1 98.06 96 ASP B O 1
ATOM 2663 N N . THR B 1 97 ? -0.907 29.672 20.266 1 97.44 97 THR B N 1
ATOM 2664 C CA . THR B 1 97 ? -0.646 30.25 18.938 1 97.44 97 THR B CA 1
ATOM 2665 C C . THR B 1 97 ? 0.854 30.359 18.688 1 97.44 97 THR B C 1
ATOM 2667 O O . THR B 1 97 ? 1.283 30.547 17.547 1 97.44 97 THR B O 1
ATOM 2670 N N . ASP B 1 98 ? 1.607 30.312 19.703 1 96.81 98 ASP B N 1
ATOM 2671 C CA . ASP B 1 98 ? 3.057 30.359 19.531 1 96.81 98 ASP B CA 1
ATOM 2672 C C . ASP B 1 98 ? 3.588 29.031 19 1 96.81 98 ASP B C 1
ATOM 2674 O O . ASP B 1 98 ? 4.605 29 18.297 1 96.81 98 ASP B O 1
ATOM 2678 N N . ARG B 1 99 ? 2.883 27.953 19.266 1 97.75 99 ARG B N 1
ATOM 2679 C CA . ARG B 1 99 ? 3.342 26.625 18.875 1 97.75 99 ARG B CA 1
ATOM 2680 C C . ARG B 1 99 ? 2.568 26.109 17.672 1 97.75 99 ARG B C 1
ATOM 2682 O O . ARG B 1 99 ? 3.119 25.375 16.844 1 97.75 99 ARG B O 1
ATOM 2689 N N . PHE B 1 100 ? 1.319 26.438 17.688 1 98.62 100 PHE B N 1
ATOM 2690 C CA . PHE B 1 100 ? 0.444 25.859 16.688 1 98.62 100 PHE B CA 1
ATOM 2691 C C . PHE B 1 100 ? -0.111 26.938 15.766 1 98.62 100 PHE B C 1
ATOM 2693 O O . PHE B 1 100 ? -1.017 27.688 16.156 1 98.62 100 PHE B O 1
ATOM 2700 N N . ILE B 1 101 ? 0.435 26.984 14.547 1 98.69 101 ILE B N 1
ATOM 2701 C CA . ILE B 1 101 ? -0 27.938 13.539 1 98.69 101 ILE B CA 1
ATOM 2702 C C . ILE B 1 101 ? -1.135 27.344 12.711 1 98.69 101 ILE B C 1
ATOM 2704 O O . ILE B 1 101 ? -1.047 26.188 12.266 1 98.69 101 ILE B O 1
ATOM 2708 N N . ILE B 1 102 ? -2.217 28.062 12.562 1 98.75 102 ILE B N 1
ATOM 2709 C CA . ILE B 1 102 ? -3.309 27.656 11.688 1 98.75 102 ILE B CA 1
ATOM 2710 C C . ILE B 1 102 ? -3.287 28.484 10.406 1 98.75 102 ILE B C 1
ATOM 2712 O O . ILE B 1 102 ? -3.352 29.703 10.453 1 98.75 102 I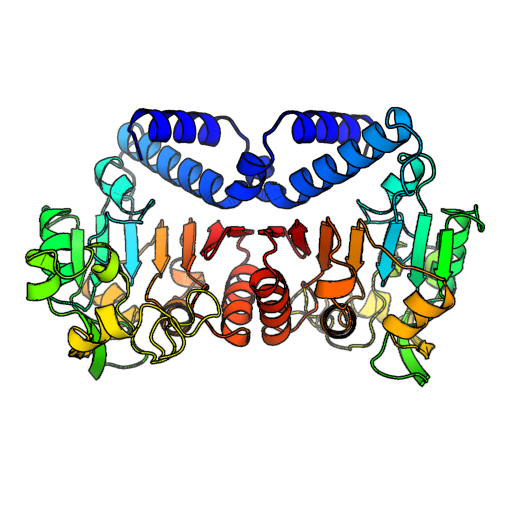LE B O 1
ATOM 2716 N N . GLU B 1 103 ? -3.08 27.875 9.305 1 98.81 103 GLU B N 1
ATOM 2717 C CA . GLU B 1 103 ? -3.184 28.5 7.984 1 98.81 103 GLU B CA 1
ATOM 2718 C C . GLU B 1 103 ? -4.578 28.297 7.395 1 98.81 103 GLU B C 1
ATOM 2720 O O . GLU B 1 103 ? -4.961 27.188 7.043 1 98.81 103 GLU B O 1
ATOM 2725 N N . PRO B 1 104 ? -5.336 29.375 7.281 1 98.5 104 PRO B N 1
ATOM 2726 C CA . PRO B 1 104 ? -6.727 29.281 6.832 1 98.5 104 PRO B CA 1
ATOM 2727 C C . PRO B 1 104 ? -6.855 29.297 5.312 1 98.5 104 PRO B C 1
ATOM 2729 O O . PRO B 1 104 ? -7.574 30.125 4.754 1 98.5 104 PRO B O 1
ATOM 2732 N N . VAL B 1 105 ? -6.199 28.375 4.57 1 98.38 105 VAL B N 1
ATOM 2733 C CA . VAL B 1 105 ? -6.168 28.344 3.111 1 98.38 105 VAL B CA 1
ATOM 2734 C C . VAL B 1 105 ? -6.227 26.906 2.623 1 98.38 105 VAL B C 1
ATOM 2736 O O . VAL B 1 105 ? -6.039 25.969 3.404 1 98.38 105 VAL B O 1
ATOM 2739 N N . ALA B 1 106 ? -6.605 26.75 1.427 1 97.81 106 ALA B N 1
ATOM 2740 C CA . ALA B 1 106 ? -6.383 25.5 0.712 1 97.81 106 ALA B CA 1
ATOM 2741 C C . ALA B 1 106 ? -5.02 25.484 0.03 1 97.81 106 ALA B C 1
ATOM 2743 O O . ALA B 1 106 ? -4.535 26.531 -0.416 1 97.81 106 ALA B O 1
ATOM 2744 N N . VAL B 1 107 ? -4.367 24.391 -0.039 1 98.25 107 VAL B N 1
ATOM 2745 C CA . VAL B 1 107 ? -3.109 24.281 -0.768 1 98.25 107 VAL B CA 1
ATOM 2746 C C . VAL B 1 107 ? -3.385 23.922 -2.229 1 98.25 107 VAL B C 1
ATOM 2748 O O . VAL B 1 107 ? -4.027 22.922 -2.523 1 98.25 107 VAL B O 1
ATOM 2751 N N . THR B 1 108 ? -2.994 24.766 -3.08 1 96.69 108 THR B N 1
ATOM 2752 C CA . THR B 1 108 ? -3.096 24.578 -4.523 1 96.69 108 THR B CA 1
ATOM 2753 C C . THR B 1 108 ? -1.763 24.891 -5.203 1 96.69 108 THR B C 1
ATOM 2755 O O . THR B 1 108 ? -0.782 25.219 -4.531 1 96.69 108 THR B O 1
ATOM 2758 N N . ARG B 1 109 ? -1.691 24.734 -6.531 1 95.25 109 ARG B N 1
ATOM 2759 C CA . ARG B 1 109 ? -0.451 24.906 -7.281 1 95.25 109 ARG B CA 1
ATOM 2760 C C . ARG B 1 109 ? -0.125 26.375 -7.496 1 95.25 109 ARG B C 1
ATOM 2762 O O . ARG B 1 109 ? 0.988 26.719 -7.898 1 95.25 109 ARG B O 1
ATOM 2769 N N . ALA B 1 110 ? -1.157 27.219 -7.203 1 95.56 110 ALA B N 1
ATOM 2770 C CA . ALA B 1 110 ? -0.953 28.656 -7.32 1 95.56 110 ALA B CA 1
ATOM 2771 C C . ALA B 1 110 ? -1.812 29.422 -6.312 1 95.56 110 ALA B C 1
ATOM 2773 O O . ALA B 1 110 ? -2.846 28.922 -5.863 1 95.56 110 ALA B O 1
ATOM 2774 N N . LYS B 1 111 ? -1.266 30.656 -6.059 1 97.06 111 LYS B N 1
ATOM 2775 C CA . LYS B 1 111 ? -2.055 31.547 -5.211 1 97.06 111 LYS B CA 1
ATOM 2776 C C . LYS B 1 111 ? -3.379 31.906 -5.879 1 97.06 111 LYS B C 1
ATOM 2778 O O . LYS B 1 111 ? -3.428 32.125 -7.094 1 97.06 111 LYS B O 1
ATOM 2783 N N . GLY B 1 112 ? -4.438 31.859 -5.094 1 97.31 112 GLY B N 1
ATOM 2784 C CA . GLY B 1 112 ? -5.73 32.25 -5.641 1 97.31 112 GLY B CA 1
ATOM 2785 C C . GLY B 1 112 ? -6.883 31.953 -4.691 1 97.31 112 GLY B C 1
ATOM 2786 O O . GLY B 1 112 ? -6.793 32.25 -3.496 1 97.31 112 GLY B O 1
ATOM 2787 N N . THR B 1 113 ? -8.047 31.703 -5.348 1 97.19 113 THR B N 1
ATOM 2788 C CA . THR B 1 113 ? -9.266 31.297 -4.652 1 97.19 113 THR B CA 1
ATOM 2789 C C . THR B 1 113 ? -9.875 30.047 -5.297 1 97.19 113 THR B C 1
ATOM 2791 O O . THR B 1 113 ? -9.852 29.906 -6.52 1 97.19 113 THR B O 1
ATOM 2794 N N . ILE B 1 114 ? -10.352 29.188 -4.383 1 95.25 114 ILE B N 1
ATOM 2795 C CA . ILE B 1 114 ? -11.016 28.016 -4.926 1 95.25 114 ILE B CA 1
ATOM 2796 C C . ILE B 1 114 ? -12.367 27.812 -4.238 1 95.25 114 ILE B C 1
ATOM 2798 O O . ILE B 1 114 ? -12.602 28.344 -3.152 1 95.25 114 ILE B O 1
ATOM 2802 N N . THR B 1 115 ? -13.211 27.047 -4.965 1 93.38 115 THR B N 1
ATOM 2803 C CA . THR B 1 115 ? -14.492 26.656 -4.391 1 93.38 115 THR B CA 1
ATOM 2804 C C . THR B 1 115 ? -14.375 25.297 -3.697 1 93.38 115 THR B C 1
ATOM 2806 O O . THR B 1 115 ? -13.828 24.344 -4.262 1 93.38 115 THR B O 1
ATOM 2809 N N . VAL B 1 116 ? -14.859 25.234 -2.459 1 92.25 116 VAL B N 1
ATOM 2810 C CA . VAL B 1 116 ? -14.891 23.984 -1.702 1 92.25 116 VAL B CA 1
ATOM 2811 C C . VAL B 1 116 ? -16.328 23.641 -1.338 1 92.25 116 VAL B C 1
ATOM 2813 O O . VAL B 1 116 ? -17.109 24.516 -0.931 1 92.25 116 VAL B O 1
ATOM 2816 N N . HIS B 1 117 ? -16.672 22.375 -1.596 1 88.81 117 HIS B N 1
ATOM 2817 C CA . HIS B 1 117 ? -17.953 21.859 -1.129 1 88.81 117 HIS B CA 1
ATOM 2818 C C . HIS B 1 117 ? -17.891 21.469 0.344 1 88.81 117 HIS B C 1
ATOM 2820 O O . HIS B 1 117 ? -17.031 20.688 0.75 1 88.81 117 HIS B O 1
ATOM 2826 N N . THR B 1 118 ? -18.734 22 1.085 1 90.81 118 THR B N 1
ATOM 2827 C CA . THR B 1 118 ? -18.781 21.719 2.516 1 90.81 118 THR B CA 1
ATOM 2828 C C . THR B 1 118 ? -20.219 21.703 3.021 1 90.81 118 THR B C 1
ATOM 2830 O O . THR B 1 118 ? -21.156 21.5 2.242 1 90.81 118 THR B O 1
ATOM 2833 N N . PHE B 1 119 ? -20.328 21.703 4.383 1 88.75 119 PHE B N 1
ATOM 2834 C CA . PHE B 1 119 ? -21.641 21.578 4.984 1 88.75 119 PHE B CA 1
ATOM 2835 C C . PHE B 1 119 ? -21.969 22.781 5.852 1 88.75 119 PHE B C 1
ATOM 2837 O O . PHE B 1 119 ? -21.062 23.438 6.387 1 88.75 119 PHE B O 1
ATOM 2844 N N . ASP B 1 120 ? -23.25 22.953 5.941 1 90.81 120 ASP B N 1
ATOM 2845 C CA . ASP B 1 120 ? -23.766 24.062 6.73 1 90.81 120 ASP B CA 1
ATOM 2846 C C . ASP B 1 120 ? -23.375 23.922 8.203 1 90.81 120 ASP B C 1
ATOM 2848 O O . ASP B 1 120 ? -23.734 22.938 8.844 1 90.81 120 ASP B O 1
ATOM 2852 N N . ALA B 1 121 ? -22.781 24.984 8.664 1 91.12 121 ALA B N 1
ATOM 2853 C CA . ALA B 1 121 ? -22.297 24.969 10.047 1 91.12 121 ALA B CA 1
ATOM 2854 C C . ALA B 1 121 ? -23.469 24.859 11.023 1 91.12 121 ALA B C 1
ATOM 2856 O O . ALA B 1 121 ? -23.375 24.172 12.047 1 91.12 121 ALA B O 1
ATOM 2857 N N . ALA B 1 122 ? -24.5 25.516 10.703 1 92 122 ALA B N 1
ATOM 2858 C CA . ALA B 1 122 ? -25.672 25.5 11.586 1 92 122 ALA B CA 1
ATOM 2859 C C . ALA B 1 122 ? -26.266 24.094 11.695 1 92 122 ALA B C 1
ATOM 2861 O O . ALA B 1 122 ? -26.719 23.703 12.773 1 92 122 ALA B O 1
ATOM 2862 N N . ALA B 1 123 ? -26.266 23.484 10.609 1 90.75 123 ALA B N 1
ATOM 2863 C CA . ALA B 1 123 ? -26.781 22.109 10.609 1 90.75 123 ALA B CA 1
ATOM 2864 C C . ALA B 1 123 ? -25.906 21.188 11.453 1 90.75 123 ALA B C 1
ATOM 2866 O O . ALA B 1 123 ? -26.406 20.312 12.148 1 90.75 123 ALA B O 1
ATOM 2867 N N . LEU B 1 124 ? -24.641 21.438 11.422 1 89.06 124 LEU B N 1
ATOM 2868 C CA . LEU B 1 124 ? -23.703 20.656 12.211 1 89.06 124 LEU B CA 1
ATOM 2869 C C . LEU B 1 124 ? -23.859 20.953 13.695 1 89.06 124 LEU B C 1
ATOM 2871 O O . LEU B 1 124 ? -23.953 20.031 14.516 1 89.06 124 LEU B O 1
ATOM 2875 N N . GLU B 1 125 ? -24.031 22.156 14.062 1 90.75 125 GLU B N 1
ATOM 2876 C CA . GLU B 1 125 ? -24.125 22.594 15.453 1 90.75 125 GLU B CA 1
ATOM 2877 C C . GLU B 1 125 ? -25.453 22.156 16.078 1 90.75 125 GLU B C 1
ATOM 2879 O O . GLU B 1 125 ? -25.5 21.828 17.266 1 90.75 125 GLU B O 1
ATOM 2884 N N . SER B 1 126 ? -26.469 22.125 15.203 1 91.31 126 SER B N 1
ATOM 2885 C CA . SER B 1 126 ? -27.797 21.812 15.719 1 91.31 126 SER B CA 1
ATOM 2886 C C . SER B 1 126 ? -28.016 20.297 15.812 1 91.31 126 SER B C 1
ATOM 2888 O O . SER B 1 126 ? -29 19.844 16.406 1 91.31 126 SER B O 1
ATOM 2890 N N . GLY B 1 127 ? -27.078 19.531 15.18 1 86.94 127 GLY B N 1
ATOM 2891 C CA . GLY B 1 127 ? -27.203 18.078 15.203 1 86.94 127 GLY B CA 1
ATOM 2892 C C . GLY B 1 127 ? -28.047 17.531 14.07 1 86.94 127 GLY B C 1
ATOM 2893 O O . GLY B 1 127 ? -28.297 16.328 13.992 1 86.94 127 GLY B O 1
ATOM 2894 N N . ARG B 1 128 ? -28.594 18.453 13.211 1 89 128 ARG B N 1
ATOM 2895 C CA . ARG B 1 128 ? -29.328 17.984 12.039 1 89 128 ARG B CA 1
ATOM 2896 C C . ARG B 1 128 ? -28.438 17.156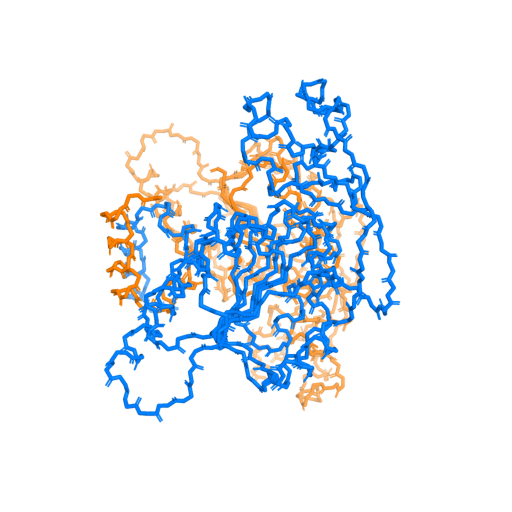 11.125 1 89 128 ARG B C 1
ATOM 2898 O O . ARG B 1 128 ? -28.922 16.281 10.398 1 89 128 ARG B O 1
ATOM 2905 N N . LEU B 1 129 ? -27.078 17.453 11.188 1 85.81 129 LEU B N 1
ATOM 2906 C CA . LEU B 1 129 ? -26.031 16.656 10.555 1 85.81 129 LEU B CA 1
ATOM 2907 C C . LEU B 1 129 ? -25.047 16.125 11.586 1 85.81 129 LEU B C 1
ATOM 2909 O O . LEU B 1 129 ? -24.672 16.844 12.523 1 85.81 129 LEU B O 1
ATOM 2913 N N . PRO B 1 130 ? -24.75 14.828 11.32 1 83.81 130 PRO B N 1
ATOM 2914 C CA . PRO B 1 130 ? -23.719 14.32 12.227 1 83.81 130 PRO B CA 1
ATOM 2915 C C . PRO B 1 130 ? -22.422 15.125 12.172 1 83.81 130 PRO B C 1
ATOM 2917 O O . PRO B 1 130 ? -22.016 15.578 11.094 1 83.81 130 PRO B O 1
ATOM 2920 N N . ILE B 1 131 ? -21.719 15.328 13.312 1 84.69 131 ILE B N 1
ATOM 2921 C CA . ILE B 1 131 ? -20.547 16.172 13.453 1 84.69 131 ILE B CA 1
ATOM 2922 C C . ILE B 1 131 ? -19.406 15.609 12.609 1 84.69 131 ILE B C 1
ATOM 2924 O O . ILE B 1 131 ? -18.516 16.344 12.188 1 84.69 131 ILE B O 1
ATOM 2928 N N . GLU B 1 132 ? -19.438 14.336 12.242 1 81.31 132 GLU B N 1
ATOM 2929 C CA . GLU B 1 132 ? -18.422 13.672 11.445 1 81.31 132 GLU B CA 1
ATOM 2930 C C . GLU B 1 132 ? -18.328 14.266 10.047 1 81.31 132 GLU B C 1
ATOM 2932 O O . GLU B 1 132 ? -17.297 14.148 9.383 1 81.31 132 GLU B O 1
ATOM 2937 N N . PHE B 1 133 ? -19.297 14.961 9.664 1 83.56 133 PHE B N 1
ATOM 2938 C CA . PHE B 1 133 ? -19.344 15.539 8.328 1 83.56 133 PHE B CA 1
ATOM 2939 C C . PHE B 1 133 ? -18.375 16.719 8.203 1 83.56 133 PHE B C 1
ATOM 2941 O O . PHE B 1 133 ? -18.078 17.172 7.102 1 83.56 133 PHE B O 1
ATOM 2948 N N . ILE B 1 134 ? -17.828 17.141 9.352 1 83.94 134 ILE B N 1
ATOM 2949 C CA . ILE B 1 134 ? -16.875 18.234 9.297 1 83.94 134 ILE B CA 1
ATOM 2950 C C . ILE B 1 134 ? -15.625 17.797 8.531 1 83.94 134 ILE B C 1
ATOM 2952 O O . ILE B 1 134 ? -14.859 18.641 8.055 1 83.94 134 ILE B O 1
ATOM 2956 N N . GLY B 1 135 ? -15.406 16.531 8.453 1 84.56 135 GLY B N 1
ATOM 2957 C CA . GLY B 1 135 ? -14.234 15.984 7.785 1 84.56 135 GLY B CA 1
ATOM 2958 C C . GLY B 1 135 ? -14.5 15.578 6.348 1 84.56 135 GLY B C 1
ATOM 2959 O O . GLY B 1 135 ? -13.672 14.922 5.715 1 84.56 135 GLY B O 1
ATOM 2960 N N . CYS B 1 136 ? -15.586 16.047 5.754 1 82.19 136 CYS B N 1
ATOM 2961 C CA . CYS B 1 136 ? -15.992 15.523 4.453 1 82.19 136 CYS B CA 1
ATOM 2962 C C . CYS B 1 136 ? -15.953 16.609 3.391 1 82.19 136 CYS B C 1
ATOM 2964 O O . CYS B 1 136 ? -16.453 16.422 2.279 1 82.19 136 CYS B O 1
ATOM 2966 N N . SER B 1 137 ? -15.445 17.766 3.723 1 85.5 137 SER B N 1
ATOM 2967 C CA . SER B 1 137 ? -15.344 18.828 2.729 1 85.5 137 SER B CA 1
ATOM 2968 C C . SER B 1 137 ? -14.359 18.469 1.625 1 85.5 137 SER B C 1
ATOM 2970 O O . SER B 1 137 ? -13.305 17.875 1.895 1 85.5 137 SER B O 1
ATOM 2972 N N . SER B 1 138 ? -14.727 18.828 0.357 1 85.06 138 SER B N 1
ATOM 2973 C CA . SER B 1 138 ? -13.906 18.391 -0.775 1 85.06 138 SER B CA 1
ATOM 2974 C C . SER B 1 138 ? -13.984 19.406 -1.92 1 85.06 138 SER B C 1
ATOM 2976 O O . SER B 1 138 ? -14.945 20.172 -2.01 1 85.06 138 SER B O 1
ATOM 2978 N N . VAL B 1 139 ? -12.953 19.422 -2.725 1 82.06 139 VAL B N 1
ATOM 2979 C CA . VAL B 1 139 ? -12.953 20.25 -3.926 1 82.06 139 VAL B CA 1
ATOM 2980 C C . VAL B 1 139 ? -13.461 19.438 -5.113 1 82.06 139 VAL B C 1
ATOM 2982 O O . VAL B 1 139 ? -13.656 19.984 -6.207 1 82.06 139 VAL B O 1
ATOM 2985 N N . THR B 1 140 ? -13.586 18.219 -4.961 1 74.56 140 THR B N 1
ATOM 2986 C CA . THR B 1 140 ? -14.039 17.344 -6.039 1 74.56 140 THR B CA 1
ATOM 2987 C C . THR B 1 140 ? -15.469 16.875 -5.785 1 74.56 140 THR B C 1
ATOM 2989 O O . THR B 1 140 ? -15.938 16.875 -4.645 1 74.56 140 THR B O 1
ATOM 2992 N N . ASP B 1 141 ? -16.188 16.781 -6.863 1 62 141 ASP B N 1
ATOM 2993 C CA . ASP B 1 141 ? -17.562 16.297 -6.77 1 62 141 ASP B CA 1
ATOM 2994 C C . ASP B 1 141 ? -17.594 14.82 -6.383 1 62 141 ASP B C 1
ATOM 2996 O O . ASP B 1 141 ? -18.641 14.312 -5.949 1 62 141 ASP B O 1
ATOM 3000 N N . THR B 1 142 ? -16.578 14.195 -6.652 1 50.56 142 THR B N 1
ATOM 3001 C CA . THR B 1 142 ? -16.594 12.75 -6.469 1 50.56 142 THR B CA 1
ATOM 3002 C C . THR B 1 142 ? -16.047 12.375 -5.098 1 50.56 142 THR B C 1
ATOM 3004 O O . THR B 1 142 ? -14.906 12.711 -4.77 1 50.56 142 THR B O 1
ATOM 3007 N N . ASN B 1 143 ? -16.578 12.93 -4.145 1 47.53 143 ASN B N 1
ATOM 3008 C CA . ASN B 1 143 ? -15.898 12.453 -2.945 1 47.53 143 ASN B CA 1
ATOM 3009 C C . ASN B 1 143 ? -15.781 10.93 -2.934 1 47.53 143 ASN B C 1
ATOM 3011 O O . ASN B 1 143 ? -16.797 10.227 -2.879 1 47.53 143 ASN B O 1
ATOM 3015 N N . LEU B 1 144 ? -14.82 10.344 -3.748 1 44.75 144 LEU B N 1
ATOM 3016 C CA . LEU B 1 144 ? -14.547 8.93 -3.957 1 44.75 144 LEU B CA 1
ATOM 3017 C C . LEU B 1 144 ? -14.234 8.234 -2.637 1 44.75 144 LEU B C 1
ATOM 3019 O O . LEU B 1 144 ? -13.086 7.871 -2.379 1 44.75 144 LEU B O 1
ATOM 3023 N N . MET B 1 145 ? -14.578 8.883 -1.57 1 40.44 145 MET B N 1
ATOM 3024 C CA . MET B 1 145 ? -14.18 8.016 -0.461 1 40.44 145 MET B CA 1
ATOM 3025 C C . MET B 1 145 ? -14.219 6.547 -0.875 1 40.44 145 MET B C 1
ATOM 3027 O O . MET B 1 145 ? -13.219 5.84 -0.769 1 40.44 145 MET B O 1
ATOM 3031 N N . SER B 1 146 ? -15.367 5.828 -0.493 1 40.38 146 SER B N 1
ATOM 3032 C CA . SER B 1 146 ? -15.719 4.418 -0.377 1 40.38 146 SER B CA 1
ATOM 3033 C C . SER B 1 146 ? -15.836 3.764 -1.75 1 40.38 146 SER B C 1
ATOM 3035 O O . SER B 1 146 ? -16.141 2.574 -1.851 1 40.38 146 SER B O 1
ATOM 3037 N N . GLY B 1 147 ? -15.117 4.336 -2.824 1 42 147 GLY B N 1
ATOM 3038 C CA . GLY B 1 147 ? -15.562 3.795 -4.098 1 42 147 GLY B CA 1
ATOM 3039 C C . GLY B 1 147 ? -16.953 4.273 -4.496 1 42 147 GLY B C 1
ATOM 3040 O O . GLY B 1 147 ? -17.422 3.963 -5.59 1 42 147 GLY B O 1
ATOM 3041 N N . LYS B 1 148 ? -17.781 4.535 -3.582 1 40.72 148 LYS B N 1
ATOM 3042 C CA . LYS B 1 148 ? -19.156 4.941 -3.887 1 40.72 148 LYS B CA 1
ATOM 3043 C C . LYS B 1 148 ? -19.281 6.461 -3.873 1 40.72 148 LYS B C 1
ATOM 3045 O O . LYS B 1 148 ? -18.547 7.152 -3.166 1 40.72 148 LYS B O 1
ATOM 3050 N N . ASN B 1 149 ? -19.578 7 -4.902 1 45.44 149 ASN B N 1
ATOM 3051 C CA . ASN B 1 149 ? -20 8.398 -5.004 1 45.44 149 ASN B CA 1
ATOM 3052 C C . ASN B 1 149 ? -20.672 8.867 -3.723 1 45.44 149 ASN B C 1
ATOM 3054 O O . ASN B 1 149 ? -21.875 8.664 -3.537 1 45.44 149 ASN B O 1
ATOM 3058 N N . ALA B 1 150 ? -20 8.859 -2.637 1 43.62 150 ALA B N 1
ATOM 3059 C CA . ALA B 1 150 ? -20.625 9.219 -1.365 1 43.62 150 ALA B CA 1
ATOM 3060 C C . ALA B 1 150 ? -21.469 10.477 -1.51 1 43.62 150 ALA B C 1
ATOM 3062 O O . ALA B 1 150 ? -22.453 10.656 -0.776 1 43.62 150 ALA B O 1
ATOM 3063 N N . TRP B 1 151 ? -21.109 11.43 -2.312 1 48.75 151 TRP B N 1
ATOM 3064 C CA . TRP B 1 151 ? -21.875 12.68 -2.391 1 48.75 151 TRP B CA 1
ATOM 3065 C C . TRP B 1 151 ? -22.891 12.617 -3.52 1 48.75 151 TRP B C 1
ATOM 3067 O O . TRP B 1 151 ? -23.531 13.625 -3.834 1 48.75 151 TRP B O 1
ATOM 3077 N N . GLY B 1 152 ? -22.828 11.359 -4.117 1 52.19 152 GLY B N 1
ATOM 3078 C CA . GLY B 1 152 ? -23.766 11.344 -5.23 1 52.19 152 GLY B CA 1
ATOM 3079 C C . GLY B 1 152 ? -25.062 10.617 -4.91 1 52.19 152 GLY B C 1
ATOM 3080 O O . GLY B 1 152 ? -25.234 10.109 -3.801 1 52.19 152 GLY B O 1
ATOM 3081 N N . GLU B 1 153 ? -25.891 10.914 -5.723 1 56.12 153 GLU B N 1
ATOM 3082 C CA . GLU B 1 153 ? -27.25 10.391 -5.648 1 56.12 153 GLU B CA 1
ATOM 3083 C C . GLU B 1 153 ? -27.25 8.883 -5.434 1 56.12 153 GLU B C 1
ATOM 3085 O O . GLU B 1 153 ? -28.25 8.32 -4.977 1 56.12 153 GLU B O 1
ATOM 3090 N N . VAL B 1 154 ? -26.016 8.516 -5.582 1 59.25 154 VAL B N 1
ATOM 3091 C CA . VAL B 1 154 ? -25.984 7.062 -5.488 1 59.25 154 VAL B CA 1
ATOM 3092 C C . VAL B 1 154 ? -25.938 6.637 -4.023 1 59.25 154 VAL B C 1
ATOM 3094 O O . VAL B 1 154 ? -26.297 5.508 -3.684 1 59.25 154 VAL B O 1
ATOM 3097 N N . ASP B 1 155 ? -25.531 7.574 -3.236 1 60.56 155 ASP B N 1
ATOM 3098 C CA . ASP B 1 155 ? -25.547 7.301 -1.802 1 60.56 155 ASP B CA 1
ATOM 3099 C C . ASP B 1 155 ? -26.969 7.332 -1.245 1 60.56 155 ASP B C 1
ATOM 3101 O O . ASP B 1 155 ? -27.703 8.289 -1.473 1 60.56 155 ASP B O 1
ATOM 3105 N N . ALA B 1 156 ? -27.328 6.25 -0.623 1 63.31 156 ALA B N 1
ATOM 3106 C CA . ALA B 1 156 ? -28.688 6.125 -0.083 1 63.31 156 ALA B CA 1
ATOM 3107 C C . ALA B 1 156 ? -28.984 7.25 0.9 1 63.31 156 ALA B C 1
ATOM 3109 O O . ALA B 1 156 ? -30.156 7.602 1.111 1 63.31 156 ALA B O 1
ATOM 3110 N N . ASN B 1 157 ? -27.938 7.824 1.422 1 66 157 ASN B N 1
ATOM 3111 C CA . ASN B 1 157 ? -28.156 8.859 2.422 1 66 157 ASN B CA 1
ATOM 3112 C C . ASN B 1 157 ? -27.969 10.258 1.837 1 66 157 ASN B C 1
ATOM 3114 O O . ASN B 1 157 ? -27.969 11.25 2.568 1 66 157 ASN B O 1
ATOM 3118 N N . PHE B 1 158 ? -27.859 10.266 0.551 1 68.75 158 PHE B N 1
ATOM 3119 C CA . PHE B 1 158 ? -27.594 11.531 -0.127 1 68.75 158 PHE B CA 1
ATOM 3120 C C . PHE B 1 158 ? -28.672 12.555 0.196 1 68.75 158 PHE B C 1
ATOM 3122 O O . PHE B 1 158 ? -28.375 13.711 0.493 1 68.75 158 PHE B O 1
ATOM 3129 N N . ASN B 1 159 ? -29.859 12.117 0.166 1 71.12 159 ASN B N 1
ATOM 3130 C CA . ASN B 1 159 ? -30.984 13.023 0.353 1 71.12 159 ASN B CA 1
ATOM 3131 C C . ASN B 1 159 ? -30.984 13.633 1.749 1 71.12 159 ASN B C 1
ATOM 3133 O O . ASN B 1 159 ? -31.531 14.727 1.951 1 71.12 159 ASN B O 1
ATOM 3137 N N . LYS B 1 160 ? -30.391 12.953 2.629 1 73.94 160 LYS B N 1
ATOM 3138 C CA . LYS B 1 160 ? -30.391 13.422 4.012 1 73.94 160 LYS B CA 1
ATOM 3139 C C . LYS B 1 160 ? -29.375 14.547 4.211 1 73.94 160 LYS B C 1
ATOM 3141 O O . LYS B 1 160 ? -29.609 15.461 5.012 1 73.94 160 LYS B O 1
ATOM 3146 N N . PHE B 1 161 ? -28.328 14.516 3.406 1 77.69 161 PHE B N 1
ATOM 3147 C CA . PHE B 1 161 ? -27.297 15.516 3.705 1 77.69 161 PHE B CA 1
ATOM 3148 C C . PHE B 1 161 ? -27.234 16.562 2.604 1 77.69 161 PHE B C 1
ATOM 3150 O O . PHE B 1 161 ? -26.719 17.672 2.822 1 77.69 161 PHE B O 1
ATOM 3157 N N . ALA B 1 162 ? -27.859 16.312 1.51 1 78.69 162 ALA B N 1
ATOM 3158 C CA . ALA B 1 162 ? -27.781 17.156 0.33 1 78.69 162 ALA B CA 1
ATOM 3159 C C . ALA B 1 162 ? -28.281 18.578 0.642 1 78.69 162 ALA B C 1
ATOM 3161 O O . ALA B 1 162 ? -27.688 19.562 0.201 1 78.69 162 ALA B O 1
ATOM 3162 N N . PRO B 1 163 ? -29.359 18.656 1.371 1 83.81 163 PRO B N 1
ATOM 3163 C CA . PRO B 1 163 ? -29.859 20 1.649 1 83.81 163 PRO B CA 1
ATOM 3164 C C . PRO B 1 163 ? -28.875 20.844 2.449 1 83.81 163 PRO B C 1
ATOM 3166 O O . PRO B 1 163 ? -29.016 22.078 2.527 1 83.81 163 PRO B O 1
ATOM 3169 N N . HIS B 1 164 ? -27.953 20.234 2.982 1 87.81 164 HIS B N 1
ATOM 3170 C CA . HIS B 1 164 ? -27.031 20.938 3.863 1 87.81 164 HIS B CA 1
ATOM 3171 C C . HIS B 1 164 ? -25.688 21.156 3.184 1 87.81 164 HIS B C 1
ATOM 3173 O O . HIS B 1 164 ? -24.75 21.703 3.793 1 87.81 164 HIS B O 1
ATOM 3179 N N . LEU B 1 165 ? -25.625 20.75 1.982 1 85.56 165 LEU B N 1
ATOM 3180 C CA . LEU B 1 165 ? -24.406 20.969 1.211 1 85.56 165 LEU B CA 1
ATOM 3181 C C . LEU B 1 165 ? -24.297 22.438 0.771 1 85.56 165 LEU B C 1
ATOM 3183 O O . LEU B 1 165 ? -25.297 23.031 0.378 1 85.56 165 LEU B O 1
ATOM 3187 N N . LYS B 1 166 ? -23.094 22.969 0.885 1 88.44 166 LYS B N 1
ATOM 3188 C CA . LYS B 1 166 ? -22.859 24.344 0.475 1 88.44 166 LYS B CA 1
ATOM 3189 C C . LYS B 1 166 ? -21.5 24.5 -0.184 1 88.44 166 LYS B C 1
ATOM 3191 O O . LYS B 1 166 ? -20.547 23.797 0.177 1 88.44 166 LYS B O 1
ATOM 3196 N N . ASP B 1 167 ? -21.453 25.469 -1.105 1 91.12 167 ASP B N 1
ATOM 3197 C CA . ASP B 1 167 ? -20.188 25.859 -1.71 1 91.12 167 ASP B CA 1
ATOM 3198 C C . ASP B 1 167 ? -19.656 27.141 -1.081 1 91.12 167 ASP B C 1
ATOM 3200 O O . ASP B 1 167 ? -20.406 28.094 -0.869 1 91.12 167 ASP B O 1
ATOM 3204 N N . ILE B 1 168 ? -18.391 27.078 -0.752 1 94.12 168 ILE B N 1
ATOM 3205 C CA . ILE B 1 168 ? -17.781 28.297 -0.253 1 94.12 168 ILE B CA 1
ATOM 3206 C C . ILE B 1 168 ? -16.484 28.578 -1.021 1 94.12 168 ILE B C 1
ATOM 3208 O O . ILE B 1 168 ? -15.859 27.656 -1.547 1 94.12 168 ILE B O 1
ATOM 3212 N N . GLU B 1 169 ? -16.203 29.844 -1.08 1 96.5 169 GLU B N 1
ATOM 3213 C CA . GLU B 1 169 ? -14.922 30.25 -1.63 1 96.5 169 GLU B CA 1
ATOM 3214 C C . GLU B 1 169 ? -13.883 30.438 -0.526 1 96.5 169 GLU B C 1
ATOM 3216 O O . GLU B 1 169 ? -14.148 31.094 0.484 1 96.5 169 GLU B O 1
ATOM 3221 N N . VAL B 1 170 ? -12.719 29.828 -0.741 1 97.19 170 VAL B N 1
ATOM 3222 C CA . VAL B 1 170 ? -11.641 29.969 0.234 1 97.19 170 VAL B CA 1
ATOM 3223 C C . VAL B 1 170 ? -10.359 30.375 -0.473 1 97.19 170 VAL B C 1
ATOM 3225 O O . VAL B 1 170 ? -10.141 30.047 -1.64 1 97.19 170 VAL B O 1
ATOM 3228 N N . PRO B 1 171 ? -9.523 31.172 0.211 1 98.06 171 PRO B N 1
ATOM 3229 C CA . PRO B 1 171 ? -8.219 31.469 -0.379 1 98.06 171 PRO B CA 1
ATOM 3230 C C . PRO B 1 171 ? -7.344 30.234 -0.534 1 98.06 171 PRO B C 1
ATOM 3232 O O . PRO B 1 171 ? -7.531 29.25 0.186 1 98.06 171 PRO B O 1
ATOM 3235 N N . SER B 1 172 ? -6.449 30.266 -1.474 1 97.81 172 SER B N 1
ATOM 3236 C CA . SER B 1 172 ? -5.539 29.156 -1.729 1 97.81 172 SER B CA 1
ATOM 3237 C C . SER B 1 172 ? -4.105 29.641 -1.888 1 97.81 172 SER B C 1
ATOM 3239 O O . SER B 1 172 ? -3.871 30.797 -2.229 1 97.81 172 SER B O 1
ATOM 3241 N N . GLU B 1 173 ? -3.154 28.875 -1.575 1 98.31 173 GLU B N 1
ATOM 3242 C CA . GLU B 1 173 ? -1.72 29.141 -1.624 1 98.31 173 GLU B CA 1
ATOM 3243 C C . GLU B 1 173 ? -0.929 27.875 -1.934 1 98.31 173 GLU B C 1
ATOM 3245 O O . GLU B 1 173 ? -1.438 26.766 -1.771 1 98.31 173 GLU B O 1
ATOM 3250 N N . THR B 1 174 ? 0.315 28 -2.402 1 98.75 174 THR B N 1
ATOM 3251 C CA . THR B 1 174 ? 1.178 26.844 -2.604 1 98.75 174 THR B CA 1
ATOM 3252 C C . THR B 1 174 ? 1.755 26.359 -1.275 1 98.75 174 THR B C 1
ATOM 3254 O O . THR B 1 174 ? 1.905 27.156 -0.336 1 98.75 174 THR B O 1
ATOM 3257 N N . LEU B 1 175 ? 2.096 25.078 -1.216 1 98.81 175 LEU B N 1
ATOM 3258 C CA . LEU B 1 175 ? 2.656 24.5 0.003 1 98.81 175 LEU B CA 1
ATOM 3259 C C . LEU B 1 175 ? 3.965 25.203 0.377 1 98.81 175 LEU B C 1
ATOM 3261 O O . LEU B 1 175 ? 4.168 25.562 1.536 1 98.81 175 LEU B O 1
ATOM 3265 N N . GLN B 1 176 ? 4.812 25.453 -0.6 1 98.75 176 GLN B N 1
ATOM 3266 C CA . GLN B 1 176 ? 6.121 26.016 -0.301 1 98.75 176 GLN B CA 1
ATOM 3267 C C . GLN B 1 176 ? 5.992 27.438 0.245 1 98.75 176 GLN B C 1
ATOM 3269 O O . GLN B 1 176 ? 6.742 27.844 1.138 1 98.75 176 GLN B O 1
ATOM 3274 N N . THR B 1 177 ? 5.086 28.203 -0.293 1 98.75 177 THR B N 1
ATOM 3275 C CA . THR B 1 177 ? 4.852 29.547 0.218 1 98.75 177 THR B CA 1
ATOM 3276 C C . THR B 1 177 ? 4.449 29.516 1.689 1 98.75 177 THR B C 1
ATOM 3278 O O . THR B 1 177 ? 4.926 30.312 2.492 1 98.75 177 THR B O 1
ATOM 3281 N N . LEU B 1 178 ? 3.559 28.609 2.064 1 98.81 178 LEU B N 1
ATOM 3282 C CA . LEU B 1 178 ? 3.143 28.469 3.455 1 98.81 178 LEU B CA 1
ATOM 3283 C C . LEU B 1 178 ? 4.332 28.109 4.344 1 98.81 178 LEU B C 1
ATOM 3285 O O . LEU B 1 178 ? 4.488 28.672 5.43 1 98.81 178 LEU B O 1
ATOM 3289 N N . LEU B 1 179 ? 5.152 27.109 3.857 1 98.81 179 LEU B N 1
ATOM 3290 C CA . LEU B 1 179 ? 6.32 26.703 4.633 1 98.81 179 LEU B CA 1
ATOM 3291 C C . LEU B 1 179 ? 7.281 27.875 4.824 1 98.81 179 LEU B C 1
ATOM 3293 O O . LEU B 1 179 ? 7.766 28.109 5.934 1 98.81 179 LEU B O 1
ATOM 3297 N N . ASP B 1 180 ? 7.512 28.672 3.807 1 98.62 180 ASP B N 1
ATOM 3298 C CA . ASP B 1 180 ? 8.438 29.797 3.84 1 98.62 180 ASP B CA 1
ATOM 3299 C C . ASP B 1 180 ? 7.941 30.891 4.777 1 98.62 180 ASP B C 1
ATOM 3301 O O . ASP B 1 180 ? 8.695 31.391 5.621 1 98.62 180 ASP B O 1
ATOM 3305 N N . ARG B 1 181 ? 6.73 31.25 4.695 1 97.94 181 ARG B N 1
ATOM 3306 C CA . ARG B 1 181 ? 6.25 32.406 5.453 1 97.94 181 ARG B CA 1
ATOM 3307 C C . ARG B 1 181 ? 6.145 32.062 6.938 1 97.94 181 ARG B C 1
ATOM 3309 O O . ARG B 1 181 ? 6.133 32.969 7.777 1 97.94 181 ARG B O 1
ATOM 3316 N N . ASN B 1 182 ? 6.066 30.828 7.238 1 98.25 182 ASN B N 1
ATOM 3317 C CA . ASN B 1 182 ? 5.996 30.438 8.641 1 98.25 182 ASN B CA 1
ATOM 3318 C C . ASN B 1 182 ? 7.352 29.953 9.156 1 98.25 182 ASN B C 1
ATOM 3320 O O . ASN B 1 182 ? 7.449 29.422 10.266 1 98.25 182 ASN B O 1
ATOM 3324 N N . GLY B 1 183 ? 8.391 30.031 8.336 1 98 183 GLY B N 1
ATOM 3325 C CA . GLY B 1 183 ? 9.75 29.719 8.742 1 98 183 GLY B CA 1
ATOM 3326 C C . GLY B 1 183 ? 9.984 28.25 9.016 1 98 183 GLY B C 1
ATOM 3327 O O . GLY B 1 183 ? 10.766 27.891 9.898 1 98 183 GLY B O 1
ATOM 3328 N N . ILE B 1 184 ? 9.281 27.406 8.344 1 98.25 184 ILE B N 1
ATOM 3329 C CA . ILE B 1 184 ? 9.445 25.969 8.547 1 98.25 184 ILE B CA 1
ATOM 3330 C C . ILE B 1 184 ? 10.648 25.469 7.754 1 98.25 184 ILE B C 1
ATOM 3332 O O . ILE B 1 184 ? 10.625 25.469 6.52 1 98.25 184 ILE B O 1
ATOM 3336 N N . VAL B 1 185 ? 11.648 24.969 8.477 1 97.62 185 VAL B N 1
ATOM 3337 C CA . VAL B 1 185 ? 12.883 24.578 7.805 1 97.62 185 VAL B CA 1
ATOM 3338 C C . VAL B 1 185 ? 13.078 23.078 7.91 1 97.62 185 VAL B C 1
ATOM 3340 O O . VAL B 1 185 ? 13.969 22.5 7.27 1 97.62 185 VAL B O 1
ATOM 3343 N N . HIS B 1 186 ? 12.328 22.453 8.797 1 98.06 186 HIS B N 1
ATOM 3344 C CA . HIS B 1 186 ? 12.336 21 8.914 1 98.06 186 HIS B CA 1
ATOM 3345 C C . HIS B 1 186 ? 10.945 20.469 9.25 1 98.06 186 HIS B C 1
ATOM 3347 O O . HIS B 1 186 ? 10.094 21.219 9.75 1 98.06 186 HIS B O 1
ATOM 3353 N N . ILE B 1 187 ? 10.711 19.25 8.898 1 98.75 187 ILE B N 1
ATOM 3354 C CA . ILE B 1 187 ? 9.438 18.578 9.172 1 98.75 187 ILE B CA 1
ATOM 3355 C C . ILE B 1 187 ? 9.703 17.172 9.711 1 98.75 187 ILE B C 1
ATOM 3357 O O . ILE B 1 187 ? 10.414 16.375 9.086 1 98.75 187 ILE B O 1
ATOM 3361 N N . ASP B 1 188 ? 9.188 16.828 10.859 1 98.56 188 ASP B N 1
ATOM 3362 C CA . ASP B 1 188 ? 9.297 15.484 11.406 1 98.56 188 ASP B CA 1
ATOM 3363 C C . ASP B 1 188 ? 8.125 14.609 10.969 1 98.56 188 ASP B C 1
ATOM 3365 O O . ASP B 1 188 ? 8.305 13.422 10.672 1 98.56 188 ASP B O 1
ATOM 3369 N N . ALA B 1 189 ? 6.949 15.195 10.961 1 98.62 189 ALA B N 1
ATOM 3370 C CA . ALA B 1 189 ? 5.746 14.484 10.516 1 98.62 189 ALA B CA 1
ATOM 3371 C C . ALA B 1 189 ? 4.945 15.328 9.531 1 98.62 189 ALA B C 1
ATOM 3373 O O . ALA B 1 189 ? 4.688 16.516 9.773 1 98.62 189 ALA B O 1
ATOM 3374 N N . PHE B 1 190 ? 4.613 14.75 8.375 1 98.88 190 PHE B N 1
ATOM 3375 C CA . PHE B 1 190 ? 3.84 15.406 7.328 1 98.88 190 PHE B CA 1
ATOM 3376 C C . PHE B 1 190 ? 2.562 14.625 7.031 1 98.88 190 PHE B C 1
ATOM 3378 O O . PHE B 1 190 ? 2.617 13.453 6.66 1 98.88 190 PHE B O 1
ATOM 3385 N N . LEU B 1 191 ? 1.42 15.242 7.219 1 98.56 191 LEU B N 1
ATOM 3386 C CA . LEU B 1 191 ? 0.12 14.609 7.027 1 98.56 191 LEU B CA 1
ATOM 3387 C C . LEU B 1 191 ? -0.683 15.32 5.945 1 98.56 191 LEU B C 1
ATOM 3389 O O . LEU B 1 191 ? -0.68 16.562 5.883 1 98.56 191 LEU B O 1
ATOM 3393 N N . VAL B 1 192 ? -1.35 14.531 5.113 1 97.94 192 VAL B N 1
ATOM 3394 C CA . VAL B 1 192 ? -2.277 15.078 4.125 1 97.94 192 VAL B CA 1
ATOM 3395 C C . VAL B 1 192 ? -3.592 14.305 4.168 1 97.94 192 VAL B C 1
ATOM 3397 O O . VAL B 1 192 ? -3.613 13.094 3.951 1 97.94 192 VAL B O 1
ATOM 3400 N N . ASP B 1 193 ? -4.652 14.914 4.402 1 94.62 193 ASP B N 1
ATOM 3401 C CA . ASP B 1 193 ? -6.016 14.391 4.344 1 94.62 193 ASP B CA 1
ATOM 3402 C C . ASP B 1 193 ? -6.996 15.469 3.891 1 94.62 193 ASP B C 1
ATOM 3404 O O . ASP B 1 193 ? -7.68 16.078 4.715 1 94.62 193 ASP B O 1
ATOM 3408 N N . CYS B 1 194 ? -7.094 15.656 2.566 1 92.75 194 CYS B N 1
ATOM 3409 C CA . CYS B 1 194 ? -7.84 16.781 2 1 92.75 194 CYS B CA 1
ATOM 3410 C C . CYS B 1 194 ? -9.055 16.281 1.226 1 92.75 194 CYS B C 1
ATOM 3412 O O . CYS B 1 194 ? -9.641 17.031 0.441 1 92.75 194 CYS B O 1
ATOM 3414 N N . GLU B 1 195 ? -9.344 15.039 1.364 1 87.19 195 GLU B N 1
ATOM 3415 C CA . GLU B 1 195 ? -10.562 14.445 0.815 1 87.19 195 GLU B CA 1
ATOM 3416 C C . GLU B 1 195 ? -10.609 14.586 -0.704 1 87.19 195 GLU B C 1
ATOM 3418 O O . GLU B 1 195 ? -11.633 14.977 -1.268 1 87.19 195 GLU B O 1
ATOM 3423 N N . GLY B 1 196 ? -9.477 14.453 -1.348 1 88 196 GLY B N 1
ATOM 3424 C CA . GLY B 1 196 ? -9.477 14.406 -2.801 1 88 196 GLY B CA 1
ATOM 3425 C C . GLY B 1 196 ? -8.328 15.18 -3.42 1 88 196 GLY B C 1
ATOM 3426 O O . GLY B 1 196 ? -7.945 14.93 -4.566 1 88 196 GLY B O 1
ATOM 3427 N N . ALA B 1 197 ? -7.777 16.109 -2.727 1 91.94 197 ALA B N 1
ATOM 3428 C CA . ALA B 1 197 ? -6.688 16.938 -3.238 1 91.94 197 ALA B CA 1
ATOM 3429 C C . ALA B 1 197 ? -5.336 16.438 -2.742 1 91.94 197 ALA B C 1
ATOM 3431 O O . ALA B 1 197 ? -4.328 17.141 -2.844 1 91.94 197 ALA B O 1
ATOM 3432 N N . ASP B 1 198 ? -5.297 15.25 -2.256 1 95.5 198 ASP B N 1
ATOM 3433 C CA . ASP B 1 198 ? -4.16 14.734 -1.494 1 95.5 198 ASP B CA 1
ATOM 3434 C C . ASP B 1 198 ? -2.906 14.664 -2.363 1 95.5 198 ASP B C 1
ATOM 3436 O O . ASP B 1 198 ? -1.823 15.07 -1.938 1 95.5 198 ASP B O 1
ATOM 3440 N N . TRP B 1 199 ? -3.047 14.219 -3.611 1 95.75 199 TRP B N 1
ATOM 3441 C CA . TRP B 1 199 ? -1.882 14.156 -4.488 1 95.75 199 TRP B CA 1
ATOM 3442 C C . TRP B 1 199 ? -1.405 15.555 -4.859 1 95.75 199 TRP B C 1
ATOM 3444 O O . TRP B 1 199 ? -0.207 15.844 -4.809 1 95.75 199 TRP B O 1
ATOM 3454 N N . MET B 1 200 ? -2.305 16.406 -5.148 1 95.44 200 MET B N 1
ATOM 3455 C CA . MET B 1 200 ? -1.964 17.781 -5.52 1 95.44 200 MET B CA 1
ATOM 3456 C C . MET B 1 200 ? -1.164 18.469 -4.414 1 95.44 200 MET B C 1
ATOM 3458 O O . MET B 1 200 ? -0.237 19.234 -4.695 1 95.44 200 MET B O 1
ATOM 3462 N N . VAL B 1 201 ? -1.486 18.188 -3.225 1 97.88 201 VAL B N 1
ATOM 3463 C CA . VAL B 1 201 ? -0.781 18.75 -2.076 1 97.88 201 VAL B CA 1
ATOM 3464 C C . VAL B 1 201 ? 0.578 18.078 -1.924 1 97.88 201 VAL B C 1
ATOM 3466 O O . VAL B 1 201 ? 1.612 18.75 -1.874 1 97.88 201 VAL B O 1
ATOM 3469 N N . PHE B 1 202 ? 0.58 16.734 -1.918 1 98.5 202 PHE B N 1
ATOM 3470 C CA . PHE B 1 202 ? 1.773 15.953 -1.616 1 98.5 202 PHE B CA 1
ATOM 3471 C C . PHE B 1 202 ? 2.83 16.141 -2.697 1 98.5 202 PHE B C 1
ATOM 3473 O O . PHE B 1 202 ? 4.027 16.156 -2.406 1 98.5 202 PHE B O 1
ATOM 3480 N N . GLU B 1 203 ? 2.369 16.25 -3.965 1 98.31 203 GLU B N 1
ATOM 3481 C CA . GLU B 1 203 ? 3.32 16.375 -5.062 1 98.31 203 GLU B CA 1
ATOM 3482 C C . GLU B 1 203 ? 4.195 17.609 -4.891 1 98.31 203 GLU B C 1
ATOM 3484 O O . GLU B 1 203 ? 5.332 17.656 -5.363 1 98.31 203 GLU B O 1
ATOM 3489 N N . GLN B 1 204 ? 3.721 18.594 -4.113 1 98.56 204 GLN B N 1
ATOM 3490 C CA . GLN B 1 204 ? 4.418 19.859 -3.963 1 98.56 204 GLN B CA 1
ATOM 3491 C C . GLN B 1 204 ? 5.527 19.75 -2.918 1 98.56 204 GLN B C 1
ATOM 3493 O O . GLN B 1 204 ? 6.387 20.641 -2.832 1 98.56 204 GLN B O 1
ATOM 3498 N N . LEU B 1 205 ? 5.492 18.766 -2.051 1 98.75 205 LEU B N 1
ATOM 3499 C CA . LEU B 1 205 ? 6.477 18.672 -0.979 1 98.75 205 LEU B CA 1
ATOM 3500 C C . LEU B 1 205 ? 7.836 18.25 -1.522 1 98.75 205 LEU B C 1
ATOM 3502 O O . LEU B 1 205 ? 7.945 17.203 -2.174 1 98.75 205 LEU B O 1
ATOM 3506 N N . ASP B 1 206 ? 8.82 19.016 -1.286 1 98.44 206 ASP B N 1
ATOM 3507 C CA . ASP B 1 206 ? 10.195 18.672 -1.627 1 98.44 206 ASP B CA 1
ATOM 3508 C C . ASP B 1 206 ? 10.781 17.672 -0.624 1 98.44 206 ASP B C 1
ATOM 3510 O O . ASP B 1 206 ? 11.234 18.062 0.453 1 98.44 206 ASP B O 1
ATOM 3514 N N . LEU B 1 207 ? 10.828 16.406 -1.015 1 98.06 207 LEU B N 1
ATOM 3515 C CA . LEU B 1 207 ? 11.242 15.359 -0.098 1 98.06 207 LEU B CA 1
ATOM 3516 C C . LEU B 1 207 ? 12.75 15.375 0.107 1 98.06 207 LEU B C 1
ATOM 3518 O O . LEU B 1 207 ? 13.258 14.797 1.071 1 98.06 207 LEU B O 1
ATOM 3522 N N . GLU B 1 208 ? 13.492 15.922 -0.756 1 96.88 208 GLU B N 1
ATOM 3523 C CA . GLU B 1 208 ? 14.938 16.047 -0.572 1 96.88 208 GLU B CA 1
ATOM 3524 C C . GLU B 1 208 ? 15.273 17.125 0.457 1 96.88 208 GLU B C 1
ATOM 3526 O O . GLU B 1 208 ? 16.172 16.938 1.275 1 96.88 208 GLU B O 1
ATOM 3531 N N . ARG B 1 209 ? 14.508 18.156 0.436 1 97.62 209 ARG B N 1
ATOM 3532 C CA . ARG B 1 209 ? 14.773 19.297 1.31 1 97.62 209 ARG B CA 1
ATOM 3533 C C . ARG B 1 209 ? 14.281 19.016 2.727 1 97.62 209 ARG B C 1
ATOM 3535 O O . ARG B 1 209 ? 15.008 19.25 3.697 1 97.62 209 ARG B O 1
ATOM 3542 N N . TYR B 1 210 ? 13.086 18.5 2.912 1 98.44 210 TYR B N 1
ATOM 3543 C CA . TYR B 1 210 ? 12.469 18.453 4.234 1 98.44 210 TYR B CA 1
ATOM 3544 C C . TYR B 1 210 ? 12.586 17.047 4.832 1 98.44 210 TYR B C 1
ATOM 3546 O O . TYR B 1 210 ? 12.695 16.891 6.051 1 98.44 210 TYR B O 1
ATOM 3554 N N . ARG B 1 211 ? 12.438 16.016 4 1 97.75 211 ARG B N 1
ATOM 3555 C CA . ARG B 1 211 ? 12.594 14.602 4.328 1 97.75 211 ARG B CA 1
ATOM 3556 C C . ARG B 1 211 ? 11.93 14.273 5.66 1 97.75 211 ARG B C 1
ATOM 3558 O O . ARG B 1 211 ? 12.594 13.805 6.59 1 97.75 211 ARG B O 1
ATOM 3565 N N . PRO B 1 212 ? 10.617 14.484 5.77 1 98.62 212 PRO B N 1
ATOM 3566 C CA . PRO B 1 212 ? 9.938 14.117 7.016 1 98.62 212 PRO B CA 1
ATOM 3567 C C . PRO B 1 212 ? 10.234 12.688 7.453 1 98.62 212 PRO B C 1
ATOM 3569 O O . PRO B 1 212 ? 10.336 11.789 6.613 1 98.62 212 PRO B O 1
ATOM 3572 N N . GLY B 1 213 ? 10.367 12.453 8.781 1 98 213 GLY B N 1
ATOM 3573 C CA . GLY B 1 213 ? 10.57 11.109 9.305 1 98 213 GLY B CA 1
ATOM 3574 C C . GLY B 1 213 ? 9.344 10.219 9.18 1 98 213 GLY B C 1
ATOM 3575 O O . GLY B 1 213 ? 9.469 9 9.125 1 98 213 GLY B O 1
ATOM 3576 N N . MET B 1 214 ? 8.164 10.875 9.164 1 97.88 214 MET B N 1
ATOM 3577 C CA . MET B 1 214 ? 6.883 10.188 9.008 1 97.88 214 MET B CA 1
ATOM 3578 C C . MET B 1 214 ? 5.965 10.953 8.062 1 97.88 214 MET B C 1
ATOM 3580 O O . MET B 1 214 ? 5.832 12.172 8.172 1 97.88 214 MET B O 1
ATOM 3584 N N . ILE B 1 215 ? 5.438 10.242 7.098 1 98.56 215 ILE B N 1
ATOM 3585 C CA . ILE B 1 215 ? 4.445 10.805 6.191 1 98.56 215 ILE B CA 1
ATOM 3586 C C . ILE B 1 215 ? 3.178 9.953 6.223 1 98.56 215 ILE B C 1
ATOM 3588 O O . ILE B 1 215 ? 3.248 8.719 6.223 1 98.56 215 ILE B O 1
ATOM 3592 N N . LYS B 1 216 ? 2.031 10.555 6.344 1 97.69 216 LYS B N 1
ATOM 3593 C CA . LYS B 1 216 ? 0.734 9.891 6.242 1 97.69 216 LYS B CA 1
ATOM 3594 C C . LYS B 1 216 ? -0.163 10.586 5.227 1 97.69 216 LYS B C 1
ATOM 3596 O O . LYS B 1 216 ? -0.493 11.766 5.387 1 97.69 216 LYS B O 1
ATOM 3601 N N . ILE B 1 217 ? -0.537 9.914 4.164 1 97 217 ILE B N 1
ATOM 3602 C CA . ILE B 1 217 ? -1.368 10.477 3.102 1 97 217 ILE B CA 1
ATOM 3603 C C . ILE B 1 217 ? -2.643 9.648 2.955 1 97 217 ILE B C 1
ATOM 3605 O O . ILE B 1 217 ? -2.58 8.438 2.738 1 97 217 ILE B O 1
ATOM 3609 N N . GLU B 1 218 ? -3.758 10.289 3.078 1 92.44 218 GLU B N 1
ATOM 3610 C CA . GLU B 1 218 ? -5.004 9.594 2.775 1 92.44 218 GLU B CA 1
ATOM 3611 C C . GLU B 1 218 ? -5.215 9.461 1.27 1 92.44 218 GLU B C 1
ATOM 3613 O O . GLU B 1 218 ? -5.172 10.461 0.543 1 92.44 218 GLU B O 1
ATOM 3618 N N . VAL B 1 219 ? -5.453 8.234 0.774 1 89.75 219 VAL B N 1
ATOM 3619 C CA . VAL B 1 219 ? -5.535 8.039 -0.67 1 89.75 219 VAL B CA 1
ATOM 3620 C C . VAL B 1 219 ? -6.906 7.488 -1.04 1 89.75 219 VAL B C 1
ATOM 3622 O O . VAL B 1 219 ? -7.164 7.176 -2.205 1 89.75 219 VAL B O 1
ATOM 3625 N N . GLY B 1 220 ? -7.797 7.41 -0.111 1 85.31 220 GLY B N 1
ATOM 3626 C CA . GLY B 1 220 ? -9.094 6.805 -0.337 1 85.31 220 GLY B CA 1
ATOM 3627 C C . GLY B 1 220 ? -9.945 7.562 -1.342 1 85.31 220 GLY B C 1
ATOM 3628 O O . GLY B 1 220 ? -10.805 6.977 -2.002 1 85.31 220 GLY B O 1
ATOM 3629 N N . ALA B 1 221 ? -9.68 8.836 -1.499 1 84.75 221 ALA B N 1
ATOM 3630 C CA . ALA B 1 221 ? -10.5 9.664 -2.385 1 84.75 221 ALA B CA 1
ATOM 3631 C C . ALA B 1 221 ? -9.758 9.961 -3.689 1 84.75 221 ALA B C 1
ATOM 3633 O O . ALA B 1 221 ? -10.25 10.727 -4.523 1 84.75 221 ALA B O 1
ATOM 3634 N N . LEU B 1 222 ? -8.609 9.359 -3.898 1 90 222 LEU B N 1
ATOM 3635 C CA . LEU B 1 222 ? -7.797 9.625 -5.082 1 90 222 LEU B CA 1
ATOM 3636 C C . LEU B 1 222 ? -8.141 8.648 -6.203 1 90 222 LEU B C 1
ATOM 3638 O O . LEU B 1 222 ? -8.453 7.484 -5.949 1 90 222 LEU B O 1
ATOM 3642 N N . PRO B 1 223 ? -8.086 9.219 -7.441 1 89.12 223 PRO B N 1
ATOM 3643 C CA . PRO B 1 223 ? -8.117 8.258 -8.547 1 89.12 223 PRO B CA 1
ATOM 3644 C C . PRO B 1 223 ? -6.922 7.301 -8.531 1 89.12 223 PRO B C 1
ATOM 3646 O O . PRO B 1 223 ? -5.891 7.609 -7.926 1 89.12 223 PRO B O 1
ATOM 3649 N N . ALA B 1 224 ? -7.074 6.195 -9.156 1 91.19 224 ALA B N 1
ATOM 3650 C CA . ALA B 1 224 ? -6.066 5.137 -9.172 1 91.19 224 ALA B CA 1
ATOM 3651 C C . ALA B 1 224 ? -4.699 5.688 -9.562 1 91.19 224 ALA B C 1
ATOM 3653 O O . ALA B 1 224 ? -3.695 5.398 -8.906 1 91.19 224 ALA B O 1
ATOM 3654 N N . ALA B 1 225 ? -4.633 6.453 -10.594 1 92.31 225 ALA B N 1
ATOM 3655 C CA . ALA B 1 225 ? -3.369 6.98 -11.094 1 92.31 225 ALA B CA 1
ATOM 3656 C C . ALA B 1 225 ? -2.643 7.785 -10.023 1 92.31 225 ALA B C 1
ATOM 3658 O O . ALA B 1 225 ? -1.423 7.68 -9.875 1 92.31 225 ALA B O 1
ATOM 3659 N N . GLU B 1 226 ? -3.377 8.516 -9.242 1 93.5 226 GLU B N 1
ATOM 3660 C CA . GLU B 1 226 ? -2.773 9.359 -8.219 1 93.5 226 GLU B CA 1
ATOM 3661 C C . GLU B 1 226 ? -2.326 8.539 -7.012 1 93.5 226 GLU B C 1
ATOM 3663 O O . GLU B 1 226 ? -1.328 8.867 -6.367 1 93.5 226 GLU B O 1
ATOM 3668 N N . ILE B 1 227 ? -3.088 7.516 -6.754 1 93.12 227 ILE B N 1
ATOM 3669 C CA . ILE B 1 227 ? -2.635 6.594 -5.719 1 93.12 227 ILE B CA 1
ATOM 3670 C C . ILE B 1 227 ? -1.242 6.07 -6.066 1 93.12 227 ILE B C 1
ATOM 3672 O O . ILE B 1 227 ? -0.337 6.094 -5.23 1 93.12 227 ILE B O 1
ATOM 3676 N N . GLY B 1 228 ? -1.06 5.598 -7.254 1 93.69 228 GLY B N 1
ATOM 3677 C CA . GLY B 1 228 ? 0.23 5.109 -7.715 1 93.69 228 GLY B CA 1
ATOM 3678 C C . GLY B 1 228 ? 1.318 6.164 -7.672 1 93.69 228 GLY B C 1
ATOM 3679 O O . GLY B 1 228 ? 2.469 5.867 -7.344 1 93.69 228 GLY B O 1
ATOM 3680 N N . GLN B 1 229 ? 0.995 7.395 -7.988 1 95.25 229 GLN B N 1
ATOM 3681 C CA . GLN B 1 229 ? 1.964 8.484 -7.961 1 95.25 229 GLN B CA 1
ATOM 3682 C C . GLN B 1 229 ? 2.473 8.734 -6.547 1 95.25 229 GLN B C 1
ATOM 3684 O O . GLN B 1 229 ? 3.658 9.016 -6.348 1 95.25 229 GLN B O 1
ATOM 3689 N N . VAL B 1 230 ? 1.542 8.617 -5.598 1 96.19 230 VAL B N 1
ATOM 3690 C CA . VAL B 1 230 ? 1.945 8.773 -4.203 1 96.19 230 VAL B CA 1
ATOM 3691 C C . VAL B 1 230 ? 2.977 7.703 -3.842 1 96.19 230 VAL B C 1
ATOM 3693 O O . VAL B 1 230 ? 4.031 8.016 -3.283 1 96.19 230 VAL B O 1
ATOM 3696 N N . VAL B 1 231 ? 2.701 6.488 -4.23 1 93.38 231 VAL B N 1
ATOM 3697 C CA . VAL B 1 231 ? 3.568 5.359 -3.908 1 93.38 231 VAL B CA 1
ATOM 3698 C C . VAL B 1 231 ? 4.93 5.547 -4.574 1 93.38 231 VAL B C 1
ATOM 3700 O O . VAL B 1 231 ? 5.969 5.418 -3.92 1 93.38 231 VAL B O 1
ATOM 3703 N N . VAL B 1 232 ? 4.949 5.871 -5.781 1 92.75 232 VAL B N 1
ATOM 3704 C CA . VAL B 1 232 ? 6.188 5.984 -6.547 1 92.75 232 VAL B CA 1
ATOM 3705 C C . VAL B 1 232 ? 7.043 7.113 -5.988 1 92.75 232 VAL B C 1
ATOM 3707 O O . VAL B 1 232 ? 8.258 6.965 -5.828 1 92.75 232 VAL B O 1
ATOM 3710 N N . LYS B 1 233 ? 6.43 8.242 -5.691 1 95.31 233 LYS B N 1
ATOM 3711 C CA . LYS B 1 233 ? 7.18 9.367 -5.145 1 95.31 233 LYS B CA 1
ATOM 3712 C C . LYS B 1 233 ? 7.855 8.992 -3.83 1 95.31 233 LYS B C 1
ATOM 3714 O O . LYS B 1 233 ? 9.023 9.328 -3.609 1 95.31 233 LYS B O 1
ATOM 3719 N N . LEU B 1 234 ? 7.121 8.289 -3.014 1 95.69 234 LEU B N 1
ATOM 3720 C CA . LEU B 1 234 ? 7.66 7.898 -1.717 1 95.69 234 LEU B CA 1
ATOM 3721 C C . LEU B 1 234 ? 8.773 6.863 -1.882 1 95.69 234 LEU B C 1
ATOM 3723 O O . LEU B 1 234 ? 9.844 6.996 -1.283 1 95.69 234 LEU B O 1
ATOM 3727 N N . LYS B 1 235 ? 8.539 5.902 -2.68 1 89.94 235 LYS B N 1
ATOM 3728 C CA . LYS B 1 235 ? 9.508 4.82 -2.854 1 89.94 235 LYS B CA 1
ATOM 3729 C C . LYS B 1 235 ? 10.781 5.332 -3.518 1 89.94 235 LYS B C 1
ATOM 3731 O O . LYS B 1 235 ? 11.891 4.953 -3.121 1 89.94 235 LYS B O 1
ATOM 3736 N N . THR B 1 236 ? 10.633 6.125 -4.512 1 89.88 236 THR B N 1
ATOM 3737 C CA . THR B 1 236 ? 11.789 6.668 -5.215 1 89.88 236 THR B CA 1
ATOM 3738 C C . THR B 1 236 ? 12.641 7.523 -4.281 1 89.88 236 THR B C 1
ATOM 3740 O O . THR B 1 236 ? 13.859 7.602 -4.438 1 89.88 236 THR B O 1
ATOM 3743 N N . ALA B 1 237 ? 12.008 8.062 -3.301 1 93.81 237 ALA B N 1
ATOM 3744 C CA . ALA B 1 237 ? 12.719 8.898 -2.336 1 93.81 237 ALA B CA 1
ATOM 3745 C C . ALA B 1 237 ? 13.328 8.047 -1.223 1 93.81 237 ALA B C 1
ATOM 3747 O O . ALA B 1 237 ? 13.945 8.578 -0.293 1 93.81 237 ALA B O 1
ATOM 3748 N N . GLY B 1 238 ? 13.07 6.758 -1.229 1 92.12 238 GLY B N 1
ATOM 3749 C CA . GLY B 1 238 ? 13.734 5.848 -0.311 1 92.12 238 GLY B CA 1
ATOM 3750 C C . GLY B 1 238 ? 12.938 5.59 0.957 1 92.12 238 GLY B C 1
ATOM 3751 O O . GLY B 1 238 ? 13.469 5.047 1.927 1 92.12 238 GLY B O 1
ATOM 3752 N N . TYR B 1 239 ? 11.688 5.961 0.961 1 93.88 239 TYR B N 1
ATOM 3753 C CA . TYR B 1 239 ? 10.867 5.723 2.143 1 93.88 239 TYR B CA 1
ATOM 3754 C C . TYR B 1 239 ? 10.414 4.27 2.207 1 93.88 239 TYR B C 1
ATOM 3756 O O . TYR B 1 239 ? 10.203 3.629 1.172 1 93.88 239 TYR B O 1
ATOM 3764 N N . GLN B 1 240 ? 10.297 3.758 3.438 1 91.38 240 GLN B N 1
ATOM 3765 C CA . GLN B 1 240 ? 9.523 2.543 3.672 1 91.38 240 GLN B CA 1
ATOM 3766 C C . GLN B 1 240 ? 8.023 2.834 3.646 1 91.38 240 GLN B C 1
ATOM 3768 O O . GLN B 1 240 ? 7.539 3.684 4.395 1 91.38 240 GLN B O 1
ATOM 3773 N N . VAL B 1 241 ? 7.336 2.135 2.791 1 91.44 241 VAL B N 1
ATOM 3774 C CA . VAL B 1 241 ? 5.941 2.498 2.549 1 91.44 241 VAL B CA 1
ATOM 3775 C C . VAL B 1 241 ? 5.027 1.369 3.014 1 91.44 241 VAL B C 1
ATOM 3777 O O . VAL B 1 241 ? 5.309 0.193 2.777 1 91.44 241 VAL B O 1
ATOM 3780 N N . GLY B 1 242 ? 4.008 1.758 3.75 1 89.12 242 GLY B N 1
ATOM 3781 C CA . GLY B 1 242 ? 2.945 0.851 4.148 1 89.12 242 GLY B CA 1
ATOM 3782 C C . GLY B 1 242 ? 1.558 1.408 3.891 1 89.12 242 GLY B C 1
ATOM 3783 O O . GLY B 1 242 ? 1.37 2.625 3.848 1 89.12 242 GLY B O 1
ATOM 3784 N N . PHE B 1 243 ? 0.687 0.459 3.605 1 87 243 PHE B N 1
ATOM 3785 C CA . PHE B 1 243 ? -0.705 0.825 3.369 1 87 243 PHE B CA 1
ATOM 3786 C C . PHE B 1 243 ? -1.61 0.224 4.438 1 87 243 PHE B C 1
ATOM 3788 O O . PHE B 1 243 ? -1.434 -0.931 4.832 1 87 243 PHE B O 1
ATOM 3795 N N . GLN B 1 244 ? -2.463 1.038 4.965 1 80.94 244 GLN B N 1
ATOM 3796 C CA . GLN B 1 244 ? -3.488 0.603 5.906 1 80.94 244 GLN B CA 1
ATOM 3797 C C . GLN B 1 244 ? -4.793 1.364 5.691 1 80.94 244 GLN B C 1
ATOM 3799 O O . GLN B 1 244 ? -4.812 2.596 5.73 1 80.94 244 GLN B O 1
ATOM 3804 N N . ALA B 1 245 ? -5.809 0.553 5.492 1 79.88 245 ALA B N 1
ATOM 3805 C CA . ALA B 1 245 ? -7.117 1.156 5.254 1 79.88 245 ALA B CA 1
ATOM 3806 C C . ALA B 1 245 ? -7.055 2.154 4.102 1 79.88 245 ALA B C 1
ATOM 3808 O O . ALA B 1 245 ? -6.801 1.775 2.955 1 79.88 245 ALA B O 1
ATOM 3809 N N . GLU B 1 246 ? -7.242 3.42 4.387 1 86 246 GLU B N 1
ATOM 3810 C CA . GLU B 1 246 ? -7.254 4.41 3.314 1 86 246 GLU B CA 1
ATOM 3811 C C . GLU B 1 246 ? -6.027 5.312 3.381 1 86 246 GLU B C 1
ATOM 3813 O O . GLU B 1 246 ? -5.969 6.34 2.705 1 86 246 GLU B O 1
ATOM 3818 N N . ASP B 1 247 ? -5.055 4.812 4.129 1 91.62 247 ASP B N 1
ATOM 3819 C CA . ASP B 1 247 ? -3.895 5.672 4.344 1 91.62 247 ASP B CA 1
ATOM 3820 C C . ASP B 1 247 ? -2.611 4.988 3.881 1 91.62 247 ASP B C 1
ATOM 3822 O O . ASP B 1 247 ? -2.432 3.785 4.094 1 91.62 247 ASP B O 1
ATOM 3826 N N . ILE B 1 248 ? -1.811 5.758 3.246 1 93.69 248 ILE B N 1
ATOM 3827 C CA . ILE B 1 248 ? -0.424 5.363 3.018 1 93.69 248 ILE B CA 1
ATOM 3828 C C . ILE B 1 248 ? 0.475 6 4.074 1 93.69 248 ILE B C 1
ATOM 3830 O O . ILE B 1 248 ? 0.402 7.207 4.316 1 93.69 248 ILE B O 1
ATOM 3834 N N . TRP B 1 249 ? 1.206 5.172 4.742 1 94.88 249 TRP B N 1
ATOM 3835 C CA . TRP B 1 249 ? 2.211 5.586 5.715 1 94.88 249 TRP B CA 1
ATOM 3836 C C . TRP B 1 249 ? 3.617 5.41 5.152 1 94.88 249 TRP B C 1
ATOM 3838 O O . TRP B 1 249 ? 3.898 4.43 4.461 1 94.88 249 TRP B O 1
ATOM 3848 N N . ALA B 1 250 ? 4.465 6.34 5.43 1 96.31 250 ALA B N 1
ATOM 3849 C CA . ALA B 1 250 ? 5.848 6.254 4.961 1 96.31 2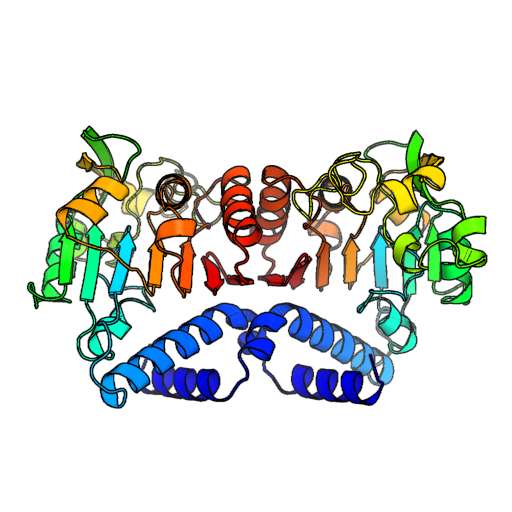50 ALA B CA 1
ATOM 3850 C C . ALA B 1 250 ? 6.82 6.715 6.043 1 96.31 250 ALA B C 1
ATOM 3852 O O . ALA B 1 250 ? 6.539 7.668 6.773 1 96.31 250 ALA B O 1
ATOM 3853 N N . PHE B 1 251 ? 7.945 6.035 6.152 1 95.5 251 PHE B N 1
ATOM 3854 C CA . PHE B 1 251 ? 8.945 6.336 7.172 1 95.5 251 PHE B CA 1
ATOM 3855 C C . PHE B 1 251 ? 10.344 6.395 6.559 1 95.5 251 PHE B C 1
ATOM 3857 O O . PHE B 1 251 ? 10.68 5.578 5.699 1 95.5 251 PHE B O 1
ATOM 3864 N N . ALA B 1 252 ? 11.086 7.359 6.949 1 94.12 252 ALA B N 1
ATOM 3865 C CA . ALA B 1 252 ? 12.43 7.559 6.402 1 94.12 252 ALA B CA 1
ATOM 3866 C C . ALA B 1 252 ? 13.43 6.602 7.039 1 94.12 252 ALA B C 1
ATOM 3868 O O . ALA B 1 252 ? 13.25 6.184 8.188 1 94.12 252 ALA B O 1
#

Secondary structure (DSSP, 8-state):
--HHHHHHHHHHHHHS-HHHHHTHHHHHHHHHHHHHHHHHHHS-SPPPPEEEEES-TTSSTT-SSGGGGGTSTT-EEEEE---HHHHHHHHHH---TTTEEEE-SEE-SSSEEEEEEEE-HHHHHHTSS-GGGGG--BSSS---TTSS-TTSTTSTTHHHHGGGEEEEEEEEE-HHHHHHHTT----SEEEE--TT-HHHHHTTS-TTTT--SEEEEE-TTS-HHHHHHHHHHHHHTT-EEEEETTEEEEE-/--HHHHHHHHHHHHHS-HHHHHTHHHHHHHHHHHHHHHHHHHS-SPPPPEEEEES-TTSSTT-SSGGGGGTSTT-EEEEE---HHHHHHHHHH---TTTEEEE-SEE-SSSEEEEEEEE-HHHHHHTSS-GGGGG--BSSS---SSSS-TTSTTSTTHHHHGGGEEEEEEEEE-HHHHHHHTT----SEEEE--SS-HHHHHTTS-TTTT--SEEEEE-TTS-HHHHHHHHHHHHHTT-EEEEETTEEEEE-

Sequence (504 aa):
MSSVSSFARILLSLGLPAGLLDRGPALHGTKFLAKAALKARFGGNGRPFQMVNVGACDGALFDDVTPWLHSIRGARAMLVEPIPYNQKRLRANYPDTDRFIIEPVAVTRAKGTITVHTFDAAALESGRLPIEFIGCSSVTDTNLMSGKNAWGEVDANFNKFAPHLKDIEVPSETLQTLLDRNGIVHIDAFLVDCEGADWMVFEQLDLERYRPGMIKIEVGALPAAEIGQVVVKLKTAGYQVGFQAEDIWAFAMSSVSSFARILLSLGLPAGLLDRGPALHGTKFLAKAALKARFGGNGRPFQMVNVGACDGALFDDVTPWLHSIRGARAMLVEPIPYNQKRLRANYPDTDRFIIEPVAVTRAKGTITVHTFDAAALESGRLPIEFIGCSSVTDTNLMSGKNAWGEVDANFNKFAPHLKDIEVPSETLQTLLDRNGIVHIDAFLVDCEGADWMVFEQLDLERYRPGMIKIEVGALPAAEIGQVVVKLKTAGYQVGFQAEDIWAFA

InterPro domains:
  IPR006342 Methyltransferase FkbM [PF05050] (53-240)
  IPR006342 Methyltransferase FkbM [TIGR01444] (66-214)
  IPR029063 S-adenosyl-L-methionine-dependent methyltransferase superfamily [G3DSA:3.40.50.150] (47-247)
  IPR029063 S-adenosyl-L-methionine-dependent methyltransferase superfamily [SSF53335] (51-241)

pLDDT: mean 87.53, std 14.3, range [40.09, 98.94]

Radius of gyration: 25.03 Å; Cα contacts (8 Å, |Δi|>4): 985; chains: 2; bounding box: 60×67×57 Å

Nearest PDB structures (foldseek):
  8j2b-assembly1_A  TM=5.023E-01  e=4.056E-01  Chloroflexus aurantiacus J-10-fl
  3lkd-assembly1_A  TM=3.960E-01  e=7.617E-01  Streptococcus thermophilus LMG 18311
  7qw7-assembly1_A  TM=4.193E-01  e=1.184E+00  Geobacillus stearothermophilus
  7qw6-assembly1_A  TM=4.031E-01  e=8.640E-01  Geobacillus stearothermophilus
  7qw5-assembly1_A  TM=4.141E-01  e=1.184E+00  Geobacillus stearothermophilus

Organism: Mesorhizobium plurifarium (NCBI:txid69974)